Protein AF-A0AA48KUE9-F1 (afdb_monomer_lite)

Secondary structure (DSSP, 8-state):
---------EEEEEE-TTS-GGGS-HHHHHHHHHHHHHHHHHTT-EEEPTTTTT---TTTS--TT--HHHHHHHHHHHT----EEEEEEEEEEEEE-SSSEEEEEEEEEEEEETTTTEEEEEEEEEEEEEEPPTT--THHHHHHHHHHHHHHHHHHHHHHHHHHHTSPP-EEEEEEEEEE-HHHHHHHHHHHHHSTTEEEEEEEEEEEEEEETTEEEEEEEEEEEESS-HHHHHHHHHHHHHHTT--EEEEEEGGGTEEEEEE-S-TTHHHHHHHHHHHHHHHHHHHHHHHHHHHHHHHHHHHHTT-HHHHHHHHHH---TT-PPPHHHHHHHHHHHHHHHHHHHHHHHHHHHHHTT-HHHHHHHHHHHHHH-TT-HHHHHHHHHHHHHHHHHHHHHHHHHHTTT-HHHHHHHHHHHHHH-GGGHHHHHHHHHHHHHHHIIIIIIHHHHHHHHHHHTT-HHHHHHHHHHHHHHHTT-GGGHHHHHHHHHHHHHHHHH-----SEEEE-GGGTTEEEE--SEEEEESS-S-STTEEE---TTSPPTTTSEEEEEETTEEEEEE-S-SS-EEETTEE--BT-EEEPPTT-EEEES-BTTTBPPSEEEEEE--TT-S-EEEEE--TTGGGS-HHHHHHH-TTHHHHHH-EEEE-SSEEEEEE-TTS-EEETSTT--EEEEEEEESSSEEEEESS--SS--SEEETTEE--S-EE--TT-EEEETTEEEEEEE--

Foldseek 3Di:
DPPPPDPAAAEEEEAALPDDPPPAQLLLVVLLRVLLQVLLVVLVYNYDYCVLQQHDDVSPDRCNVVDLVNSLVRNVVSLDPNFKYWYKDKDWDWDDDPPFIKIKIWIWTFMAGSVVRDTPDIQDIDIDIDTDDPPQDDPSVNVVSSVVSNVSSNVSSNVVSVVSVPDQDKDKAKEKEPFAAPVVVVVVVVLLVVDAFWDDKDWPDKADWDDDPPGTTIMTIMITMGSDDLVVVVVSVVVSCVVVVQAWDWDADNSRNYIYIYGDDDPCPVVVVVVVVVVVVVVLVVVLVVLLVVLVVVLVVCVVQLALVVSLVSVVPDDDPPDDHDPVSVVVNVLSVVLLVQLVVLLVVLVVCLLVVVLVSSLVSLVVSCVSHVPPPSSVVVNVLSVLSNQLVVLQVVLVVCCQPPLLSSLVSLVSSCVSHVSCVVVSVVSNVSSLVNCCVPLQPVLLVQLVVCVVVVVLQQNQLSLLLSCQVCVPPPSRPPSNVSSVVSNVVSQVVFDFQFAKWQKFFLRNQEIEGADQKADEACDDPAPSRYDHFVQQLGHHPQQAWMWGDDALWIWIAGSPRPAFKAKQQHTHPHRHTHTDDAQIKIAGSHHPVRDGHQFIWTWHADPPFSKTKIAGDPPPVVVDDPPVRCVRGVCVVSRRSHMYIHADAKWFWFAAPVRGIDTRCPRVGDGQKIWGHDSHIKIAGDPDDSVDGQKDWPNRGHNGIDGQHAQIWIGRHNGIMGIHHRD

Radius of gyration: 76.56 Å; chains: 1; bounding box: 106×51×214 Å

InterPro domains:
  IPR000253 Forkhead-associated (FHA) domain [PF00498] (531-593)
  IPR000253 Forkhead-associated (FHA) domain [PS50006] (522-576)
  IPR008984 SMAD/FHA domain superfamily [SSF49879] (509-595)

Sequence (731 aa):
MAEQAVEQWQLVVVPDSRYDSNTVLPQIHREIHRRLTEQMGDANFEVFSTDYAGLPDCFSQDCSDLSDKKIKELIDITGRDINLALLYQVVVAQEQGPSVTRYRIRVEGRILDLESGSELGAFPAQSTQADLNSGCTGFCFEDWLAQQAGILAQDVGSILSEKLAAQTRRFRYRIEAKDFLPSELNQINRFLEQTDGYVSHKLLSEKRASKQFLHQISSHEYRFVSEIPGSTLRDNLEQFMLANGIPMVVSYADRNRQFVFSRTQMPYLAGYLSFIVLLSMLSYLLYAFTQRRKHDRVLKRYAMGQHAGQWLDYFDSTKIPLAPRKKTWFEEQKNWLDKVKRSEQLAEEAWLLSDQHEYDAAIQKLEQALSENVDNQRARDLKKQVSDFERGYKRFVMAESELQSHPASALSLLQEARHLNPSLEQKVQEKIAQCERLMHEQLGNNALQNARAAFEAGRDFEVLSVIDKTQLQIGNLTSFAQEQAELLTLREQILKRQQPVLRAFRGTGALNNFIFLADDTIQLARNTEDEAASIVLGFKRISRFKKQSAITKSGNDFYVTDLGSANGTRYNGMAVDREARVKLEHEGVIALGGSKTGGGSICSLQCMGSNESSSLVLRLKRDGLAFIDDTSTGQSWPSMDEDFEKTWVLVNGHVPIGVNKNGQLDVGGFQNSELLAQLSYQNGFYITPMGVTMDATELTINGVDQYSTVPLVENANVGISAITFGIQEIK

Organism: NCBI:txid1631968

Structure (mmCIF, N/CA/C/O backbone):
data_AF-A0AA48KUE9-F1
#
_entry.id   AF-A0AA48KUE9-F1
#
loop_
_atom_site.group_PDB
_atom_site.id
_atom_site.type_symbol
_atom_site.label_atom_id
_atom_site.label_alt_id
_atom_site.label_comp_id
_atom_site.label_asym_id
_atom_site.label_entity_id
_atom_site.label_seq_id
_atom_site.pdbx_PDB_ins_code
_atom_site.Cartn_x
_atom_site.Cartn_y
_atom_site.Cartn_z
_atom_site.occupancy
_atom_site.B_iso_or_equiv
_atom_site.auth_seq_id
_atom_site.auth_comp_id
_atom_site.auth_asym_id
_atom_site.auth_atom_id
_atom_site.pdbx_PDB_model_num
ATOM 1 N N . MET A 1 1 ? 41.683 -16.302 -97.780 1.00 39.09 1 MET A N 1
ATOM 2 C CA . MET A 1 1 ? 40.899 -15.158 -98.276 1.00 39.09 1 MET A CA 1
ATOM 3 C C . MET A 1 1 ? 39.556 -15.729 -98.665 1.00 39.09 1 MET A C 1
ATOM 5 O O . MET A 1 1 ? 39.513 -16.504 -99.608 1.00 39.09 1 MET A O 1
ATOM 9 N N . ALA A 1 2 ? 38.528 -15.506 -97.847 1.00 34.91 2 ALA A N 1
ATOM 10 C CA . ALA A 1 2 ? 37.172 -15.856 -98.241 1.00 34.91 2 ALA A CA 1
ATOM 11 C C . ALA A 1 2 ? 36.806 -14.908 -99.384 1.00 34.91 2 ALA A C 1
ATOM 13 O O . ALA A 1 2 ? 36.921 -13.695 -99.218 1.00 34.91 2 ALA A O 1
ATOM 14 N N . GLU A 1 3 ? 36.489 -15.470 -100.543 1.00 39.66 3 GLU A N 1
ATOM 15 C CA . GLU A 1 3 ? 35.951 -14.741 -101.683 1.00 39.66 3 GLU A CA 1
ATOM 16 C C . GLU A 1 3 ? 34.672 -14.061 -101.183 1.00 39.66 3 GLU A C 1
ATOM 18 O O . GLU A 1 3 ? 33.676 -14.720 -100.884 1.00 39.66 3 GLU A O 1
ATOM 23 N N . GLN A 1 4 ? 34.762 -12.757 -100.903 1.00 45.94 4 GLN A N 1
ATOM 24 C CA . GLN A 1 4 ? 33.615 -11.971 -100.475 1.00 45.94 4 GLN A CA 1
ATOM 25 C C . GLN A 1 4 ? 32.597 -12.078 -101.600 1.00 45.94 4 GLN A C 1
ATOM 27 O O . GLN A 1 4 ? 32.890 -11.674 -102.723 1.00 45.94 4 GLN A O 1
ATOM 32 N N . ALA A 1 5 ? 31.441 -12.669 -101.300 1.00 47.97 5 ALA A N 1
ATOM 33 C CA . ALA A 1 5 ? 30.324 -12.735 -102.222 1.00 47.97 5 ALA A CA 1
ATOM 34 C C . ALA A 1 5 ? 29.937 -11.295 -102.576 1.00 47.97 5 ALA A C 1
ATOM 36 O O . ALA A 1 5 ? 29.263 -10.609 -101.807 1.00 47.97 5 ALA A O 1
ATOM 37 N N . VAL A 1 6 ? 30.453 -10.806 -103.702 1.00 59.75 6 VAL A N 1
ATOM 38 C CA . VAL A 1 6 ? 30.025 -9.540 -104.275 1.00 59.75 6 VAL A CA 1
ATOM 39 C C . VAL A 1 6 ? 28.568 -9.753 -104.644 1.00 59.75 6 VAL A C 1
ATOM 41 O O . VAL A 1 6 ? 28.244 -10.668 -105.392 1.00 59.75 6 VAL A O 1
ATOM 44 N N . GLU A 1 7 ? 27.689 -8.954 -104.055 1.00 68.81 7 GLU A N 1
ATOM 45 C CA . GLU A 1 7 ? 26.254 -8.987 -104.311 1.00 68.81 7 GLU A CA 1
ATOM 46 C C . GLU A 1 7 ? 26.041 -8.670 -105.816 1.00 68.81 7 GLU A C 1
ATOM 48 O O . GLU A 1 7 ? 26.080 -7.503 -106.218 1.00 68.81 7 GLU A O 1
ATOM 53 N N . GLN A 1 8 ? 25.907 -9.706 -106.659 1.00 76.19 8 GLN A N 1
ATOM 54 C CA . GLN A 1 8 ? 25.840 -9.606 -108.128 1.00 76.19 8 GLN A CA 1
ATOM 55 C C . GLN A 1 8 ? 24.528 -8.961 -108.596 1.00 76.19 8 GLN A C 1
ATOM 57 O O . GLN A 1 8 ? 23.530 -8.949 -107.870 1.00 76.19 8 GLN A O 1
ATOM 62 N N . TRP A 1 9 ? 24.526 -8.395 -109.810 1.00 84.25 9 TRP A N 1
ATOM 63 C CA . TRP A 1 9 ? 23.293 -7.901 -110.418 1.00 84.25 9 TRP A CA 1
ATOM 64 C C . TRP A 1 9 ? 22.380 -9.078 -110.767 1.00 84.25 9 TRP A C 1
ATOM 66 O O . TRP A 1 9 ? 22.738 -9.952 -111.556 1.00 84.25 9 TRP A O 1
ATOM 76 N N . GLN A 1 10 ? 21.192 -9.045 -110.178 1.00 89.44 10 GLN A N 1
ATOM 77 C CA . GLN A 1 10 ? 20.094 -9.963 -110.430 1.00 89.44 10 GLN A CA 1
ATOM 78 C C . GLN A 1 10 ? 19.127 -9.301 -111.407 1.00 89.44 10 GLN A C 1
ATOM 80 O O . GLN A 1 10 ? 18.538 -8.265 -111.075 1.00 89.44 10 GLN A O 1
ATOM 85 N N . LEU A 1 11 ? 18.996 -9.844 -112.619 1.00 93.38 11 LEU A N 1
ATOM 86 C CA . LEU A 1 11 ? 18.262 -9.190 -113.701 1.00 93.38 11 LEU A CA 1
ATOM 87 C C . LEU A 1 11 ? 17.207 -10.080 -114.350 1.00 93.38 11 LEU A C 1
ATOM 89 O O . LEU A 1 11 ? 17.315 -11.301 -114.366 1.00 93.38 11 LEU A O 1
ATOM 93 N N . VAL A 1 12 ? 16.186 -9.451 -114.922 1.00 94.25 12 VAL A N 1
ATOM 94 C CA . VAL A 1 12 ? 15.176 -10.106 -115.761 1.00 94.25 12 VAL A CA 1
ATOM 95 C C . VAL A 1 12 ? 15.130 -9.430 -117.128 1.00 94.25 12 VAL A C 1
ATOM 97 O O . VAL A 1 12 ? 15.187 -8.204 -117.213 1.00 94.25 12 VAL A O 1
ATOM 100 N N . VAL A 1 13 ? 15.046 -10.210 -118.208 1.00 94.56 13 VAL A N 1
ATOM 101 C CA . VAL A 1 13 ? 14.967 -9.687 -119.583 1.00 94.56 13 VAL A CA 1
ATOM 102 C C . VAL A 1 13 ? 13.521 -9.752 -120.065 1.00 94.56 13 VAL A C 1
ATOM 104 O O . VAL A 1 13 ? 12.941 -10.832 -120.131 1.00 94.56 13 VAL A O 1
ATOM 107 N N . VAL A 1 14 ? 12.928 -8.617 -120.429 1.00 92.88 14 VAL A N 1
ATOM 108 C CA . VAL A 1 14 ? 11.495 -8.520 -120.760 1.00 92.88 14 VAL A CA 1
ATOM 109 C C . VAL A 1 14 ? 11.304 -7.646 -122.006 1.00 92.88 14 VAL A C 1
ATOM 111 O O . VAL A 1 14 ? 12.036 -6.671 -122.173 1.00 92.88 14 VAL A O 1
ATOM 114 N N . PRO A 1 15 ? 10.349 -7.949 -122.900 1.00 90.88 15 PRO A N 1
ATOM 115 C CA . PRO A 1 15 ? 9.939 -6.997 -123.931 1.00 90.88 15 PRO A CA 1
ATOM 116 C C . PRO A 1 15 ? 9.419 -5.683 -123.314 1.00 90.88 15 PRO A C 1
ATOM 118 O O . PRO A 1 15 ? 8.655 -5.713 -122.350 1.00 90.88 15 PRO A O 1
ATOM 121 N N . ASP A 1 16 ? 9.819 -4.529 -123.852 1.00 89.50 16 ASP A N 1
ATOM 122 C CA . ASP A 1 16 ? 9.323 -3.216 -123.411 1.00 89.50 16 ASP A CA 1
ATOM 123 C C . ASP A 1 16 ? 7.893 -2.996 -123.944 1.00 89.50 16 ASP A C 1
ATOM 125 O O . ASP A 1 16 ? 7.648 -3.064 -125.148 1.00 89.50 16 ASP A O 1
ATOM 129 N N . SER A 1 17 ? 6.946 -2.722 -123.043 1.00 80.69 17 SER A N 1
ATOM 130 C CA . SER A 1 17 ? 5.523 -2.507 -123.353 1.00 80.69 17 SER A CA 1
ATOM 131 C C . SER A 1 17 ? 5.239 -1.166 -124.034 1.00 80.69 17 SER A C 1
ATOM 133 O O . SER A 1 17 ? 4.152 -0.950 -124.564 1.00 80.69 17 SER A O 1
ATOM 135 N N . ARG A 1 18 ? 6.213 -0.246 -124.050 1.00 77.69 18 ARG A N 1
ATOM 136 C CA . ARG A 1 18 ? 6.060 1.102 -124.622 1.00 77.69 18 ARG A CA 1
ATOM 137 C C . ARG A 1 18 ? 6.050 1.136 -126.158 1.00 77.69 18 ARG A C 1
ATOM 139 O O . ARG A 1 18 ? 5.974 2.229 -126.719 1.00 77.69 18 ARG A O 1
ATOM 146 N N . TYR A 1 19 ? 6.127 -0.009 -126.838 1.00 66.88 19 TYR A N 1
ATOM 147 C CA . TYR A 1 19 ? 6.138 -0.105 -128.302 1.00 66.88 19 TYR A CA 1
ATOM 148 C C . TYR A 1 19 ? 5.068 -1.073 -128.829 1.00 66.88 19 TYR A C 1
ATOM 150 O O . TYR A 1 19 ? 4.775 -2.084 -128.197 1.00 66.88 19 TYR A O 1
ATOM 158 N N . ASP A 1 20 ? 4.489 -0.760 -129.995 1.00 63.03 20 ASP A N 1
ATOM 159 C CA . ASP A 1 20 ? 3.402 -1.535 -130.616 1.00 63.03 20 ASP A CA 1
ATOM 160 C C . ASP A 1 20 ? 3.898 -2.921 -131.074 1.00 63.03 20 ASP A C 1
ATOM 162 O O . ASP A 1 20 ? 4.584 -3.062 -132.091 1.00 63.03 20 ASP A O 1
ATOM 166 N N . SER A 1 21 ? 3.588 -3.948 -130.280 1.00 58.09 21 SER A N 1
ATOM 167 C CA . SER A 1 21 ? 4.031 -5.335 -130.465 1.00 58.09 21 SER A CA 1
ATOM 168 C C . SER A 1 21 ? 3.223 -6.107 -131.514 1.00 58.09 21 SER A C 1
ATOM 170 O O . SER A 1 21 ? 3.624 -7.202 -131.909 1.00 58.09 21 SER A O 1
ATOM 172 N N . ASN A 1 22 ? 2.121 -5.545 -132.028 1.00 58.12 22 ASN A N 1
ATOM 173 C CA . ASN A 1 22 ? 1.166 -6.276 -132.872 1.00 58.12 22 ASN A CA 1
ATOM 174 C C . ASN A 1 22 ? 1.677 -6.618 -134.284 1.00 58.12 22 ASN A C 1
ATOM 176 O O . ASN A 1 22 ? 0.996 -7.314 -135.037 1.00 58.12 22 ASN A O 1
ATOM 180 N N . THR A 1 23 ? 2.869 -6.152 -134.660 1.00 60.41 23 THR A N 1
ATOM 181 C CA . THR A 1 23 ? 3.457 -6.361 -135.995 1.00 60.41 23 THR A CA 1
ATOM 182 C C . THR A 1 23 ? 4.662 -7.303 -136.034 1.00 60.41 23 THR A C 1
ATOM 184 O O . THR A 1 23 ? 5.182 -7.558 -137.120 1.00 60.41 23 THR A O 1
ATOM 187 N N . VAL A 1 24 ? 5.120 -7.838 -134.895 1.00 69.00 24 VAL A N 1
ATOM 188 C CA . VAL A 1 24 ? 6.348 -8.651 -134.833 1.00 69.00 24 VAL A CA 1
ATOM 189 C C . VAL A 1 24 ? 6.046 -10.102 -134.460 1.00 69.00 24 VAL A C 1
ATOM 191 O O . VAL A 1 24 ? 5.292 -10.398 -133.541 1.00 69.00 24 VAL A O 1
ATOM 194 N N . LEU A 1 25 ? 6.673 -11.033 -135.181 1.00 79.88 25 LEU A N 1
ATOM 195 C CA . LEU A 1 25 ? 6.501 -12.471 -134.986 1.00 79.88 25 LEU A CA 1
ATOM 196 C C . LEU A 1 25 ? 7.077 -12.937 -133.628 1.00 79.88 25 LEU A C 1
ATOM 198 O O . LEU A 1 25 ? 8.232 -12.620 -133.328 1.00 79.88 25 LEU A O 1
ATOM 202 N N . PRO A 1 26 ? 6.365 -13.776 -132.843 1.00 84.56 26 PRO A N 1
ATOM 203 C CA . PRO A 1 26 ? 6.835 -14.271 -131.538 1.00 84.56 26 PRO A CA 1
ATOM 204 C C . PRO A 1 26 ? 8.189 -15.000 -131.562 1.00 84.56 26 PRO A C 1
ATOM 206 O O . PRO A 1 26 ? 8.870 -15.103 -130.543 1.00 84.56 26 PRO A O 1
ATOM 209 N N . GLN A 1 27 ? 8.596 -15.544 -132.713 1.00 86.94 27 GLN A N 1
ATOM 210 C CA . GLN A 1 27 ? 9.907 -16.186 -132.878 1.00 86.94 27 GLN A CA 1
ATOM 211 C C . GLN A 1 27 ? 11.068 -15.188 -132.743 1.00 86.94 27 GLN A C 1
ATOM 213 O O . GLN A 1 27 ? 12.082 -15.523 -132.137 1.00 86.94 27 GLN A O 1
ATOM 218 N N . ILE A 1 28 ? 10.891 -13.950 -133.215 1.00 89.94 28 ILE A N 1
ATOM 219 C CA . ILE A 1 28 ? 11.909 -12.892 -133.143 1.00 89.94 28 ILE A CA 1
ATOM 220 C C . ILE A 1 28 ? 12.159 -12.505 -131.683 1.00 89.94 28 ILE A C 1
ATOM 222 O O . ILE A 1 28 ? 13.303 -12.451 -131.242 1.00 89.94 28 ILE A O 1
ATOM 226 N N . HIS A 1 29 ? 11.091 -12.301 -130.909 1.00 89.50 29 HIS A N 1
ATOM 227 C CA . HIS A 1 29 ? 11.198 -11.991 -129.483 1.00 89.50 29 HIS A CA 1
ATOM 228 C C . HIS A 1 29 ? 11.844 -13.126 -128.682 1.00 89.50 29 HIS A C 1
ATOM 230 O O . HIS A 1 29 ? 12.713 -12.867 -127.852 1.00 89.50 29 HIS A O 1
ATOM 236 N N . ARG A 1 30 ? 11.482 -14.387 -128.958 1.00 90.81 30 ARG A N 1
ATOM 237 C CA . ARG A 1 30 ? 12.115 -15.541 -128.301 1.00 90.81 30 ARG A CA 1
ATOM 238 C C . ARG A 1 30 ? 13.614 -15.598 -128.567 1.00 90.81 30 ARG A C 1
ATOM 240 O O . ARG A 1 30 ? 14.379 -15.818 -127.633 1.00 90.81 30 ARG A O 1
ATOM 247 N N . GLU A 1 31 ? 14.033 -15.361 -129.806 1.00 93.06 31 GLU A N 1
ATOM 248 C CA . GLU A 1 31 ? 15.450 -15.390 -130.157 1.00 93.06 31 GLU A CA 1
ATOM 249 C C . GLU A 1 31 ? 16.217 -14.199 -129.557 1.00 93.06 31 GLU A C 1
ATOM 251 O O . GLU A 1 31 ? 17.287 -14.402 -128.989 1.00 93.06 31 GLU A O 1
ATOM 256 N N . ILE A 1 32 ? 15.657 -12.981 -129.561 1.00 92.81 32 ILE A N 1
ATOM 257 C CA . ILE A 1 32 ? 16.277 -11.826 -128.885 1.00 92.81 32 ILE A CA 1
ATOM 258 C C . ILE A 1 32 ? 16.399 -12.069 -127.379 1.00 92.81 32 ILE A C 1
ATOM 260 O O . ILE A 1 32 ? 17.476 -11.884 -126.817 1.00 92.81 32 ILE A O 1
ATOM 264 N N . HIS A 1 33 ? 15.315 -12.495 -126.723 1.00 93.81 33 HIS A N 1
ATOM 265 C CA . HIS A 1 33 ? 15.323 -12.780 -125.290 1.00 93.81 33 HIS A CA 1
ATOM 266 C C . HIS A 1 33 ? 16.366 -13.843 -124.951 1.00 93.81 33 HIS A C 1
ATOM 268 O O . HIS A 1 33 ? 17.163 -13.638 -124.041 1.00 93.81 33 HIS A O 1
ATOM 274 N N . ARG A 1 34 ? 16.409 -14.945 -125.710 1.00 94.81 34 ARG A N 1
ATOM 275 C CA . ARG A 1 34 ? 17.397 -16.008 -125.515 1.00 94.81 34 ARG A CA 1
ATOM 276 C C . ARG A 1 34 ? 18.820 -15.465 -125.613 1.00 94.81 34 ARG A C 1
ATOM 278 O O . ARG A 1 34 ? 19.615 -15.708 -124.715 1.00 94.81 34 ARG A O 1
ATOM 285 N N . ARG A 1 35 ? 19.129 -14.694 -126.658 1.00 95.44 35 ARG A N 1
ATOM 286 C CA . ARG A 1 35 ? 20.476 -14.153 -126.893 1.00 95.44 35 ARG A CA 1
ATOM 287 C C . ARG A 1 35 ? 20.891 -13.115 -125.859 1.00 95.44 35 ARG A C 1
ATOM 289 O O . ARG A 1 35 ? 22.023 -13.161 -125.395 1.00 95.44 35 ARG A O 1
ATOM 296 N N . LEU A 1 36 ? 19.988 -12.223 -125.455 1.00 94.31 36 LEU A N 1
ATOM 297 C CA . LEU A 1 36 ? 20.262 -11.269 -124.378 1.00 94.31 36 LEU A CA 1
ATOM 298 C C . LEU A 1 36 ? 20.492 -11.990 -123.047 1.00 94.31 36 LEU A C 1
ATOM 300 O O . LEU A 1 36 ? 21.465 -11.693 -122.364 1.00 94.31 36 LEU A O 1
ATOM 304 N N . THR A 1 37 ? 19.643 -12.958 -122.700 1.00 94.75 37 THR A N 1
ATOM 305 C CA . THR A 1 37 ? 19.787 -13.763 -121.480 1.00 94.75 37 THR A CA 1
ATOM 306 C C . THR A 1 37 ? 21.093 -14.559 -121.477 1.00 94.75 37 THR A C 1
ATOM 308 O O . THR A 1 37 ? 21.788 -14.555 -120.467 1.00 94.75 37 THR A O 1
ATOM 311 N N . GLU A 1 38 ? 21.471 -15.173 -122.603 1.00 94.50 38 GLU A N 1
ATOM 312 C CA . GLU A 1 38 ? 22.760 -15.863 -122.764 1.00 94.50 38 GLU A CA 1
ATOM 313 C C . GLU A 1 38 ? 23.934 -14.907 -122.543 1.00 94.50 38 GLU A C 1
ATOM 315 O O . GLU A 1 38 ? 24.793 -15.187 -121.718 1.00 94.50 38 GLU A O 1
ATOM 320 N N . GLN A 1 39 ? 23.943 -13.740 -123.193 1.00 94.31 39 GLN A N 1
ATOM 321 C CA . GLN A 1 39 ? 25.041 -12.776 -123.048 1.00 94.31 39 GLN A CA 1
ATOM 322 C C . GLN A 1 39 ? 25.141 -12.160 -121.650 1.00 94.31 39 GLN A C 1
ATOM 324 O O . GLN A 1 39 ? 26.240 -11.868 -121.179 1.00 94.31 39 GLN A O 1
ATOM 329 N N . MET A 1 40 ? 24.008 -11.953 -120.979 1.00 94.00 40 MET A N 1
ATOM 330 C CA . MET A 1 40 ? 24.007 -11.522 -119.584 1.00 94.00 40 MET A CA 1
ATOM 331 C C . MET A 1 40 ? 24.528 -12.638 -118.664 1.00 94.00 40 MET A C 1
ATOM 333 O O . MET A 1 40 ? 25.355 -12.376 -117.793 1.00 94.00 40 MET A O 1
ATOM 337 N N . GLY A 1 41 ? 24.099 -13.884 -118.882 1.00 91.81 41 GLY A N 1
ATOM 338 C CA . GLY A 1 41 ? 24.575 -15.044 -118.126 1.00 91.81 41 GLY A CA 1
ATOM 339 C C . GLY A 1 41 ? 26.075 -15.296 -118.304 1.00 91.81 41 GLY A C 1
ATOM 340 O O . GLY A 1 41 ? 26.782 -15.489 -117.317 1.00 91.81 41 GLY A O 1
ATOM 341 N N . ASP A 1 42 ? 26.582 -15.201 -119.536 1.00 91.06 42 ASP A N 1
ATOM 342 C CA . ASP A 1 42 ? 28.007 -15.347 -119.872 1.00 91.06 42 ASP A CA 1
ATOM 343 C C . ASP A 1 42 ? 28.885 -14.301 -119.163 1.00 91.06 42 ASP A C 1
ATOM 345 O O . ASP A 1 42 ? 30.058 -14.544 -118.878 1.00 91.06 42 ASP A O 1
ATOM 349 N N . ALA A 1 43 ? 28.313 -13.141 -118.834 1.00 88.88 43 ALA A N 1
ATOM 350 C CA . ALA A 1 43 ? 28.978 -12.082 -118.084 1.00 88.88 43 ALA A CA 1
ATOM 351 C C . ALA A 1 43 ? 28.832 -12.208 -116.556 1.00 88.88 43 ALA A C 1
ATOM 353 O O . ALA A 1 43 ? 29.119 -11.255 -115.830 1.00 88.88 43 ALA A O 1
ATOM 354 N N . ASN A 1 44 ? 28.423 -13.381 -116.060 1.00 87.62 44 ASN A N 1
ATOM 355 C CA . ASN A 1 44 ? 28.180 -13.678 -114.646 1.00 87.62 44 ASN A CA 1
ATOM 356 C C . ASN A 1 44 ? 27.076 -12.822 -114.003 1.00 87.62 44 ASN A C 1
ATOM 358 O O . ASN A 1 44 ? 27.121 -12.565 -112.797 1.00 87.62 44 ASN A O 1
ATOM 362 N N . PHE A 1 45 ? 26.079 -12.386 -114.777 1.00 91.00 45 PHE A N 1
ATOM 363 C CA . PHE A 1 45 ? 24.841 -11.875 -114.194 1.00 91.00 45 PHE A CA 1
ATOM 364 C C . PHE A 1 45 ? 23.885 -13.018 -113.883 1.00 91.00 45 PHE A C 1
ATOM 366 O O . PHE A 1 45 ? 23.738 -13.963 -114.660 1.00 91.00 45 PHE A O 1
ATOM 373 N N . GLU A 1 46 ? 23.192 -12.915 -112.754 1.00 90.88 46 GLU A N 1
ATOM 374 C CA . GLU A 1 46 ? 22.137 -13.860 -112.413 1.00 90.88 46 GLU A CA 1
ATOM 375 C C . GLU A 1 46 ? 20.861 -13.431 -113.145 1.00 90.88 46 GLU A C 1
ATOM 377 O O . GLU A 1 46 ? 20.197 -12.461 -112.769 1.00 90.88 46 GLU A O 1
ATOM 382 N N . VAL A 1 47 ? 20.562 -14.118 -114.250 1.00 92.69 47 VAL A N 1
ATOM 383 C CA . VAL A 1 47 ? 19.409 -13.815 -115.103 1.00 92.69 47 VAL A CA 1
ATOM 384 C C . VAL A 1 47 ? 18.242 -14.724 -114.748 1.00 92.69 47 VAL A C 1
ATOM 386 O O . VAL A 1 47 ? 18.318 -15.944 -114.891 1.00 92.69 47 VAL A O 1
ATOM 389 N N . PHE A 1 48 ? 17.136 -14.128 -114.319 1.00 93.62 48 PHE A N 1
ATOM 390 C CA . PHE A 1 48 ? 15.919 -14.846 -113.972 1.00 93.62 48 PHE A CA 1
ATOM 391 C C . PHE A 1 48 ? 14.969 -14.952 -115.160 1.00 93.62 48 PHE A C 1
ATOM 393 O O . PHE A 1 48 ? 14.831 -14.024 -115.961 1.00 93.62 48 PHE A O 1
ATOM 400 N N . SER A 1 49 ? 14.266 -16.084 -115.246 1.00 90.88 49 SER A N 1
ATOM 401 C CA . SER A 1 49 ? 13.147 -16.218 -116.174 1.00 90.88 49 SER A CA 1
ATOM 402 C C . SER A 1 49 ? 11.997 -15.297 -115.763 1.00 90.88 49 SER A C 1
ATOM 404 O O . SER A 1 49 ? 11.814 -14.993 -114.581 1.00 90.88 49 SER A O 1
ATOM 406 N N . THR A 1 50 ? 11.189 -14.880 -116.737 1.00 90.56 50 THR A N 1
ATOM 407 C CA . THR A 1 50 ? 9.996 -14.051 -116.501 1.00 90.56 50 THR A CA 1
ATOM 408 C C . THR A 1 50 ? 9.043 -14.706 -115.501 1.00 90.56 50 THR A C 1
ATOM 410 O O . THR A 1 50 ? 8.600 -14.042 -114.567 1.00 90.56 50 THR A O 1
ATOM 413 N N . ASP A 1 51 ? 8.834 -16.022 -115.606 1.00 89.25 51 ASP A N 1
ATOM 414 C CA . ASP A 1 51 ? 7.990 -16.789 -114.680 1.00 89.25 51 ASP A CA 1
ATOM 415 C C . ASP A 1 51 ? 8.521 -16.753 -113.242 1.00 89.25 51 ASP A C 1
ATOM 417 O O . ASP A 1 51 ? 7.759 -16.585 -112.289 1.00 89.25 51 ASP A O 1
ATOM 421 N N . TYR A 1 52 ? 9.841 -16.878 -113.067 1.00 88.81 52 TYR A N 1
ATOM 422 C CA . TYR A 1 52 ? 10.465 -16.815 -111.745 1.00 88.81 52 TYR A CA 1
ATOM 423 C C . TYR A 1 52 ? 10.389 -15.407 -111.143 1.00 88.81 52 TYR A C 1
ATOM 425 O O . TYR A 1 52 ? 10.252 -15.260 -109.927 1.00 88.81 52 TYR A O 1
ATOM 433 N N . ALA A 1 53 ? 10.422 -14.384 -111.998 1.00 89.56 53 ALA A N 1
ATOM 434 C CA . ALA A 1 53 ? 10.218 -12.987 -111.634 1.00 89.56 53 ALA A CA 1
ATOM 435 C C . ALA A 1 53 ? 8.740 -12.624 -111.377 1.00 89.56 53 ALA A C 1
ATOM 437 O O . ALA A 1 53 ? 8.451 -11.489 -111.004 1.00 89.56 53 ALA A O 1
ATOM 438 N N . GLY A 1 54 ? 7.797 -13.556 -111.574 1.00 90.94 54 GLY A N 1
ATOM 439 C CA . GLY A 1 54 ? 6.361 -13.291 -111.443 1.00 90.94 54 GLY A CA 1
ATOM 440 C C . GLY A 1 54 ? 5.802 -12.385 -112.545 1.00 90.94 54 GLY A C 1
ATOM 441 O O . GLY A 1 54 ? 4.749 -11.772 -112.362 1.00 90.94 54 GLY A O 1
ATOM 442 N N . LEU A 1 55 ? 6.510 -12.275 -113.670 1.00 91.81 55 LEU A N 1
ATOM 443 C CA . LEU A 1 55 ? 6.110 -11.484 -114.827 1.00 91.81 55 LEU A CA 1
ATOM 444 C C . LEU A 1 55 ? 5.376 -12.360 -115.856 1.00 91.81 55 LEU A C 1
ATOM 446 O O . LEU A 1 55 ? 5.721 -13.532 -116.010 1.00 91.81 55 LEU A O 1
ATOM 450 N N . PRO A 1 56 ? 4.376 -11.811 -116.571 1.00 88.88 56 PRO A N 1
ATOM 451 C CA . PRO A 1 56 ? 3.671 -12.548 -117.615 1.00 88.88 56 PRO A CA 1
ATOM 452 C C . PRO A 1 56 ? 4.599 -12.909 -118.784 1.00 88.88 56 PRO A C 1
ATOM 454 O O . PRO A 1 56 ? 5.541 -12.179 -119.102 1.00 88.88 56 PRO A O 1
ATOM 457 N N . ASP A 1 57 ? 4.300 -14.023 -119.457 1.00 86.69 57 ASP A N 1
ATOM 458 C CA . ASP A 1 57 ? 4.972 -14.408 -120.697 1.00 86.69 57 ASP A CA 1
ATOM 459 C C . ASP A 1 57 ? 4.504 -13.520 -121.859 1.00 86.69 57 ASP A C 1
ATOM 461 O O . ASP A 1 57 ? 3.519 -13.805 -122.545 1.00 86.69 57 ASP A O 1
ATOM 465 N N . CYS A 1 58 ? 5.249 -12.444 -122.099 1.00 84.81 58 CYS A N 1
ATOM 466 C CA . CYS A 1 58 ? 4.971 -11.482 -123.162 1.00 84.81 58 CYS A CA 1
ATOM 467 C C . CYS A 1 58 ? 5.169 -12.026 -124.586 1.00 84.81 58 CYS A C 1
ATOM 469 O O . CYS A 1 58 ? 4.960 -11.288 -125.546 1.00 84.81 58 CYS A O 1
ATOM 471 N N . PHE A 1 59 ? 5.575 -13.292 -124.757 1.00 81.62 59 PHE A N 1
ATOM 472 C CA . PHE A 1 59 ? 5.581 -13.948 -126.068 1.00 81.62 59 PHE A CA 1
ATOM 473 C C . PHE A 1 59 ? 4.214 -14.534 -126.434 1.00 81.62 59 PHE A C 1
ATOM 475 O O . PHE A 1 59 ? 3.926 -14.702 -127.620 1.00 81.62 59 PHE A O 1
ATOM 482 N N . SER A 1 60 ? 3.401 -14.882 -125.433 1.00 78.94 60 SER A N 1
ATOM 483 C CA . SER A 1 60 ? 2.103 -15.545 -125.608 1.00 78.94 60 SER A CA 1
ATOM 484 C C . SER A 1 60 ? 0.918 -14.738 -125.070 1.00 78.94 60 SER A C 1
ATOM 486 O O . SER A 1 60 ? -0.225 -15.032 -125.424 1.00 78.94 60 SER A O 1
ATOM 488 N N . GLN A 1 61 ? 1.176 -13.715 -124.252 1.00 81.62 61 GLN A N 1
ATOM 489 C CA . GLN A 1 61 ? 0.172 -12.867 -123.610 1.00 81.62 61 GLN A CA 1
ATOM 490 C C . GLN A 1 61 ? 0.351 -11.396 -124.002 1.00 81.62 61 GLN A C 1
ATOM 492 O O . GLN A 1 61 ? 1.455 -10.947 -124.308 1.00 81.62 61 GLN A O 1
ATOM 497 N N . ASP A 1 62 ? -0.746 -10.638 -123.968 1.00 80.25 62 ASP A N 1
ATOM 498 C CA . ASP A 1 62 ? -0.710 -9.189 -124.159 1.00 80.25 62 ASP A CA 1
ATOM 499 C C . ASP A 1 62 ? -0.050 -8.515 -122.944 1.00 80.25 62 ASP A C 1
ATOM 501 O O . ASP A 1 62 ? -0.565 -8.569 -121.826 1.00 80.25 62 ASP A O 1
ATOM 505 N N . CYS A 1 63 ? 1.109 -7.899 -123.174 1.00 83.19 63 CYS A N 1
ATOM 506 C CA . CYS A 1 63 ? 1.884 -7.176 -122.166 1.00 83.19 63 CYS A CA 1
ATOM 507 C C . CYS A 1 63 ? 1.808 -5.651 -122.315 1.00 83.19 63 CYS A C 1
ATOM 509 O O . CYS A 1 63 ? 2.634 -4.944 -121.736 1.00 83.19 63 CYS A O 1
ATOM 511 N N . SER A 1 64 ? 0.834 -5.122 -123.058 1.00 81.88 64 SER A N 1
ATOM 512 C CA . SER A 1 64 ? 0.657 -3.673 -123.232 1.00 81.88 64 SER A CA 1
ATOM 513 C C . SER A 1 64 ? 0.479 -2.911 -121.905 1.00 81.88 64 SER A C 1
ATOM 515 O O . SER A 1 64 ? 0.948 -1.782 -121.780 1.00 81.88 64 SER A O 1
ATOM 517 N N . ASP A 1 65 ? -0.083 -3.551 -120.874 1.00 84.19 65 ASP A N 1
ATOM 518 C CA . ASP A 1 65 ? -0.285 -2.966 -119.536 1.00 84.19 65 ASP A CA 1
ATOM 519 C C . ASP A 1 65 ? 0.942 -3.060 -118.595 1.00 84.19 65 ASP A C 1
ATOM 521 O O . ASP A 1 65 ? 0.902 -2.606 -117.441 1.00 84.19 65 ASP A O 1
ATOM 525 N N . LEU A 1 66 ? 2.057 -3.648 -119.043 1.00 89.50 66 LEU A N 1
ATOM 526 C CA . LEU A 1 66 ? 3.231 -3.912 -118.206 1.00 89.50 66 LEU A CA 1
ATOM 527 C C . LEU A 1 66 ? 4.118 -2.660 -118.037 1.00 89.50 66 LEU A C 1
ATOM 529 O O . LEU A 1 66 ? 5.209 -2.566 -118.594 1.00 89.50 66 LEU A O 1
ATOM 533 N N . SER A 1 67 ? 3.643 -1.677 -117.266 1.00 91.50 67 SER A N 1
ATOM 534 C CA . SER A 1 67 ? 4.405 -0.459 -116.917 1.00 91.50 67 SER A CA 1
ATOM 535 C C . SER A 1 67 ? 5.566 -0.730 -115.947 1.00 91.50 67 SER A C 1
ATOM 537 O O . SER A 1 67 ? 5.513 -1.683 -115.175 1.00 91.50 67 SER A O 1
ATOM 539 N N . ASP A 1 68 ? 6.562 0.161 -115.876 1.00 92.94 68 ASP A N 1
ATOM 540 C CA . ASP A 1 68 ? 7.709 0.076 -114.943 1.00 92.94 68 ASP A CA 1
ATOM 541 C C . ASP A 1 68 ? 7.285 -0.158 -113.494 1.00 92.94 68 ASP A C 1
ATOM 543 O O . ASP A 1 68 ? 7.842 -0.993 -112.779 1.00 92.94 68 ASP A O 1
ATOM 547 N N . LYS A 1 69 ? 6.248 0.573 -113.067 1.00 91.06 69 LYS A N 1
ATOM 548 C CA . LYS A 1 69 ? 5.674 0.434 -111.732 1.00 91.06 69 LYS A CA 1
ATOM 549 C C . LYS A 1 69 ? 5.080 -0.957 -111.544 1.00 91.06 69 LYS A C 1
ATOM 551 O O . LYS A 1 69 ? 5.248 -1.545 -110.483 1.00 91.06 69 LYS A O 1
ATOM 556 N N . LYS A 1 70 ? 4.406 -1.485 -112.566 1.00 92.19 70 LYS A N 1
ATOM 557 C CA . LYS A 1 70 ? 3.793 -2.808 -112.510 1.00 92.19 70 LYS A CA 1
ATOM 558 C C . LYS A 1 70 ? 4.836 -3.922 -112.503 1.00 92.19 70 LYS A C 1
ATOM 560 O O . LYS A 1 70 ? 4.672 -4.863 -111.738 1.00 92.19 70 LYS A O 1
ATOM 565 N N . ILE A 1 71 ? 5.913 -3.786 -113.279 1.00 92.12 71 ILE A N 1
ATOM 566 C CA . ILE A 1 71 ? 7.063 -4.705 -113.264 1.00 92.12 71 ILE A CA 1
ATOM 567 C C . ILE A 1 71 ? 7.641 -4.770 -111.853 1.00 92.12 71 ILE A C 1
ATOM 569 O O . ILE A 1 71 ? 7.761 -5.853 -111.287 1.00 92.12 71 ILE A O 1
ATOM 573 N N . LYS A 1 72 ? 7.916 -3.605 -111.257 1.00 90.19 72 LYS A N 1
ATOM 574 C CA . LYS A 1 72 ? 8.407 -3.519 -109.883 1.00 90.19 72 LYS A CA 1
ATOM 575 C C . LYS A 1 72 ? 7.434 -4.137 -108.880 1.00 90.19 72 LYS A C 1
ATOM 577 O O . LYS A 1 72 ? 7.843 -4.972 -108.091 1.00 90.19 72 LYS A O 1
ATOM 582 N N . GLU A 1 73 ? 6.153 -3.770 -108.927 1.00 90.00 73 GLU A N 1
ATOM 583 C CA . GLU A 1 73 ? 5.134 -4.308 -108.016 1.00 90.00 73 GLU A CA 1
ATOM 584 C C . GLU A 1 73 ? 5.026 -5.838 -108.107 1.00 90.00 73 GLU A C 1
ATOM 586 O O . GLU A 1 73 ? 4.910 -6.502 -107.080 1.00 90.00 73 GLU A O 1
ATOM 591 N N . LEU A 1 74 ? 5.061 -6.408 -109.316 1.00 90.88 74 LEU A N 1
ATOM 592 C CA . LEU A 1 74 ? 4.985 -7.857 -109.518 1.00 90.88 74 LEU A CA 1
ATOM 593 C C . LEU A 1 74 ? 6.219 -8.569 -108.964 1.00 90.88 74 LEU A C 1
ATOM 595 O O . LEU A 1 74 ? 6.074 -9.558 -108.249 1.00 90.88 74 LEU A O 1
ATOM 599 N N . ILE A 1 75 ? 7.410 -8.031 -109.222 1.00 90.31 75 ILE A N 1
ATOM 600 C CA . ILE A 1 75 ? 8.661 -8.571 -108.686 1.00 90.31 75 ILE A CA 1
ATOM 601 C C . ILE A 1 75 ? 8.691 -8.450 -107.156 1.00 90.31 75 ILE A C 1
ATOM 603 O O . ILE A 1 75 ? 8.977 -9.438 -106.481 1.00 90.31 75 ILE A O 1
ATOM 607 N N . ASP A 1 76 ? 8.306 -7.302 -106.593 1.00 84.75 76 ASP A N 1
ATOM 608 C CA . ASP A 1 76 ? 8.247 -7.072 -105.142 1.00 84.75 76 ASP A CA 1
ATOM 609 C C . ASP A 1 76 ? 7.331 -8.101 -104.444 1.00 84.75 76 ASP A C 1
ATOM 611 O O . ASP A 1 76 ? 7.656 -8.594 -103.361 1.00 84.75 76 ASP A O 1
ATOM 615 N N . ILE A 1 77 ? 6.210 -8.490 -105.075 1.00 87.12 77 ILE A N 1
ATOM 616 C CA . ILE A 1 77 ? 5.292 -9.525 -104.555 1.00 87.12 77 ILE A CA 1
ATOM 617 C C . ILE A 1 77 ? 5.977 -10.893 -104.449 1.00 87.12 77 ILE A C 1
ATOM 619 O O . ILE A 1 77 ? 5.679 -11.656 -103.528 1.00 87.12 77 ILE A O 1
ATOM 623 N N . THR A 1 78 ? 6.896 -11.220 -105.360 1.00 84.75 78 THR A N 1
ATOM 624 C CA . THR A 1 78 ? 7.607 -12.508 -105.321 1.00 84.75 78 THR A CA 1
ATOM 625 C C . THR A 1 78 ? 8.602 -12.608 -104.164 1.00 84.75 78 THR A C 1
ATOM 627 O O . THR A 1 78 ? 9.005 -13.716 -103.799 1.00 84.75 78 THR A O 1
ATOM 630 N N . GLY A 1 79 ? 9.002 -11.473 -103.577 1.00 80.56 79 GLY A N 1
ATOM 631 C CA . GLY A 1 79 ? 10.028 -11.412 -102.536 1.00 80.56 79 GLY A CA 1
ATOM 632 C C . GLY A 1 79 ? 11.406 -11.873 -103.017 1.00 80.56 79 GLY A C 1
ATOM 633 O O . GLY A 1 79 ? 12.205 -12.344 -102.206 1.00 80.56 79 GLY A O 1
ATOM 634 N N . ARG A 1 80 ? 11.655 -11.814 -104.330 1.00 81.81 80 ARG A N 1
ATOM 635 C CA . ARG A 1 80 ? 12.944 -12.127 -104.954 1.00 81.81 80 ARG A CA 1
ATOM 636 C C . ARG A 1 80 ? 13.777 -10.855 -105.069 1.00 81.81 80 ARG A C 1
ATOM 638 O O . ARG A 1 80 ? 13.237 -9.795 -105.363 1.00 81.81 80 ARG A O 1
ATOM 645 N N . ASP A 1 81 ? 15.089 -10.983 -104.917 1.00 80.81 81 ASP A N 1
ATOM 646 C CA . ASP A 1 81 ? 16.028 -9.856 -104.967 1.00 80.81 81 ASP A CA 1
ATOM 647 C C . ASP A 1 81 ? 16.392 -9.432 -106.404 1.00 80.81 81 ASP A C 1
ATOM 649 O O . ASP A 1 81 ? 17.518 -9.036 -106.681 1.00 80.81 81 ASP A O 1
ATOM 653 N N . ILE A 1 82 ? 15.435 -9.445 -107.339 1.00 88.31 82 ILE A N 1
ATOM 654 C CA . ILE A 1 82 ? 15.683 -8.984 -108.712 1.00 88.31 82 ILE A CA 1
ATOM 655 C C . ILE A 1 82 ? 15.816 -7.460 -108.693 1.00 88.31 82 ILE A C 1
ATOM 657 O O . ILE A 1 82 ? 14.870 -6.740 -108.374 1.00 88.31 82 ILE A O 1
ATOM 661 N N . ASN A 1 83 ? 17.005 -6.956 -109.021 1.00 87.69 83 ASN A N 1
ATOM 662 C CA . ASN A 1 83 ? 17.332 -5.536 -108.896 1.00 87.69 83 ASN A CA 1
ATOM 663 C C . ASN A 1 83 ? 17.292 -4.794 -110.237 1.00 87.69 83 ASN A C 1
ATOM 665 O O . ASN A 1 83 ? 17.176 -3.572 -110.237 1.00 87.69 83 ASN A O 1
ATOM 669 N N . LEU A 1 84 ? 17.378 -5.498 -111.370 1.00 92.25 84 LEU A N 1
ATOM 670 C CA . LEU A 1 84 ? 17.347 -4.901 -112.705 1.00 92.25 84 LEU A CA 1
ATOM 671 C C . LEU A 1 84 ? 16.300 -5.556 -113.605 1.00 92.25 84 LEU A C 1
ATOM 673 O O . LEU A 1 84 ? 16.131 -6.772 -113.609 1.00 92.25 84 LEU A O 1
ATOM 677 N N . ALA A 1 85 ? 15.663 -4.756 -114.451 1.00 94.19 85 ALA A N 1
ATOM 678 C CA . ALA A 1 85 ? 14.930 -5.246 -115.609 1.00 94.19 85 ALA A CA 1
ATOM 679 C C . ALA A 1 85 ? 15.566 -4.695 -116.890 1.00 94.19 85 ALA A C 1
ATOM 681 O O . ALA A 1 85 ? 15.669 -3.481 -117.077 1.00 94.19 85 ALA A O 1
ATOM 682 N N . LEU A 1 86 ? 15.999 -5.593 -117.772 1.00 94.88 86 LEU A N 1
ATOM 683 C CA . LEU A 1 86 ? 16.464 -5.268 -119.111 1.00 94.88 86 LEU A CA 1
ATOM 684 C C . LEU A 1 86 ? 15.268 -5.306 -120.063 1.00 94.88 86 LEU A C 1
ATOM 686 O O . LEU A 1 86 ? 14.755 -6.377 -120.388 1.00 94.88 86 LEU A O 1
ATOM 690 N N . LEU A 1 87 ? 14.827 -4.129 -120.493 1.00 93.75 87 LEU A N 1
ATOM 691 C CA . LEU A 1 87 ? 13.647 -3.949 -121.327 1.00 93.75 87 LEU A CA 1
ATOM 692 C C . LEU A 1 87 ? 14.085 -3.729 -122.771 1.00 93.75 87 LEU A C 1
ATOM 694 O O . LEU A 1 87 ? 14.803 -2.769 -123.048 1.00 93.75 87 LEU A O 1
ATOM 698 N N . TYR A 1 88 ? 13.690 -4.612 -123.687 1.00 93.12 88 TYR A N 1
ATOM 699 C CA . TYR A 1 88 ? 14.108 -4.546 -125.092 1.00 93.12 88 TYR A CA 1
ATOM 700 C C . TYR A 1 88 ? 12.922 -4.431 -126.051 1.00 93.12 88 TYR A C 1
ATOM 702 O O . TYR A 1 88 ? 11.827 -4.917 -125.782 1.00 93.12 88 TYR A O 1
ATOM 710 N N . GLN A 1 89 ? 13.159 -3.836 -127.213 1.00 90.38 89 GLN A N 1
ATOM 711 C CA . GLN A 1 89 ? 12.208 -3.739 -128.312 1.00 90.38 89 GLN A CA 1
ATOM 712 C C . GLN A 1 89 ? 12.894 -4.035 -129.647 1.00 90.38 89 GLN A C 1
ATOM 714 O O . GLN A 1 89 ? 14.105 -3.853 -129.807 1.00 90.38 89 GLN A O 1
ATOM 719 N N . VAL A 1 90 ? 12.104 -4.492 -130.617 1.00 89.44 90 VAL A N 1
ATOM 720 C CA . VAL A 1 90 ? 12.573 -4.792 -131.969 1.00 89.44 90 VAL A CA 1
ATOM 721 C C . VAL A 1 90 ? 11.714 -4.075 -132.996 1.00 89.44 90 VAL A C 1
ATOM 723 O O . VAL A 1 90 ? 10.488 -4.118 -132.948 1.00 89.44 90 VAL A O 1
ATOM 726 N N . VAL A 1 91 ? 12.372 -3.413 -133.942 1.00 87.69 91 VAL A N 1
ATOM 727 C CA . VAL A 1 91 ? 11.730 -2.733 -135.065 1.00 87.69 91 VAL A CA 1
ATOM 728 C C . VAL A 1 91 ? 12.201 -3.398 -136.348 1.00 87.69 91 VAL A C 1
ATOM 730 O O . VAL A 1 91 ? 13.396 -3.403 -136.645 1.00 87.69 91 VAL A O 1
ATOM 733 N N . VAL A 1 92 ? 11.263 -3.953 -137.113 1.00 88.25 92 VAL A N 1
ATOM 734 C CA . VAL A 1 92 ? 11.529 -4.535 -138.432 1.00 88.25 92 VAL A CA 1
ATOM 735 C C . VAL A 1 92 ? 10.890 -3.637 -139.482 1.00 88.25 92 VAL A C 1
ATOM 737 O O . VAL A 1 92 ? 9.669 -3.528 -139.557 1.00 88.25 92 VAL A O 1
ATOM 740 N N . ALA A 1 93 ? 11.716 -2.981 -140.290 1.00 88.44 93 ALA A N 1
ATOM 741 C CA . ALA A 1 93 ? 11.268 -2.143 -141.392 1.00 88.44 93 ALA A CA 1
ATOM 742 C C . ALA A 1 93 ? 11.637 -2.793 -142.726 1.00 88.44 93 ALA A C 1
ATOM 744 O O . ALA A 1 93 ? 12.801 -3.111 -142.975 1.00 88.44 93 ALA A O 1
ATOM 745 N N . GLN A 1 94 ? 10.642 -2.978 -143.592 1.00 88.75 94 GLN A N 1
ATOM 746 C CA . GLN A 1 94 ? 10.859 -3.411 -144.967 1.00 88.75 94 GLN A CA 1
ATOM 747 C C . GLN A 1 94 ? 11.193 -2.199 -145.840 1.00 88.75 94 GLN A C 1
ATOM 749 O O . GLN A 1 94 ? 10.428 -1.239 -145.911 1.00 88.75 94 GLN A O 1
ATOM 754 N N . GLU A 1 95 ? 12.312 -2.263 -146.548 1.00 86.94 95 GLU A N 1
ATOM 755 C CA . GLU A 1 95 ? 12.754 -1.253 -147.501 1.00 86.94 95 GLU A CA 1
ATOM 756 C C . GLU A 1 95 ? 12.674 -1.831 -148.918 1.00 86.94 95 GLU A C 1
ATOM 758 O O . GLU A 1 95 ? 13.350 -2.801 -149.273 1.00 86.94 95 GLU A O 1
ATOM 763 N N . GLN A 1 96 ? 11.797 -1.245 -149.736 1.00 80.25 96 GLN A N 1
ATOM 764 C CA . GLN A 1 96 ? 11.631 -1.610 -151.143 1.00 80.25 96 GLN A CA 1
ATOM 765 C C . GLN A 1 96 ? 12.826 -1.074 -151.944 1.00 80.25 96 GLN A C 1
ATOM 767 O O . GLN A 1 96 ? 12.909 0.121 -152.230 1.00 80.25 96 GLN A O 1
ATOM 772 N N . GLY A 1 97 ? 13.772 -1.952 -152.283 1.00 78.06 97 GLY A N 1
ATOM 773 C CA . GLY A 1 97 ? 14.856 -1.651 -153.213 1.00 78.06 97 GLY A CA 1
ATOM 774 C C . GLY A 1 97 ? 14.452 -1.926 -154.669 1.00 78.06 97 GLY A C 1
ATOM 775 O O . GLY A 1 97 ? 13.560 -2.735 -154.916 1.00 78.06 97 GLY A O 1
ATOM 776 N N . PRO A 1 98 ? 15.133 -1.320 -155.661 1.00 75.81 98 PRO A N 1
ATOM 777 C CA . PRO A 1 98 ? 14.801 -1.487 -157.080 1.00 75.81 98 PRO A CA 1
ATOM 778 C C . PRO A 1 98 ? 14.957 -2.925 -157.613 1.00 75.81 98 PRO A C 1
ATOM 780 O O . PRO A 1 98 ? 14.530 -3.205 -158.730 1.00 75.81 98 PRO A O 1
ATOM 783 N N . SER A 1 99 ? 15.580 -3.844 -156.863 1.00 76.88 99 SER A N 1
ATOM 784 C CA . SER A 1 99 ? 15.755 -5.246 -157.291 1.00 76.88 99 SER A CA 1
ATOM 785 C C . SER A 1 99 ? 15.739 -6.285 -156.161 1.00 76.88 99 SER A C 1
ATOM 787 O O . SER A 1 99 ? 15.632 -7.472 -156.449 1.00 76.88 99 SER A O 1
ATOM 789 N N . VAL A 1 100 ? 15.824 -5.874 -154.889 1.00 82.12 100 VAL A N 1
ATOM 790 C CA . VAL A 1 100 ? 15.775 -6.768 -153.719 1.00 82.12 100 VAL A CA 1
ATOM 791 C C . VAL A 1 100 ? 15.011 -6.066 -152.599 1.00 82.12 100 VAL A C 1
ATOM 793 O O . VAL A 1 100 ? 15.165 -4.860 -152.397 1.00 82.12 100 VAL A O 1
ATOM 796 N N . THR A 1 101 ? 14.179 -6.818 -151.878 1.00 81.94 101 THR A N 1
ATOM 797 C CA . THR A 1 101 ? 13.561 -6.336 -150.639 1.00 81.94 101 THR A CA 1
ATOM 798 C C . THR A 1 101 ? 14.585 -6.430 -149.515 1.00 81.94 101 THR A C 1
ATOM 800 O O . THR A 1 101 ? 15.055 -7.524 -149.198 1.00 81.94 101 THR A O 1
ATOM 803 N N . ARG A 1 102 ? 14.916 -5.289 -148.912 1.00 86.75 102 ARG A N 1
ATOM 804 C CA . ARG A 1 102 ? 15.798 -5.217 -147.747 1.00 86.75 102 ARG A CA 1
ATOM 805 C C . ARG A 1 102 ? 14.979 -5.155 -146.482 1.00 86.75 102 ARG A C 1
ATOM 807 O O . ARG A 1 102 ? 13.962 -4.470 -146.441 1.00 86.75 102 ARG A O 1
ATOM 814 N N . TYR A 1 103 ? 15.449 -5.824 -145.441 1.00 88.62 103 TYR A N 1
ATOM 815 C CA . TYR A 1 103 ? 14.884 -5.663 -144.111 1.00 88.62 103 TYR A CA 1
ATOM 816 C C . TYR A 1 103 ? 15.915 -4.986 -143.227 1.00 88.62 103 TYR A C 1
ATOM 818 O O . TYR A 1 103 ? 17.045 -5.456 -143.084 1.00 88.62 103 TYR A O 1
ATOM 826 N N . ARG A 1 104 ? 15.513 -3.853 -142.652 1.00 88.94 104 ARG A N 1
ATOM 827 C CA . ARG A 1 104 ? 16.238 -3.204 -141.572 1.00 88.94 104 ARG A CA 1
ATOM 828 C C . ARG A 1 104 ? 15.654 -3.705 -140.266 1.00 88.94 104 ARG A C 1
ATOM 830 O O . ARG A 1 104 ? 14.519 -3.377 -139.928 1.00 88.94 104 ARG A O 1
ATOM 837 N N . ILE A 1 105 ? 16.438 -4.489 -139.545 1.00 89.38 105 ILE A N 1
ATOM 838 C CA . ILE A 1 105 ? 16.079 -4.979 -138.217 1.00 89.38 105 ILE A CA 1
ATOM 839 C C . ILE A 1 105 ? 16.855 -4.146 -137.223 1.00 89.38 105 ILE A C 1
ATOM 841 O O . ILE A 1 105 ? 18.054 -3.949 -137.408 1.00 89.38 105 ILE A O 1
ATOM 845 N N . ARG A 1 106 ? 16.176 -3.647 -136.197 1.00 89.00 106 ARG A N 1
ATOM 846 C CA . ARG A 1 106 ? 16.771 -2.822 -135.157 1.00 89.00 106 ARG A CA 1
ATOM 847 C C . ARG A 1 106 ? 16.386 -3.347 -133.783 1.00 89.00 106 ARG A C 1
ATOM 849 O O . ARG A 1 106 ? 15.196 -3.480 -133.518 1.00 89.00 106 ARG A O 1
ATOM 856 N N . VAL A 1 107 ? 17.371 -3.612 -132.929 1.00 91.00 107 VAL A N 1
ATOM 857 C CA . VAL A 1 107 ? 17.162 -3.984 -131.520 1.00 91.00 107 VAL A CA 1
ATOM 858 C C . VAL A 1 107 ? 17.631 -2.828 -130.650 1.00 91.00 107 VAL A C 1
ATOM 860 O O . VAL A 1 107 ? 18.765 -2.366 -130.777 1.00 91.00 107 VAL A O 1
ATOM 863 N N . GLU A 1 108 ? 16.746 -2.329 -129.800 1.00 91.44 108 GLU A N 1
ATOM 864 C CA . GLU A 1 108 ? 17.020 -1.225 -128.879 1.00 91.44 108 GLU A CA 1
ATOM 865 C C . GLU A 1 108 ? 16.304 -1.466 -127.549 1.00 91.44 108 GLU A C 1
ATOM 867 O O . GLU A 1 108 ? 15.502 -2.391 -127.432 1.00 91.44 108 GLU A O 1
ATOM 872 N N . GLY A 1 109 ? 16.602 -0.674 -126.527 1.00 92.00 109 GLY A N 1
ATOM 873 C CA . GLY A 1 109 ? 15.958 -0.843 -125.232 1.00 92.00 109 GLY A CA 1
ATOM 874 C C . GLY A 1 109 ? 16.629 -0.050 -124.127 1.00 92.00 109 GLY A C 1
ATOM 875 O O . GLY A 1 109 ? 17.387 0.887 -124.381 1.00 92.00 109 GLY A O 1
ATOM 876 N N . ARG A 1 110 ? 16.336 -0.417 -122.884 1.00 92.75 110 ARG A N 1
ATOM 877 C CA . ARG A 1 110 ? 16.809 0.269 -121.682 1.00 92.75 110 ARG A CA 1
ATOM 878 C C . ARG A 1 110 ? 16.905 -0.655 -120.476 1.00 92.75 110 ARG A C 1
ATOM 880 O O . ARG A 1 110 ? 16.372 -1.759 -120.469 1.00 92.75 110 ARG A O 1
ATOM 887 N N . ILE A 1 111 ? 17.565 -0.163 -119.439 1.00 92.69 111 ILE A N 1
ATOM 888 C CA . ILE A 1 111 ? 17.723 -0.842 -118.158 1.00 92.69 111 ILE A CA 1
ATOM 889 C C . ILE A 1 111 ? 16.951 -0.067 -117.094 1.00 92.69 111 ILE A C 1
ATOM 891 O O . ILE A 1 111 ? 17.184 1.126 -116.887 1.00 92.69 111 ILE A O 1
ATOM 895 N N . LEU A 1 112 ? 16.056 -0.757 -116.398 1.00 92.25 112 LEU A N 1
ATOM 896 C CA . LEU A 1 112 ? 15.300 -0.246 -115.264 1.00 92.25 112 LEU A CA 1
ATOM 897 C C . LEU A 1 112 ? 15.910 -0.786 -113.966 1.00 92.25 112 LEU A C 1
ATOM 899 O O . LEU A 1 112 ? 15.965 -1.998 -113.770 1.00 92.25 112 LEU A O 1
ATOM 903 N N . ASP A 1 113 ? 16.339 0.104 -113.072 1.00 88.50 113 ASP A N 1
ATOM 904 C CA . ASP A 1 113 ? 16.678 -0.262 -111.696 1.00 88.50 113 ASP A CA 1
ATOM 905 C C . ASP A 1 113 ? 15.388 -0.409 -110.891 1.00 88.50 113 ASP A C 1
ATOM 907 O O . ASP A 1 113 ? 14.664 0.560 -110.652 1.00 88.50 113 ASP A O 1
ATOM 911 N N . LEU A 1 114 ? 15.099 -1.639 -110.479 1.00 87.81 114 LEU A N 1
ATOM 912 C CA . LEU A 1 114 ? 13.885 -2.001 -109.757 1.00 87.81 114 LEU A CA 1
ATOM 913 C C . LEU A 1 114 ? 13.908 -1.479 -108.314 1.00 87.81 114 LEU A C 1
ATOM 915 O O . LEU A 1 114 ? 12.852 -1.173 -107.755 1.00 87.81 114 LEU A O 1
ATOM 919 N N . GLU A 1 115 ? 15.081 -1.252 -107.716 1.00 79.75 115 GLU A N 1
ATOM 920 C CA . GLU A 1 115 ? 15.191 -0.701 -106.362 1.00 79.75 115 GLU A CA 1
ATOM 921 C C . GLU A 1 115 ? 14.822 0.790 -106.357 1.00 79.75 115 GLU A C 1
ATOM 923 O O . GLU A 1 115 ? 13.978 1.238 -105.567 1.00 79.75 115 GLU A O 1
ATOM 928 N N . SER A 1 116 ? 15.396 1.575 -107.272 1.00 80.25 116 SER A N 1
ATOM 929 C CA . SER A 1 116 ? 15.090 3.006 -107.389 1.00 80.25 116 SER A CA 1
ATOM 930 C C . SER A 1 116 ? 13.827 3.318 -108.192 1.00 80.25 116 SER A C 1
ATOM 932 O O . SER A 1 116 ? 13.229 4.371 -107.970 1.00 80.25 116 SER A O 1
ATOM 934 N N . GLY A 1 117 ? 13.404 2.419 -109.080 1.00 82.81 117 GLY A N 1
ATOM 935 C CA . GLY A 1 117 ? 12.400 2.680 -110.112 1.00 82.81 117 GLY A CA 1
ATOM 936 C C . GLY A 1 117 ? 12.888 3.626 -111.215 1.00 82.81 117 GLY A C 1
ATOM 937 O O . GLY A 1 117 ? 12.060 4.166 -111.942 1.00 82.81 117 GLY A O 1
ATOM 938 N N . SER A 1 118 ? 14.197 3.889 -111.305 1.00 84.75 118 SER A N 1
ATOM 939 C CA . SER A 1 118 ? 14.767 4.814 -112.288 1.00 84.75 118 SER A CA 1
ATOM 940 C C . SER A 1 118 ? 15.435 4.079 -113.445 1.00 84.75 118 SER A C 1
ATOM 942 O O . SER A 1 118 ? 15.929 2.962 -113.299 1.00 84.75 118 SER A O 1
ATOM 944 N N . GLU A 1 119 ? 15.436 4.710 -114.615 1.00 88.06 119 GLU A N 1
ATOM 945 C CA . GLU A 1 119 ? 16.133 4.193 -115.787 1.00 88.06 119 GLU A CA 1
ATOM 946 C C . GLU A 1 119 ? 17.641 4.431 -115.622 1.00 88.06 119 GLU A C 1
ATOM 948 O O . GLU A 1 119 ? 18.081 5.577 -115.514 1.00 88.06 119 GLU A O 1
ATOM 953 N N . LEU A 1 120 ? 18.433 3.354 -115.588 1.00 84.62 120 LEU A N 1
ATOM 954 C CA . LEU A 1 120 ? 19.898 3.441 -115.498 1.00 84.62 120 LEU A CA 1
ATOM 955 C C . LEU A 1 120 ? 20.527 3.870 -116.825 1.00 84.62 120 LEU A C 1
ATOM 957 O O . LEU A 1 120 ? 21.620 4.434 -116.849 1.00 84.62 120 LEU A O 1
ATOM 961 N N . GLY A 1 121 ? 19.830 3.615 -117.930 1.00 84.38 121 GLY A N 1
ATOM 962 C CA . GLY A 1 121 ? 20.209 4.073 -119.256 1.00 84.38 121 GLY A CA 1
ATOM 963 C C . GLY A 1 121 ? 19.519 3.290 -120.366 1.00 84.38 121 GLY A C 1
ATOM 964 O O . GLY A 1 121 ? 19.048 2.171 -120.160 1.00 84.38 121 GLY A O 1
ATOM 965 N N . ALA A 1 122 ? 19.513 3.877 -121.560 1.00 84.12 122 ALA A N 1
ATOM 966 C CA . ALA A 1 122 ? 19.107 3.220 -122.795 1.00 84.12 122 ALA A CA 1
ATOM 967 C C . ALA A 1 122 ? 20.327 2.620 -123.510 1.00 84.12 122 ALA A C 1
ATOM 969 O O . ALA A 1 122 ? 21.419 3.201 -123.493 1.00 84.12 122 ALA A O 1
ATOM 970 N N . PHE A 1 123 ? 20.150 1.476 -124.169 1.00 84.50 123 PHE A N 1
ATOM 971 C CA . PHE A 1 123 ? 21.148 0.946 -125.090 1.00 84.50 123 PHE A CA 1
ATOM 972 C C . PHE A 1 123 ? 20.775 1.282 -126.534 1.00 84.50 123 PHE A C 1
ATOM 974 O O . PHE A 1 123 ? 19.604 1.197 -126.913 1.00 84.50 123 PHE A O 1
ATOM 981 N N . PRO A 1 124 ? 21.762 1.737 -127.329 1.00 73.50 124 PRO A N 1
ATOM 982 C CA . PRO A 1 124 ? 21.502 2.294 -128.641 1.00 73.50 124 PRO A CA 1
ATOM 983 C C . PRO A 1 124 ? 20.968 1.230 -129.591 1.00 73.50 124 PRO A C 1
ATOM 985 O O . PRO A 1 124 ? 21.301 0.050 -129.496 1.00 73.50 124 PRO A O 1
ATOM 988 N N . ALA A 1 125 ? 20.177 1.705 -130.541 1.00 71.00 125 ALA A N 1
ATOM 989 C CA . ALA A 1 125 ? 19.566 0.894 -131.563 1.00 71.00 125 ALA A CA 1
ATOM 990 C C . ALA A 1 125 ? 20.629 0.321 -132.512 1.00 71.00 125 ALA A C 1
ATOM 992 O O . ALA A 1 125 ? 21.180 1.049 -133.340 1.00 71.00 125 ALA A O 1
ATOM 993 N N . GLN A 1 126 ? 20.922 -0.975 -132.396 1.00 75.94 126 GLN A N 1
ATOM 994 C CA . GLN A 1 126 ? 21.773 -1.667 -133.363 1.00 75.94 126 GLN A CA 1
ATOM 995 C C . GLN A 1 126 ? 20.906 -2.103 -134.528 1.00 75.94 126 GLN A C 1
ATOM 997 O O . GLN A 1 126 ? 19.896 -2.775 -134.320 1.00 75.94 126 GLN A O 1
ATOM 1002 N N . SER A 1 127 ? 21.273 -1.694 -135.743 1.00 77.06 127 SER A N 1
ATOM 1003 C CA . SER A 1 127 ? 20.533 -2.063 -136.944 1.00 77.06 127 SER A CA 1
ATOM 1004 C C . SER A 1 127 ? 21.400 -2.813 -137.935 1.00 77.06 127 SER A C 1
ATOM 1006 O O . SER A 1 127 ? 22.456 -2.309 -138.315 1.00 77.06 127 SER A O 1
ATOM 1008 N N . THR A 1 128 ? 20.906 -3.941 -138.433 1.00 81.25 128 THR A N 1
ATOM 1009 C CA . THR A 1 128 ? 21.467 -4.599 -139.616 1.00 81.25 128 THR A CA 1
ATOM 1010 C C . THR A 1 128 ? 20.537 -4.391 -140.804 1.00 81.25 128 THR A C 1
ATOM 1012 O O . THR A 1 128 ? 19.313 -4.341 -140.650 1.00 81.25 128 THR A O 1
ATOM 1015 N N . GLN A 1 129 ? 21.120 -4.228 -141.989 1.00 82.25 129 GLN A N 1
ATOM 1016 C CA . GLN A 1 129 ? 20.398 -4.317 -143.252 1.00 82.25 129 GLN A CA 1
ATOM 1017 C C . GLN A 1 129 ? 20.822 -5.617 -143.911 1.00 82.25 129 GLN A C 1
ATOM 1019 O O . GLN A 1 129 ? 21.993 -5.779 -144.252 1.00 82.25 129 GLN A O 1
ATOM 1024 N N . ALA A 1 130 ? 19.875 -6.528 -144.085 1.00 81.38 130 ALA A N 1
ATOM 1025 C CA . ALA A 1 130 ? 20.144 -7.807 -144.714 1.00 81.38 130 ALA A CA 1
ATOM 1026 C C . ALA A 1 130 ? 19.201 -8.008 -145.907 1.00 81.38 130 ALA A C 1
ATOM 1028 O O . ALA A 1 130 ? 18.008 -7.688 -145.853 1.00 81.38 130 ALA A O 1
ATOM 1029 N N . ASP A 1 131 ? 19.775 -8.492 -147.007 1.00 84.06 131 ASP A N 1
ATOM 1030 C CA . ASP A 1 131 ? 19.039 -8.857 -148.212 1.00 84.06 131 ASP A CA 1
ATOM 1031 C C . ASP A 1 131 ? 18.352 -10.214 -147.975 1.00 84.06 131 ASP A C 1
ATOM 1033 O O . ASP A 1 131 ? 18.991 -11.173 -147.534 1.00 84.06 131 ASP A O 1
ATOM 1037 N N . LEU A 1 132 ? 17.048 -10.303 -148.257 1.00 84.00 132 LEU A N 1
ATOM 1038 C CA . LEU A 1 132 ? 16.316 -11.565 -148.146 1.00 84.00 132 LEU A CA 1
ATOM 1039 C C . LEU A 1 132 ? 16.609 -12.451 -149.366 1.00 84.00 132 LEU A C 1
ATOM 1041 O O . LEU A 1 132 ? 16.406 -12.030 -150.507 1.00 84.00 132 LEU A O 1
ATOM 1045 N N . ASN A 1 133 ? 17.043 -13.694 -149.131 1.00 80.00 133 ASN A N 1
ATOM 1046 C CA . ASN A 1 133 ? 17.296 -14.660 -150.202 1.00 80.00 133 ASN A CA 1
ATOM 1047 C C . ASN A 1 133 ? 16.035 -14.885 -151.053 1.00 80.00 133 ASN A C 1
ATOM 1049 O O . ASN A 1 133 ? 14.941 -15.117 -150.527 1.00 80.00 133 ASN A O 1
ATOM 1053 N N . SER A 1 134 ? 16.194 -14.849 -152.381 1.00 77.38 134 SER A N 1
ATOM 1054 C CA . SER A 1 134 ? 15.084 -15.001 -153.325 1.00 77.38 134 SER A CA 1
ATOM 1055 C C . SER A 1 134 ? 14.363 -16.336 -153.106 1.00 77.38 134 SER A C 1
ATOM 1057 O O . SER A 1 134 ? 14.975 -17.393 -153.251 1.00 77.38 134 SER A O 1
ATOM 1059 N N . GLY A 1 135 ? 13.071 -16.283 -152.769 1.00 80.94 135 GLY A N 1
ATOM 1060 C CA . GLY A 1 135 ? 12.232 -17.460 -152.498 1.00 80.94 135 GLY A CA 1
ATOM 1061 C C . GLY A 1 135 ? 12.000 -17.776 -151.015 1.00 80.94 135 GLY A C 1
ATOM 1062 O O . GLY A 1 135 ? 11.258 -18.708 -150.711 1.00 80.94 135 GLY A O 1
ATOM 1063 N N . CYS A 1 136 ? 12.579 -17.011 -150.085 1.00 85.00 136 CYS A N 1
ATOM 1064 C CA . CYS A 1 136 ? 12.332 -17.181 -148.655 1.00 85.00 136 CYS A CA 1
ATOM 1065 C C . CYS A 1 136 ? 10.995 -16.534 -148.252 1.00 85.00 136 CYS A C 1
ATOM 1067 O O . CYS A 1 136 ? 10.894 -15.320 -148.103 1.00 85.00 136 CYS A O 1
ATOM 1069 N N . THR A 1 137 ? 9.946 -17.346 -148.108 1.00 85.81 137 THR A N 1
ATOM 1070 C CA . THR A 1 137 ? 8.603 -16.907 -147.683 1.00 85.81 137 THR A CA 1
ATOM 1071 C C . THR A 1 137 ? 8.094 -17.741 -146.508 1.00 85.81 137 THR A C 1
ATOM 1073 O O . THR A 1 137 ? 8.539 -18.875 -146.320 1.00 85.81 137 THR A O 1
ATOM 1076 N N . GLY A 1 138 ? 7.133 -17.216 -145.741 1.00 87.69 138 GLY A N 1
ATOM 1077 C CA . GLY A 1 138 ? 6.551 -17.918 -144.589 1.00 87.69 138 GLY A CA 1
ATOM 1078 C C . GLY A 1 138 ? 7.609 -18.235 -143.531 1.00 87.69 138 GLY A C 1
ATOM 1079 O O . GLY A 1 138 ? 8.438 -17.382 -143.235 1.00 87.69 138 GLY A O 1
ATOM 1080 N N . PHE A 1 139 ? 7.635 -19.473 -143.027 1.00 87.50 139 PHE A N 1
ATOM 1081 C CA . PHE A 1 139 ? 8.561 -19.916 -141.972 1.00 87.50 139 PHE A CA 1
ATOM 1082 C C . PHE A 1 139 ? 10.041 -19.619 -142.246 1.00 87.50 139 PHE A C 1
ATOM 1084 O O . PHE A 1 139 ? 10.757 -19.269 -141.318 1.00 87.50 139 PHE A O 1
ATOM 1091 N N . CYS A 1 140 ? 10.497 -19.704 -143.503 1.00 90.12 140 CYS A N 1
ATOM 1092 C CA . CYS A 1 140 ? 11.876 -19.339 -143.850 1.00 90.12 140 CYS A CA 1
ATOM 1093 C C . CYS A 1 140 ? 12.170 -17.876 -143.497 1.00 90.12 140 CYS A C 1
ATOM 1095 O O . CYS A 1 140 ? 13.225 -17.558 -142.957 1.00 90.12 140 CYS A O 1
ATOM 1097 N N . PHE A 1 141 ? 11.229 -16.985 -143.815 1.00 90.19 141 PHE A N 1
ATOM 1098 C CA . PHE A 1 141 ? 11.375 -15.557 -143.570 1.00 90.19 141 PHE A CA 1
ATOM 1099 C C . PHE A 1 141 ? 11.330 -15.244 -142.072 1.00 90.19 141 PHE A C 1
ATOM 1101 O O . PHE A 1 141 ? 12.125 -14.433 -141.605 1.00 90.19 141 PHE A O 1
ATOM 1108 N N . GLU A 1 142 ? 10.450 -15.916 -141.322 1.00 88.75 142 GLU A N 1
ATOM 1109 C CA . GLU A 1 142 ? 10.371 -15.770 -139.862 1.00 88.75 142 GLU A CA 1
ATOM 1110 C C . GLU A 1 142 ? 11.669 -16.208 -139.177 1.00 88.75 142 GLU A C 1
ATOM 1112 O O . GLU A 1 142 ? 12.204 -15.463 -138.358 1.00 88.75 142 GLU A O 1
ATOM 1117 N N . ASP A 1 143 ? 12.195 -17.377 -139.553 1.00 89.75 143 ASP A N 1
ATOM 1118 C CA . ASP A 1 143 ? 13.424 -17.943 -138.991 1.00 89.75 143 ASP A CA 1
ATOM 1119 C C . ASP A 1 143 ? 14.645 -17.093 -139.355 1.00 89.75 143 ASP A C 1
ATOM 1121 O O . ASP A 1 143 ? 15.470 -16.770 -138.503 1.00 89.75 143 ASP A O 1
ATOM 1125 N N . TRP A 1 144 ? 14.714 -16.620 -140.602 1.00 91.62 144 TRP A N 1
ATOM 1126 C CA . TRP A 1 144 ? 15.758 -15.696 -141.032 1.00 91.62 144 TRP A CA 1
ATOM 1127 C C . TRP A 1 144 ? 15.703 -14.368 -140.265 1.00 91.62 144 TRP A C 1
ATOM 1129 O O . TRP A 1 144 ? 16.735 -13.903 -139.778 1.00 91.62 144 TRP A O 1
ATOM 1139 N N . LEU A 1 145 ? 14.516 -13.767 -140.107 1.00 90.75 145 LEU A N 1
ATOM 1140 C CA . LEU A 1 145 ? 14.350 -12.545 -139.313 1.00 90.75 145 LEU A CA 1
ATOM 1141 C C . LEU A 1 145 ? 14.746 -12.774 -137.853 1.00 90.75 145 LEU A C 1
ATOM 1143 O O . LEU A 1 145 ? 15.443 -11.937 -137.278 1.00 90.75 145 LEU A O 1
ATOM 1147 N N . ALA A 1 146 ? 14.321 -13.894 -137.262 1.00 91.56 146 ALA A N 1
ATOM 1148 C CA . ALA A 1 146 ? 14.672 -14.260 -135.897 1.00 91.56 146 ALA A CA 1
ATOM 1149 C C . ALA A 1 146 ? 16.189 -14.428 -135.754 1.00 91.56 146 ALA A C 1
ATOM 1151 O O . ALA A 1 146 ? 16.771 -13.844 -134.846 1.00 91.56 146 ALA A O 1
ATOM 1152 N N . GLN A 1 147 ? 16.850 -15.113 -136.690 1.00 92.50 147 GLN A N 1
ATOM 1153 C CA . GLN A 1 147 ? 18.301 -15.290 -136.690 1.00 92.50 147 GLN A CA 1
ATOM 1154 C C . GLN A 1 147 ? 19.045 -13.952 -136.785 1.00 92.50 147 GLN A C 1
ATOM 1156 O O . GLN A 1 147 ? 19.978 -13.714 -136.019 1.00 92.50 147 GLN A O 1
ATOM 1161 N N . GLN A 1 148 ? 18.636 -13.058 -137.691 1.00 92.62 148 GLN A N 1
ATOM 1162 C CA . GLN A 1 148 ? 19.262 -11.738 -137.826 1.00 92.62 148 GLN A CA 1
ATOM 1163 C C . GLN A 1 148 ? 19.042 -10.869 -136.578 1.00 92.62 148 GLN A C 1
ATOM 1165 O O . GLN A 1 148 ? 19.970 -10.209 -136.110 1.00 92.62 148 GLN A O 1
ATOM 1170 N N . ALA A 1 149 ? 17.840 -10.900 -135.997 1.00 91.88 149 ALA A N 1
ATOM 1171 C CA . ALA A 1 149 ? 17.557 -10.231 -134.731 1.00 91.88 149 ALA A CA 1
ATOM 1172 C C . ALA A 1 149 ? 18.354 -10.833 -133.562 1.00 91.88 149 ALA A C 1
ATOM 1174 O O . ALA A 1 149 ? 18.823 -10.094 -132.702 1.00 91.88 149 ALA A O 1
ATOM 1175 N N . GLY A 1 150 ? 18.554 -12.151 -133.557 1.00 92.81 150 GLY A N 1
ATOM 1176 C CA . GLY A 1 150 ? 19.370 -12.867 -132.583 1.00 92.81 150 GLY A CA 1
ATOM 1177 C C . GLY A 1 150 ? 20.838 -12.455 -132.616 1.00 92.81 150 GLY A C 1
ATOM 1178 O O . GLY A 1 150 ? 21.427 -12.238 -131.561 1.00 92.81 150 GLY A O 1
ATOM 1179 N N . ILE A 1 151 ? 21.414 -12.278 -133.809 1.00 92.38 151 ILE A N 1
ATOM 1180 C CA . ILE A 1 151 ? 22.786 -11.766 -133.966 1.00 92.38 151 ILE A CA 1
ATOM 1181 C C . ILE A 1 151 ? 22.895 -10.355 -133.375 1.00 92.38 151 ILE A C 1
ATOM 1183 O O . ILE A 1 151 ? 23.766 -10.102 -132.549 1.00 92.38 151 ILE A O 1
ATOM 1187 N N . LEU A 1 152 ? 21.963 -9.456 -133.713 1.00 91.81 152 LEU A N 1
ATOM 1188 C CA . LEU A 1 152 ? 21.942 -8.106 -133.137 1.00 91.81 152 LEU A CA 1
ATOM 1189 C C . LEU A 1 152 ? 21.776 -8.126 -131.614 1.00 91.81 152 LEU A C 1
ATOM 1191 O O . LEU A 1 152 ? 22.434 -7.366 -130.911 1.00 91.81 152 LEU A O 1
ATOM 1195 N N . ALA A 1 153 ? 20.902 -8.988 -131.098 1.00 93.12 153 ALA A N 1
ATOM 1196 C CA . ALA A 1 153 ? 20.687 -9.159 -129.668 1.00 93.12 153 ALA A CA 1
ATOM 1197 C C . ALA A 1 153 ? 21.937 -9.683 -128.952 1.00 93.12 153 ALA A C 1
ATOM 1199 O O . ALA A 1 153 ? 22.221 -9.251 -127.839 1.00 93.12 153 ALA A O 1
ATOM 1200 N N . GLN A 1 154 ? 22.704 -10.567 -129.591 1.00 93.75 154 GLN A N 1
ATOM 1201 C CA . GLN A 1 154 ? 23.979 -11.044 -129.069 1.00 93.75 154 GLN A CA 1
ATOM 1202 C C . GLN A 1 154 ? 25.004 -9.901 -128.982 1.00 93.75 154 GLN A C 1
ATOM 1204 O O . GLN A 1 154 ? 25.600 -9.694 -127.926 1.00 93.75 154 GLN A O 1
ATOM 1209 N N . ASP A 1 155 ? 25.153 -9.101 -130.040 1.00 91.31 155 ASP A N 1
ATOM 1210 C CA . ASP A 1 155 ? 26.071 -7.953 -130.045 1.00 91.31 155 ASP A CA 1
ATOM 1211 C C . ASP A 1 155 ? 25.672 -6.903 -128.995 1.00 91.31 155 ASP A C 1
ATOM 1213 O O . ASP A 1 155 ? 26.503 -6.394 -128.237 1.00 91.31 155 ASP A O 1
ATOM 1217 N N . VAL A 1 156 ? 24.373 -6.605 -128.904 1.00 91.75 156 VAL A N 1
ATOM 1218 C CA . VAL A 1 156 ? 23.810 -5.707 -127.889 1.00 91.75 156 VAL A CA 1
ATOM 1219 C C . VAL A 1 156 ? 24.045 -6.256 -126.484 1.00 91.75 156 VAL A C 1
ATOM 1221 O O . VAL A 1 156 ? 24.458 -5.503 -125.604 1.00 91.75 156 VAL A O 1
ATOM 1224 N N . GLY A 1 157 ? 23.814 -7.552 -126.272 1.00 91.88 157 GLY A N 1
ATOM 1225 C CA . GLY A 1 157 ? 24.019 -8.225 -124.995 1.00 91.88 157 GLY A CA 1
ATOM 1226 C C . GLY A 1 157 ? 25.469 -8.142 -124.520 1.00 91.88 157 GLY A C 1
ATOM 1227 O O . GLY A 1 157 ? 25.702 -7.802 -123.365 1.00 91.88 157 GLY A O 1
ATOM 1228 N N . SER A 1 158 ? 26.440 -8.351 -125.412 1.00 90.12 158 SER A N 1
ATOM 1229 C CA . SER A 1 158 ? 27.867 -8.229 -125.086 1.00 90.12 158 SER A CA 1
ATOM 1230 C C . SER A 1 158 ? 28.254 -6.805 -124.658 1.00 90.12 158 SER A C 1
ATOM 1232 O O . SER A 1 158 ? 28.930 -6.614 -123.650 1.00 90.12 158 SER A O 1
ATOM 1234 N N . ILE A 1 159 ? 27.766 -5.780 -125.365 1.00 89.31 159 ILE A N 1
ATOM 1235 C CA . ILE A 1 159 ? 28.035 -4.374 -125.009 1.00 89.31 159 ILE A CA 1
ATOM 1236 C C . ILE A 1 159 ? 27.360 -3.999 -123.684 1.00 89.31 159 ILE A C 1
ATOM 1238 O O . ILE A 1 159 ? 27.903 -3.247 -122.871 1.00 89.31 159 ILE A O 1
ATOM 1242 N N . LEU A 1 160 ? 26.132 -4.473 -123.485 1.00 89.88 160 LEU A N 1
ATOM 1243 C CA . LEU A 1 160 ? 25.359 -4.210 -122.281 1.00 89.88 160 LEU A CA 1
ATOM 1244 C C . LEU A 1 160 ? 25.998 -4.826 -121.046 1.00 89.88 160 LEU A C 1
ATOM 1246 O O . LEU A 1 160 ? 26.005 -4.192 -119.992 1.00 89.88 160 LEU A O 1
ATOM 1250 N N . SER A 1 161 ? 26.529 -6.035 -121.176 1.00 90.06 161 SER A N 1
ATOM 1251 C CA . SER A 1 161 ? 27.070 -6.765 -120.047 1.00 90.06 161 SER A CA 1
ATOM 1252 C C . SER A 1 161 ? 28.347 -6.109 -119.513 1.00 90.06 161 SER A C 1
ATOM 1254 O O . SER A 1 161 ? 28.478 -5.906 -118.306 1.00 90.06 161 SER A O 1
ATOM 1256 N N . GLU A 1 162 ? 29.218 -5.631 -120.405 1.00 87.94 162 GLU A N 1
ATOM 1257 C CA . GLU A 1 162 ? 30.390 -4.823 -120.050 1.00 87.94 162 GLU A CA 1
ATOM 1258 C C . GLU A 1 162 ? 29.989 -3.496 -119.382 1.00 87.94 162 GLU A C 1
ATOM 1260 O O . GLU A 1 162 ? 30.534 -3.114 -118.343 1.00 87.94 162 GLU A O 1
ATOM 1265 N N . LYS A 1 163 ? 28.978 -2.806 -119.929 1.00 86.75 163 LYS A N 1
ATOM 1266 C CA . LYS A 1 163 ? 28.469 -1.555 -119.346 1.00 86.75 163 LYS A CA 1
ATOM 1267 C C . LYS A 1 163 ? 27.877 -1.750 -117.955 1.00 86.75 163 LYS A C 1
ATOM 1269 O O . LYS A 1 163 ? 28.087 -0.891 -117.102 1.00 86.75 163 LYS A O 1
ATOM 1274 N N . LEU A 1 164 ? 27.133 -2.832 -117.733 1.00 85.94 164 LEU A N 1
ATOM 1275 C CA . LEU A 1 164 ? 26.534 -3.160 -116.439 1.00 85.94 164 LEU A CA 1
ATOM 1276 C C . LEU A 1 164 ? 27.593 -3.553 -115.406 1.00 85.94 164 LEU A C 1
ATOM 1278 O O . LEU A 1 164 ? 27.499 -3.130 -114.255 1.00 85.94 164 LEU A O 1
ATOM 1282 N N . ALA A 1 165 ? 28.629 -4.287 -115.818 1.00 83.75 165 ALA A N 1
ATOM 1283 C CA . ALA A 1 165 ? 29.738 -4.664 -114.943 1.00 83.75 165 ALA A CA 1
ATOM 1284 C C . ALA A 1 165 ? 30.528 -3.442 -114.440 1.00 83.75 165 ALA A C 1
ATOM 1286 O O . ALA A 1 165 ? 31.054 -3.459 -113.330 1.00 83.75 165 ALA A O 1
ATOM 1287 N N . ALA A 1 166 ? 30.574 -2.361 -115.225 1.00 82.88 166 ALA A N 1
ATOM 1288 C CA . ALA A 1 166 ? 31.241 -1.114 -114.854 1.00 82.88 166 ALA A CA 1
ATOM 1289 C C . ALA A 1 166 ? 30.429 -0.207 -113.900 1.00 82.88 166 ALA A C 1
ATOM 1291 O O . ALA A 1 166 ? 30.958 0.802 -113.431 1.00 82.88 166 ALA A O 1
ATOM 1292 N N . GLN A 1 167 ? 29.157 -0.513 -113.612 1.00 81.00 167 GLN A N 1
ATOM 1293 C CA . GLN A 1 167 ? 28.325 0.310 -112.723 1.00 81.00 167 GLN A CA 1
ATOM 1294 C C . GLN A 1 167 ? 28.553 -0.047 -111.249 1.00 81.00 167 GLN A C 1
ATOM 1296 O O . GLN A 1 167 ? 28.352 -1.193 -110.844 1.00 81.00 167 GLN A O 1
ATOM 1301 N N . THR A 1 168 ? 28.912 0.941 -110.418 1.00 74.06 168 THR A N 1
ATOM 1302 C CA . THR A 1 168 ? 29.045 0.735 -108.968 1.00 74.06 168 THR A CA 1
ATOM 1303 C C . THR A 1 168 ? 27.674 0.577 -108.312 1.00 74.06 168 THR A C 1
ATOM 1305 O O . THR A 1 168 ? 26.789 1.432 -108.429 1.00 74.06 168 THR A O 1
ATOM 1308 N N . ARG A 1 169 ? 27.484 -0.539 -107.599 1.00 77.44 169 ARG A N 1
ATOM 1309 C CA . ARG A 1 169 ? 26.241 -0.817 -106.874 1.00 77.44 169 ARG A CA 1
ATOM 1310 C C . ARG A 1 169 ? 26.145 0.086 -105.646 1.00 77.44 169 ARG A C 1
ATOM 1312 O O . ARG A 1 169 ? 27.087 0.203 -104.869 1.00 77.44 169 ARG A O 1
ATOM 1319 N N . ARG A 1 170 ? 24.984 0.716 -105.459 1.00 84.75 170 ARG A N 1
ATOM 1320 C CA . ARG A 1 170 ? 24.686 1.547 -104.286 1.00 84.75 170 ARG A CA 1
ATOM 1321 C C . ARG A 1 170 ? 23.632 0.863 -103.434 1.00 84.75 170 ARG A C 1
ATOM 1323 O O . ARG A 1 170 ? 22.521 0.628 -103.895 1.00 84.75 170 ARG A O 1
ATOM 1330 N N . PHE A 1 171 ? 23.965 0.608 -102.181 1.00 84.81 171 PHE A N 1
ATOM 1331 C CA . PHE A 1 171 ? 23.092 -0.003 -101.193 1.00 84.81 171 PHE A CA 1
ATOM 1332 C C . PHE A 1 171 ? 22.433 1.067 -100.332 1.00 84.81 171 PHE A C 1
ATOM 1334 O O . PHE A 1 171 ? 23.068 2.047 -99.934 1.00 84.81 171 PHE A O 1
ATOM 1341 N N . ARG A 1 172 ? 21.150 0.880 -100.021 1.00 88.25 172 ARG A N 1
ATOM 1342 C CA . ARG A 1 172 ? 20.397 1.750 -99.113 1.00 88.25 172 ARG A CA 1
ATOM 1343 C C . ARG A 1 172 ? 20.087 0.996 -97.828 1.00 88.25 172 ARG A C 1
ATOM 1345 O O . ARG A 1 172 ? 19.307 0.052 -97.833 1.00 88.25 172 ARG A O 1
ATOM 1352 N N . TYR A 1 173 ? 20.660 1.461 -96.729 1.00 91.62 173 TYR A N 1
ATOM 1353 C CA . TYR A 1 173 ? 20.486 0.911 -95.394 1.00 91.62 173 TYR A CA 1
ATOM 1354 C C . TYR A 1 173 ? 19.598 1.799 -94.525 1.00 91.62 173 TYR A C 1
ATOM 1356 O O . TYR A 1 173 ? 19.604 3.032 -94.631 1.00 91.62 173 TYR A O 1
ATOM 1364 N N . ARG A 1 174 ? 18.863 1.169 -93.609 1.00 93.94 174 ARG A N 1
ATOM 1365 C CA . ARG A 1 174 ? 18.142 1.838 -92.522 1.00 93.94 174 ARG A CA 1
ATOM 1366 C C . ARG A 1 174 ? 18.839 1.519 -91.208 1.00 93.94 174 ARG A C 1
ATOM 1368 O O . ARG A 1 174 ? 18.882 0.364 -90.816 1.00 93.94 174 ARG A O 1
ATOM 1375 N N . ILE A 1 175 ? 19.379 2.516 -90.525 1.00 95.88 175 ILE A N 1
ATOM 1376 C CA . ILE A 1 175 ? 20.176 2.326 -89.312 1.00 95.88 175 ILE A CA 1
ATOM 1377 C C . ILE A 1 175 ? 19.424 2.898 -88.112 1.00 95.88 175 ILE A C 1
ATOM 1379 O O . ILE A 1 175 ? 19.193 4.098 -88.054 1.00 95.88 175 ILE A O 1
ATOM 1383 N N . GLU A 1 176 ? 19.060 2.071 -87.139 1.00 96.75 176 GLU A N 1
ATOM 1384 C CA . GLU A 1 176 ? 18.380 2.475 -85.906 1.00 96.75 176 GLU A CA 1
ATOM 1385 C C . GLU A 1 176 ? 19.316 2.303 -84.700 1.00 96.75 176 GLU A C 1
ATOM 1387 O O . GLU A 1 176 ? 19.565 1.188 -84.256 1.00 96.75 176 GLU A O 1
ATOM 1392 N N . ALA A 1 177 ? 19.815 3.404 -84.139 1.00 95.88 177 ALA A N 1
ATOM 1393 C CA . ALA A 1 177 ? 20.624 3.419 -82.924 1.00 95.88 177 ALA A CA 1
ATOM 1394 C C . ALA A 1 177 ? 19.734 3.693 -81.702 1.00 95.88 177 ALA A C 1
ATOM 1396 O O . ALA A 1 177 ? 19.220 4.799 -81.567 1.00 95.88 177 ALA A O 1
ATOM 1397 N N . LYS A 1 178 ? 19.540 2.704 -80.820 1.00 94.81 178 LYS A N 1
ATOM 1398 C CA . LYS A 1 178 ? 18.681 2.781 -79.625 1.00 94.81 178 LYS A CA 1
ATOM 1399 C C . LYS A 1 178 ? 19.464 2.998 -78.334 1.00 94.81 178 LYS A C 1
ATOM 1401 O O . LYS A 1 178 ? 20.386 2.242 -78.032 1.00 94.81 178 LYS A O 1
ATOM 1406 N N . ASP A 1 179 ? 18.998 3.966 -77.551 1.00 93.25 179 ASP A N 1
ATOM 1407 C CA . ASP A 1 179 ? 19.410 4.218 -76.165 1.00 93.25 179 ASP A CA 1
ATOM 1408 C C . ASP A 1 179 ? 20.901 4.565 -75.989 1.00 93.25 179 ASP A C 1
ATOM 1410 O O . ASP A 1 179 ? 21.568 4.108 -75.060 1.00 93.25 179 ASP A O 1
ATOM 1414 N N . PHE A 1 180 ? 21.424 5.411 -76.877 1.00 94.94 180 PHE A N 1
ATOM 1415 C CA . PHE A 1 180 ? 22.806 5.895 -76.833 1.00 94.94 180 PHE A CA 1
ATOM 1416 C C . PHE A 1 180 ? 22.896 7.291 -76.208 1.00 94.94 180 PHE A C 1
ATOM 1418 O O . PHE A 1 180 ? 21.932 8.061 -76.208 1.00 94.94 180 PHE A O 1
ATOM 1425 N N . LEU A 1 181 ? 24.070 7.646 -75.680 1.00 93.62 181 LEU A N 1
ATOM 1426 C CA . LEU A 1 181 ? 24.344 9.017 -75.250 1.00 93.62 181 LEU A CA 1
ATOM 1427 C C . LEU A 1 181 ? 24.398 9.953 -76.472 1.00 93.62 181 LEU A C 1
ATOM 1429 O O . LEU A 1 181 ? 24.886 9.546 -77.529 1.00 93.62 181 LEU A O 1
ATOM 1433 N N . PRO A 1 182 ? 24.026 11.239 -76.338 1.00 92.56 182 PRO A N 1
ATOM 1434 C CA . PRO A 1 182 ? 24.165 12.208 -77.428 1.00 92.56 182 PRO A CA 1
ATOM 1435 C C . PRO A 1 182 ? 25.591 12.288 -78.000 1.00 92.56 182 PRO A C 1
ATOM 1437 O O . PRO A 1 182 ? 25.781 12.419 -79.208 1.00 92.56 182 PRO A O 1
ATOM 1440 N N . SER A 1 183 ? 26.614 12.155 -77.146 1.00 92.50 183 SER A N 1
ATOM 1441 C CA . SER A 1 183 ? 28.017 12.113 -77.574 1.00 92.50 183 SER A CA 1
ATOM 1442 C C . SER A 1 183 ? 28.352 10.872 -78.400 1.00 92.50 183 SER A C 1
ATOM 1444 O O . SER A 1 183 ? 29.140 10.974 -79.336 1.00 92.50 183 SER A O 1
ATOM 1446 N N . GLU A 1 184 ? 27.756 9.724 -78.081 1.00 93.94 184 GLU A N 1
ATOM 1447 C CA . GLU A 1 184 ? 27.941 8.462 -78.804 1.00 93.94 184 GLU A CA 1
ATOM 1448 C C . GLU A 1 184 ? 27.203 8.490 -80.144 1.00 93.94 184 GLU A C 1
ATOM 1450 O O . GLU A 1 184 ? 27.782 8.131 -81.160 1.00 93.94 184 GLU A O 1
ATOM 1455 N N . LEU A 1 185 ? 25.978 9.020 -80.201 1.00 94.25 185 LEU A N 1
ATOM 1456 C CA . LEU A 1 185 ? 25.248 9.208 -81.464 1.00 94.25 185 LEU A CA 1
ATOM 1457 C C . LEU A 1 185 ? 26.004 10.119 -82.438 1.00 94.25 185 LEU A C 1
ATOM 1459 O O . LEU A 1 185 ? 26.079 9.831 -83.631 1.00 94.25 185 LEU A O 1
ATOM 1463 N N . ASN A 1 186 ? 26.646 11.174 -81.929 1.00 93.25 186 ASN A N 1
ATOM 1464 C CA . ASN A 1 186 ? 27.531 12.026 -82.727 1.00 93.25 186 ASN A CA 1
ATOM 1465 C C . ASN A 1 186 ? 28.808 11.305 -83.188 1.00 93.25 186 ASN A C 1
ATOM 1467 O O . ASN A 1 186 ? 29.406 11.685 -84.194 1.00 93.25 186 ASN A O 1
ATOM 1471 N N . GLN A 1 187 ? 29.283 10.302 -82.448 1.00 93.94 187 GLN A N 1
ATOM 1472 C CA . GLN A 1 187 ? 30.401 9.457 -82.871 1.00 93.94 187 GLN A CA 1
ATOM 1473 C C . GLN A 1 187 ? 29.954 8.486 -83.973 1.00 93.94 187 GLN A C 1
ATOM 1475 O O . GLN A 1 187 ? 30.634 8.399 -84.990 1.00 93.94 187 GLN A O 1
ATOM 1480 N N . ILE A 1 188 ? 28.787 7.850 -83.825 1.00 93.56 188 ILE A N 1
ATOM 1481 C CA . ILE A 1 188 ? 28.184 6.968 -84.838 1.00 93.56 188 ILE A CA 1
ATOM 1482 C C . ILE A 1 188 ? 27.966 7.726 -86.148 1.00 93.56 188 ILE A C 1
ATOM 1484 O O . ILE A 1 188 ? 28.328 7.234 -87.210 1.00 93.56 188 ILE A O 1
ATOM 1488 N N . ASN A 1 189 ? 27.435 8.950 -86.080 1.00 93.25 189 ASN A N 1
ATOM 1489 C CA . ASN A 1 189 ? 27.214 9.769 -87.270 1.00 93.25 189 ASN A CA 1
ATOM 1490 C C . ASN A 1 189 ? 28.517 10.059 -88.028 1.00 93.25 189 ASN A C 1
ATOM 1492 O O . ASN A 1 189 ? 28.597 9.844 -89.232 1.00 93.25 189 ASN A O 1
ATOM 1496 N N . ARG A 1 190 ? 29.556 10.496 -87.306 1.00 94.06 190 ARG A N 1
ATOM 1497 C CA . ARG A 1 190 ? 30.878 10.764 -87.893 1.00 94.06 190 ARG A CA 1
ATOM 1498 C C . ARG A 1 190 ? 31.512 9.510 -88.479 1.00 94.06 190 ARG A C 1
ATOM 1500 O O . ARG A 1 190 ? 32.147 9.584 -89.521 1.00 94.06 190 ARG A O 1
ATOM 1507 N N . PHE A 1 191 ? 31.329 8.369 -87.824 1.00 94.50 191 PHE A N 1
ATOM 1508 C CA . PHE A 1 191 ? 31.820 7.098 -88.333 1.00 94.50 191 PHE A CA 1
ATOM 1509 C C . PHE A 1 191 ? 31.161 6.723 -89.666 1.00 94.50 191 PHE A C 1
ATOM 1511 O O . PHE A 1 191 ? 31.855 6.362 -90.613 1.00 94.50 191 PHE A O 1
ATOM 1518 N N . LEU A 1 192 ? 29.838 6.876 -89.769 1.00 93.94 192 LEU A N 1
ATOM 1519 C CA . LEU A 1 192 ? 29.106 6.631 -91.013 1.00 93.94 192 LEU A CA 1
ATOM 1520 C C . LEU A 1 192 ? 29.597 7.538 -92.153 1.00 93.94 192 LEU A C 1
ATOM 1522 O O . LEU A 1 192 ? 29.793 7.061 -93.265 1.00 93.94 192 LEU A O 1
ATOM 1526 N N . GLU A 1 193 ? 29.857 8.819 -91.878 1.00 93.69 193 GLU A N 1
ATOM 1527 C CA . GLU A 1 193 ? 30.420 9.767 -92.859 1.00 93.69 193 GLU A CA 1
ATOM 1528 C C . GLU A 1 193 ? 31.842 9.407 -93.316 1.00 93.69 193 GLU A C 1
ATOM 1530 O O . GLU A 1 193 ? 32.236 9.750 -94.427 1.00 93.69 193 GLU A O 1
ATOM 1535 N N . GLN A 1 194 ? 32.615 8.743 -92.457 1.00 94.19 194 GLN A N 1
ATOM 1536 C CA . GLN A 1 194 ? 34.009 8.363 -92.708 1.00 94.19 194 GLN A CA 1
ATOM 1537 C C . GLN A 1 194 ? 34.160 6.937 -93.244 1.00 94.19 194 GLN A C 1
ATOM 1539 O O . GLN A 1 194 ? 35.279 6.504 -93.503 1.00 94.19 194 GLN A O 1
ATOM 1544 N N . THR A 1 195 ? 33.062 6.192 -93.375 1.00 93.50 195 THR A N 1
ATOM 1545 C CA . THR A 1 195 ? 33.103 4.808 -93.845 1.00 93.50 195 THR A CA 1
ATOM 1546 C C . THR A 1 195 ? 33.455 4.771 -95.332 1.00 93.50 195 THR A C 1
ATOM 1548 O O . THR A 1 195 ? 32.847 5.482 -96.135 1.00 93.50 195 THR A O 1
ATOM 1551 N N . ASP A 1 196 ? 34.413 3.922 -95.710 1.00 90.44 196 ASP A N 1
ATOM 1552 C CA . ASP A 1 196 ? 34.780 3.713 -97.112 1.00 90.44 196 ASP A CA 1
ATOM 1553 C C . ASP A 1 196 ? 33.553 3.292 -97.935 1.00 90.44 196 ASP A C 1
ATOM 1555 O O . ASP A 1 196 ? 32.787 2.411 -97.542 1.00 90.44 196 ASP A O 1
ATOM 1559 N N . GLY A 1 197 ? 33.337 3.962 -99.069 1.00 86.75 197 GLY A N 1
ATOM 1560 C CA . GLY A 1 197 ? 32.128 3.798 -99.878 1.00 86.75 197 GLY A CA 1
ATOM 1561 C C . GLY A 1 197 ? 30.920 4.596 -99.373 1.00 86.75 197 GLY A C 1
ATOM 1562 O O . GLY A 1 197 ? 29.794 4.292 -99.758 1.00 86.75 197 GLY A O 1
ATOM 1563 N N . TYR A 1 198 ? 31.085 5.589 -98.495 1.00 92.94 198 TYR A N 1
ATOM 1564 C CA . TYR A 1 198 ? 30.008 6.513 -98.126 1.00 92.94 198 TYR A CA 1
ATOM 1565 C C . TYR A 1 198 ? 29.514 7.330 -99.332 1.00 92.94 198 TYR A C 1
ATOM 1567 O O . TYR A 1 198 ? 30.296 7.990 -100.013 1.00 92.94 198 TYR A O 1
ATOM 1575 N N . VAL A 1 199 ? 28.195 7.345 -99.555 1.00 89.62 199 VAL A N 1
ATOM 1576 C CA . VAL A 1 199 ? 27.558 8.199 -100.574 1.00 89.62 199 VAL A CA 1
ATOM 1577 C C . VAL A 1 199 ? 26.751 9.315 -99.918 1.00 89.62 199 VAL A C 1
ATOM 1579 O O . VAL A 1 199 ? 26.894 10.486 -100.260 1.00 89.62 199 VAL A O 1
ATOM 1582 N N . SER A 1 200 ? 25.850 8.964 -99.000 1.00 89.81 200 SER A N 1
ATOM 1583 C CA . SER A 1 200 ? 25.024 9.939 -98.281 1.00 89.81 200 SER A CA 1
ATOM 1584 C C . SER A 1 200 ? 24.391 9.320 -97.044 1.00 89.81 200 SER A C 1
ATOM 1586 O O . SER A 1 200 ? 24.159 8.115 -96.994 1.00 89.81 200 SER A O 1
ATOM 1588 N N . HIS A 1 201 ? 24.032 10.141 -96.062 1.00 91.94 201 HIS A N 1
ATOM 1589 C CA . HIS A 1 201 ? 23.107 9.731 -95.017 1.00 91.94 201 HIS A CA 1
ATOM 1590 C C . HIS A 1 201 ? 22.106 10.840 -94.701 1.00 91.94 201 HIS A C 1
ATOM 1592 O O . HIS A 1 201 ? 22.344 12.020 -94.955 1.00 91.94 201 HIS A O 1
ATOM 1598 N N . LYS A 1 202 ? 20.948 10.456 -94.167 1.00 91.00 202 LYS A N 1
ATOM 1599 C CA . LYS A 1 202 ? 19.897 11.374 -93.735 1.00 91.00 202 LYS A CA 1
ATOM 1600 C C . LYS A 1 202 ? 19.283 10.872 -92.440 1.00 91.00 202 LYS A C 1
ATOM 1602 O O . LYS A 1 202 ? 18.788 9.748 -92.399 1.00 91.00 202 LYS A O 1
ATOM 1607 N N . LEU A 1 203 ? 19.257 11.714 -91.412 1.00 92.69 203 LEU A N 1
ATOM 1608 C CA . LEU A 1 203 ? 18.489 11.446 -90.199 1.00 92.69 203 LEU A CA 1
ATOM 1609 C C . LEU A 1 203 ? 16.991 11.424 -90.550 1.00 92.69 203 LEU A C 1
ATOM 1611 O O . LEU A 1 203 ? 16.444 12.400 -91.066 1.00 92.69 203 LEU A O 1
ATOM 1615 N N . LEU A 1 204 ? 16.348 10.283 -90.325 1.00 91.31 204 LEU A N 1
ATOM 1616 C CA . LEU A 1 204 ? 14.923 10.058 -90.554 1.00 91.31 204 LEU A CA 1
ATOM 1617 C C . LEU A 1 204 ? 14.097 10.416 -89.323 1.00 91.31 204 LEU A C 1
ATOM 1619 O O . LEU A 1 204 ? 13.023 10.999 -89.453 1.00 91.31 204 LEU A O 1
ATOM 1623 N N . SER A 1 205 ? 14.583 10.053 -88.139 1.00 90.94 205 SER A N 1
ATOM 1624 C CA . SER A 1 205 ? 13.872 10.281 -86.888 1.00 90.94 205 SER A CA 1
ATOM 1625 C C . SER A 1 205 ? 14.841 10.433 -85.725 1.00 90.94 205 SER A C 1
ATOM 1627 O O . SER A 1 205 ? 15.794 9.667 -85.593 1.00 90.94 205 SER A O 1
ATOM 1629 N N . GLU A 1 206 ? 14.553 11.398 -84.859 1.00 90.19 206 GLU A N 1
ATOM 1630 C CA . GLU A 1 206 ? 15.119 11.498 -83.519 1.00 90.19 206 GLU A CA 1
ATOM 1631 C C . GLU A 1 206 ? 14.001 11.179 -82.523 1.00 90.19 206 GLU A C 1
ATOM 1633 O O . GLU A 1 206 ? 13.026 11.925 -82.383 1.00 90.19 206 GLU A O 1
ATOM 1638 N N . LYS A 1 207 ? 14.103 10.034 -81.844 1.00 86.81 207 LYS A N 1
ATOM 1639 C CA . LYS A 1 207 ? 13.181 9.702 -80.757 1.00 86.81 207 LYS A CA 1
ATOM 1640 C C . LYS A 1 207 ? 13.577 10.523 -79.533 1.00 86.81 207 LYS A C 1
ATOM 1642 O O . LYS A 1 207 ? 14.753 10.601 -79.180 1.00 86.81 207 LYS A O 1
ATOM 1647 N N . ARG A 1 208 ? 12.570 11.123 -78.888 1.00 79.00 208 ARG A N 1
ATOM 1648 C CA . ARG A 1 208 ? 12.730 12.045 -77.755 1.00 79.00 208 ARG A CA 1
ATOM 1649 C C . ARG A 1 208 ? 13.678 11.471 -76.702 1.00 79.00 208 ARG A C 1
ATOM 1651 O O . ARG A 1 208 ? 13.485 10.341 -76.258 1.00 79.00 208 ARG A O 1
ATOM 1658 N N . ALA A 1 209 ? 14.643 12.285 -76.278 1.00 83.00 209 ALA A N 1
ATOM 1659 C CA . ALA A 1 209 ? 15.583 11.912 -75.232 1.00 83.00 209 ALA A CA 1
ATOM 1660 C C . ALA A 1 209 ? 14.842 11.448 -73.965 1.00 83.00 209 ALA A C 1
ATOM 1662 O O . ALA A 1 209 ? 13.996 12.167 -73.420 1.00 83.00 209 ALA A O 1
ATOM 1663 N N . SER A 1 210 ? 15.169 10.245 -73.500 1.00 84.19 210 SER A N 1
ATOM 1664 C CA . SER A 1 210 ? 14.691 9.698 -72.235 1.00 84.19 210 SER A CA 1
ATOM 1665 C C . SER A 1 210 ? 15.697 10.027 -71.134 1.00 84.19 210 SER A C 1
ATOM 1667 O O . SER A 1 210 ? 16.910 9.880 -71.309 1.00 84.19 210 SER A O 1
ATOM 1669 N N . LYS A 1 211 ? 15.202 10.502 -69.986 1.00 82.19 211 LYS A N 1
ATOM 1670 C CA . LYS A 1 211 ? 16.038 10.719 -68.800 1.00 82.19 211 LYS A CA 1
ATOM 1671 C C . LYS A 1 211 ? 16.245 9.383 -68.093 1.00 82.19 211 LYS A C 1
ATOM 1673 O O . LYS A 1 211 ? 15.286 8.808 -67.585 1.00 82.19 211 LYS A O 1
ATOM 1678 N N . GLN A 1 212 ? 17.492 8.934 -67.998 1.00 79.19 212 GLN A N 1
ATOM 1679 C CA . GLN A 1 212 ? 17.891 7.821 -67.139 1.00 79.19 212 GLN A CA 1
ATOM 1680 C C . GLN A 1 212 ? 18.772 8.365 -66.008 1.00 79.19 212 GLN A C 1
ATOM 1682 O O . GLN A 1 212 ? 19.913 8.772 -66.216 1.00 79.19 212 GLN A O 1
ATOM 1687 N N . PHE A 1 213 ? 18.216 8.399 -64.792 1.00 81.56 213 PHE A N 1
ATOM 1688 C CA . PHE A 1 213 ? 18.852 8.965 -63.594 1.00 81.56 213 PHE A CA 1
ATOM 1689 C C . PHE A 1 213 ? 19.372 10.399 -63.810 1.00 81.56 213 PHE A C 1
ATOM 1691 O O . PHE A 1 213 ? 18.569 11.325 -63.912 1.00 81.56 213 PHE A O 1
ATOM 1698 N N . LEU A 1 214 ? 20.699 10.591 -63.853 1.00 82.75 214 LEU A N 1
ATOM 1699 C CA . LEU A 1 214 ? 21.354 11.898 -63.993 1.00 82.75 214 LEU A CA 1
ATOM 1700 C C . LEU A 1 214 ? 21.859 12.181 -65.421 1.00 82.75 214 LEU A C 1
ATOM 1702 O O . LEU A 1 214 ? 22.560 13.170 -65.619 1.00 82.75 214 LEU A O 1
ATOM 1706 N N . HIS A 1 215 ? 21.528 11.347 -66.412 1.00 82.00 215 HIS A N 1
ATOM 1707 C CA . HIS A 1 215 ? 21.917 11.554 -67.811 1.00 82.00 215 HIS A CA 1
ATOM 1708 C C . HIS A 1 215 ? 20.744 11.354 -68.784 1.00 82.00 215 HIS A C 1
ATOM 1710 O O . HIS A 1 215 ? 19.633 10.976 -68.403 1.00 82.00 215 HIS A O 1
ATOM 1716 N N . GLN A 1 216 ? 20.982 11.682 -70.054 1.00 88.00 216 GLN A N 1
ATOM 1717 C CA . GLN A 1 216 ? 20.008 11.572 -71.138 1.00 88.00 216 GLN A CA 1
ATOM 1718 C C . GLN A 1 216 ? 20.508 10.565 -72.168 1.00 88.00 216 GLN A C 1
ATOM 1720 O O . GLN A 1 216 ? 21.676 10.606 -72.549 1.00 88.00 216 GLN A O 1
ATOM 1725 N N . ILE A 1 217 ? 19.610 9.693 -72.609 1.00 92.12 217 ILE A N 1
ATOM 1726 C CA . ILE A 1 217 ? 19.818 8.787 -73.738 1.00 92.12 217 ILE A CA 1
ATOM 1727 C C . ILE A 1 217 ? 18.815 9.134 -74.838 1.00 92.12 217 ILE A C 1
ATOM 1729 O O . ILE A 1 217 ? 17.686 9.538 -74.546 1.00 92.12 217 ILE A O 1
ATOM 1733 N N . SER A 1 218 ? 19.202 8.990 -76.097 1.00 93.19 218 SER A N 1
ATOM 1734 C CA . SER A 1 218 ? 18.323 9.197 -77.249 1.00 93.19 218 SER A CA 1
ATOM 1735 C C . SER A 1 218 ? 18.483 8.067 -78.259 1.00 93.19 218 SER A C 1
ATOM 1737 O O . SER A 1 218 ? 19.409 7.256 -78.182 1.00 93.19 218 SER A O 1
ATOM 1739 N N . SER A 1 219 ? 17.518 7.966 -79.173 1.00 94.69 219 SER A N 1
ATOM 1740 C CA . SER A 1 219 ? 17.571 6.987 -80.256 1.00 94.69 219 SER A CA 1
ATOM 1741 C C . SER A 1 219 ? 17.429 7.682 -81.601 1.00 94.69 219 SER A C 1
ATOM 1743 O O . SER A 1 219 ? 16.497 8.468 -81.782 1.00 94.69 219 SER A O 1
ATOM 1745 N N . HIS A 1 220 ? 18.327 7.389 -82.537 1.00 95.12 220 HIS A N 1
ATOM 1746 C CA . HIS A 1 220 ? 18.335 7.978 -83.875 1.00 95.12 220 HIS A CA 1
ATOM 1747 C C . HIS A 1 220 ? 18.083 6.922 -84.938 1.00 95.12 220 HIS A C 1
ATOM 1749 O O . HIS A 1 220 ? 18.542 5.786 -84.838 1.00 95.12 220 HIS A O 1
ATOM 1755 N N . GLU A 1 221 ? 17.379 7.325 -85.982 1.00 95.56 221 GLU A N 1
ATOM 1756 C CA . GLU A 1 221 ? 17.150 6.512 -87.159 1.00 95.56 221 GLU A CA 1
ATOM 1757 C C . GLU A 1 221 ? 17.721 7.220 -88.386 1.00 95.56 221 GLU A C 1
ATOM 1759 O O . GLU A 1 221 ? 17.338 8.351 -88.678 1.00 95.56 221 GLU A O 1
ATOM 1764 N N . TYR A 1 222 ? 18.610 6.560 -89.119 1.00 92.50 222 TYR A N 1
ATOM 1765 C CA . TYR A 1 222 ? 19.286 7.083 -90.297 1.00 92.50 222 TYR A CA 1
ATOM 1766 C C . TYR A 1 222 ? 18.901 6.283 -91.540 1.00 92.50 222 TYR A C 1
ATOM 1768 O O . TYR A 1 222 ? 18.738 5.064 -91.501 1.00 92.50 222 TYR A O 1
ATOM 1776 N N . ARG A 1 223 ? 18.824 6.967 -92.676 1.00 92.81 223 ARG A N 1
ATOM 1777 C CA . ARG A 1 223 ? 18.952 6.362 -94.000 1.00 92.81 223 ARG A CA 1
ATOM 1778 C C . ARG A 1 223 ? 20.393 6.535 -94.436 1.00 92.81 223 ARG A C 1
ATOM 1780 O O . ARG A 1 223 ? 20.838 7.672 -94.517 1.00 92.81 223 ARG A O 1
ATOM 1787 N N . PHE A 1 224 ? 21.093 5.448 -94.712 1.00 93.12 224 PHE A N 1
ATOM 1788 C CA . PHE A 1 224 ? 22.506 5.441 -95.072 1.00 93.12 224 PHE A CA 1
ATOM 1789 C C . PHE A 1 224 ? 22.670 4.828 -96.461 1.00 93.12 224 PHE A C 1
ATOM 1791 O O . PHE A 1 224 ? 22.124 3.764 -96.725 1.00 93.12 224 PHE A O 1
ATOM 1798 N N . VAL A 1 225 ? 23.363 5.507 -97.368 1.00 89.06 225 VAL A N 1
ATOM 1799 C CA . VAL A 1 225 ? 23.625 5.035 -98.730 1.00 89.06 225 VAL A CA 1
ATOM 1800 C C . VAL A 1 225 ? 25.117 4.817 -98.876 1.00 89.06 225 VAL A C 1
ATOM 1802 O O . VAL A 1 225 ? 25.897 5.738 -98.617 1.00 89.06 225 VAL A O 1
ATOM 1805 N N . SER A 1 226 ? 25.501 3.616 -99.295 1.00 91.06 226 SER A N 1
ATOM 1806 C CA . SER A 1 226 ? 26.901 3.234 -99.396 1.00 91.06 226 SER A CA 1
ATOM 1807 C C . SER A 1 226 ? 27.165 2.253 -100.534 1.00 91.06 226 SER A C 1
ATOM 1809 O O . SER A 1 226 ? 26.262 1.552 -100.973 1.00 91.06 226 SER A O 1
ATOM 1811 N N . GLU A 1 227 ? 28.399 2.232 -101.023 1.00 87.56 227 GLU A N 1
ATOM 1812 C CA . GLU A 1 227 ? 28.908 1.309 -102.039 1.00 87.56 227 GLU A CA 1
ATOM 1813 C C . GLU A 1 227 ? 29.400 -0.016 -101.434 1.00 87.56 227 GLU A C 1
ATOM 1815 O O . GLU A 1 227 ? 29.668 -0.959 -102.174 1.00 87.56 227 GLU A O 1
ATOM 1820 N N . ILE A 1 228 ? 29.490 -0.121 -100.100 1.00 89.38 228 ILE A N 1
ATOM 1821 C CA . ILE A 1 228 ? 29.894 -1.367 -99.436 1.00 89.38 228 ILE A CA 1
ATOM 1822 C C . ILE A 1 228 ? 28.689 -2.252 -99.066 1.00 89.38 228 ILE A C 1
ATOM 1824 O O . ILE A 1 228 ? 27.636 -1.718 -98.691 1.00 89.38 228 ILE A O 1
ATOM 1828 N N . PRO A 1 229 ? 28.830 -3.595 -99.121 1.00 87.75 229 PRO A N 1
ATOM 1829 C CA . PRO A 1 229 ? 27.795 -4.544 -98.709 1.00 87.75 229 PRO A CA 1
ATOM 1830 C C . PRO A 1 229 ? 27.471 -4.490 -97.210 1.00 87.75 229 PRO A C 1
ATOM 1832 O O . PRO A 1 229 ? 28.280 -4.054 -96.384 1.00 87.75 229 PRO A O 1
ATOM 1835 N N . GLY A 1 230 ? 26.290 -4.997 -96.847 1.00 87.44 230 GLY A N 1
ATOM 1836 C CA . GLY A 1 230 ? 25.778 -4.925 -95.477 1.00 87.44 230 GLY A CA 1
ATOM 1837 C C . GLY A 1 230 ? 26.647 -5.685 -94.477 1.00 87.44 230 GLY A C 1
ATOM 1838 O O . GLY A 1 230 ? 26.835 -5.226 -93.355 1.00 87.44 230 GLY A O 1
ATOM 1839 N N . SER A 1 231 ? 27.252 -6.799 -94.889 1.00 85.00 231 SER A N 1
ATOM 1840 C CA . SER A 1 231 ? 28.201 -7.557 -94.066 1.00 85.00 231 SER A CA 1
ATOM 1841 C C . SER A 1 231 ? 29.437 -6.730 -93.701 1.00 85.00 231 SER A C 1
ATOM 1843 O O . SER A 1 231 ? 29.773 -6.616 -92.528 1.00 85.00 231 SER A O 1
ATOM 1845 N N . THR A 1 232 ? 30.059 -6.063 -94.674 1.00 89.56 232 THR A N 1
ATOM 1846 C CA . THR A 1 232 ? 31.223 -5.197 -94.436 1.00 89.56 232 THR A CA 1
ATOM 1847 C C . THR A 1 232 ? 30.863 -3.995 -93.570 1.00 89.56 232 THR A C 1
ATOM 1849 O O . THR A 1 232 ? 31.598 -3.650 -92.647 1.00 89.56 232 THR A O 1
ATOM 1852 N N . LEU A 1 233 ? 29.707 -3.372 -93.822 1.00 92.38 233 LEU A N 1
ATOM 1853 C CA . LEU A 1 233 ? 29.229 -2.258 -93.005 1.00 92.38 233 LEU A CA 1
ATOM 1854 C C . LEU A 1 233 ? 28.979 -2.701 -91.555 1.00 92.38 233 LEU A C 1
ATOM 1856 O O . LEU A 1 233 ? 29.353 -1.983 -90.628 1.00 92.38 233 LEU A O 1
ATOM 1860 N N . ARG A 1 234 ? 28.400 -3.892 -91.355 1.00 92.50 234 ARG A N 1
ATOM 1861 C CA . ARG A 1 234 ? 28.198 -4.499 -90.035 1.00 92.50 234 ARG A CA 1
ATOM 1862 C C . ARG A 1 234 ? 29.514 -4.646 -89.281 1.00 92.50 234 ARG A C 1
ATOM 1864 O O . ARG A 1 234 ? 29.605 -4.168 -88.154 1.00 92.50 234 ARG A O 1
ATOM 1871 N N . ASP A 1 235 ? 30.505 -5.276 -89.903 1.00 90.94 235 ASP A N 1
ATOM 1872 C CA . ASP A 1 235 ? 31.799 -5.560 -89.279 1.00 90.94 235 ASP A CA 1
ATOM 1873 C C . ASP A 1 235 ? 32.522 -4.259 -88.906 1.00 90.94 235 ASP A C 1
ATOM 1875 O O . ASP A 1 235 ? 33.005 -4.102 -87.782 1.00 90.94 235 ASP A O 1
ATOM 1879 N N . ASN A 1 236 ? 32.498 -3.278 -89.814 1.00 93.38 236 ASN A N 1
ATOM 1880 C CA . ASN A 1 236 ? 33.054 -1.945 -89.598 1.00 93.38 236 ASN A CA 1
ATOM 1881 C C . ASN A 1 236 ? 32.403 -1.251 -88.385 1.00 93.38 236 ASN A C 1
ATOM 1883 O O . ASN A 1 236 ? 33.096 -0.689 -87.532 1.00 93.38 236 ASN A O 1
ATOM 1887 N N . LEU A 1 237 ? 31.073 -1.317 -88.274 1.00 91.62 237 LEU A N 1
ATOM 1888 C CA . LEU A 1 237 ? 30.326 -0.755 -87.146 1.00 91.62 237 LEU A CA 1
ATOM 1889 C C . LEU A 1 237 ? 30.605 -1.490 -85.832 1.00 91.62 237 LEU A C 1
ATOM 1891 O O . LEU A 1 237 ? 30.807 -0.839 -84.808 1.00 91.62 237 LEU A O 1
ATOM 1895 N N . GLU A 1 238 ? 30.628 -2.824 -85.832 1.00 92.56 238 GLU A N 1
ATOM 1896 C CA . GLU A 1 238 ? 30.943 -3.618 -84.637 1.00 92.56 238 GLU A CA 1
ATOM 1897 C C . GLU A 1 238 ? 32.349 -3.283 -84.118 1.00 92.56 238 GLU A C 1
ATOM 1899 O O . GLU A 1 238 ? 32.527 -2.997 -82.929 1.00 92.56 238 GLU A O 1
ATOM 1904 N N . GLN A 1 239 ? 33.336 -3.219 -85.015 1.00 93.44 239 GLN A N 1
ATOM 1905 C CA . GLN A 1 239 ? 34.712 -2.867 -84.676 1.00 93.44 239 GLN A CA 1
ATOM 1906 C C . GLN A 1 239 ? 34.824 -1.443 -84.115 1.00 93.44 239 GLN A C 1
ATOM 1908 O O . GLN A 1 239 ? 35.515 -1.223 -83.117 1.00 93.44 239 GLN A O 1
ATOM 1913 N N . PHE A 1 240 ? 34.118 -0.481 -84.709 1.00 94.56 240 PHE A N 1
ATOM 1914 C CA . PHE A 1 240 ? 34.079 0.899 -84.230 1.00 94.56 240 PHE A CA 1
ATOM 1915 C C . PHE A 1 240 ? 33.532 1.009 -82.802 1.00 94.56 240 PHE A C 1
ATOM 1917 O O . PHE A 1 240 ? 34.098 1.715 -81.962 1.00 94.56 240 PHE A O 1
ATOM 1924 N N . MET A 1 241 ? 32.450 0.295 -82.503 1.00 93.06 241 MET A N 1
ATOM 1925 C CA . MET A 1 241 ? 31.786 0.369 -81.199 1.00 93.06 241 MET A CA 1
ATOM 1926 C C . MET A 1 241 ? 32.634 -0.274 -80.105 1.00 93.06 241 MET A C 1
ATOM 1928 O O . MET A 1 241 ? 32.771 0.289 -79.016 1.00 93.06 241 MET A O 1
ATOM 1932 N N . LEU A 1 242 ? 33.284 -1.398 -80.425 1.00 91.12 242 LEU A N 1
ATOM 1933 C CA . LEU A 1 242 ? 34.264 -2.038 -79.550 1.00 91.12 242 LEU A CA 1
ATOM 1934 C C . LEU A 1 242 ? 35.456 -1.114 -79.268 1.00 91.12 242 LEU A C 1
ATOM 1936 O O . LEU A 1 242 ? 35.838 -0.954 -78.109 1.00 91.12 242 LEU A O 1
ATOM 1940 N N . ALA A 1 243 ? 36.006 -0.456 -80.293 1.00 91.88 243 ALA A N 1
ATOM 1941 C CA . ALA A 1 243 ? 37.148 0.448 -80.147 1.00 91.88 243 ALA A CA 1
ATOM 1942 C C . ALA A 1 243 ? 36.846 1.676 -79.269 1.00 91.88 243 ALA A C 1
ATOM 1944 O O . ALA A 1 243 ? 37.738 2.175 -78.584 1.00 91.88 243 ALA A O 1
ATOM 1945 N N . ASN A 1 244 ? 35.594 2.142 -79.248 1.00 91.94 244 ASN A N 1
ATOM 1946 C CA . ASN A 1 244 ? 35.161 3.281 -78.430 1.00 91.94 244 ASN A CA 1
ATOM 1947 C C . ASN A 1 244 ? 34.596 2.872 -77.058 1.00 91.94 244 ASN A C 1
ATOM 1949 O O . ASN A 1 244 ? 34.129 3.727 -76.305 1.00 91.94 244 ASN A O 1
ATOM 1953 N N . GLY A 1 245 ? 34.637 1.580 -76.709 1.00 90.94 245 GLY A N 1
ATOM 1954 C CA . GLY A 1 245 ? 34.137 1.079 -75.428 1.00 90.94 245 GLY A CA 1
ATOM 1955 C C . GLY A 1 245 ? 32.626 1.256 -75.255 1.00 90.94 245 GLY A C 1
ATOM 1956 O O . GLY A 1 245 ? 32.159 1.436 -74.130 1.00 90.94 245 GLY A O 1
ATOM 1957 N N . ILE A 1 246 ? 31.865 1.234 -76.354 1.00 91.69 246 ILE A N 1
ATOM 1958 C CA . ILE A 1 246 ? 30.410 1.394 -76.355 1.00 91.69 246 ILE A CA 1
ATOM 1959 C C . ILE A 1 246 ? 29.775 -0.007 -76.348 1.00 91.69 246 ILE A C 1
ATOM 1961 O O . ILE A 1 246 ? 29.797 -0.699 -77.367 1.00 91.69 246 ILE A O 1
ATOM 1965 N N . PRO A 1 247 ? 29.210 -0.468 -75.216 1.00 87.50 247 PRO A N 1
ATOM 1966 C CA . PRO A 1 247 ? 28.650 -1.809 -75.118 1.00 87.50 247 PRO A CA 1
ATOM 1967 C C . PRO A 1 247 ? 27.300 -1.868 -75.839 1.00 87.50 247 PRO A C 1
ATOM 1969 O O . PRO A 1 247 ? 26.324 -1.237 -75.420 1.00 87.50 247 PRO A O 1
ATOM 1972 N N . MET A 1 248 ? 27.230 -2.641 -76.920 1.00 91.44 248 MET A N 1
ATOM 1973 C CA . MET A 1 248 ? 26.017 -2.765 -77.722 1.00 91.44 248 MET A CA 1
ATOM 1974 C C . MET A 1 248 ? 25.879 -4.120 -78.411 1.00 91.44 248 MET A C 1
ATOM 1976 O O . MET A 1 248 ? 26.820 -4.906 -78.469 1.00 91.44 248 MET A O 1
ATOM 1980 N N . VAL A 1 249 ? 24.682 -4.367 -78.938 1.00 91.44 249 VAL A N 1
ATOM 1981 C CA . VAL A 1 249 ? 24.355 -5.500 -79.809 1.00 91.44 249 VAL A CA 1
ATOM 1982 C C . VAL A 1 249 ? 23.919 -4.959 -81.165 1.00 91.44 249 VAL A C 1
ATOM 1984 O O . VAL A 1 249 ? 23.099 -4.038 -81.225 1.00 91.44 249 VAL A O 1
ATOM 1987 N N . VAL A 1 250 ? 24.467 -5.536 -82.237 1.00 91.12 250 VAL A N 1
ATOM 1988 C CA . VAL A 1 250 ? 24.063 -5.269 -83.622 1.00 91.12 250 VAL A CA 1
ATOM 1989 C C . VAL A 1 250 ? 23.122 -6.367 -84.095 1.00 91.12 250 VAL A C 1
ATOM 1991 O O . VAL A 1 250 ? 23.426 -7.551 -83.975 1.00 91.12 250 VAL A O 1
ATOM 1994 N N . SER A 1 251 ? 21.998 -5.970 -84.680 1.00 91.00 251 SER A N 1
ATOM 1995 C CA . SER A 1 251 ? 21.139 -6.845 -85.475 1.00 91.00 251 SER A CA 1
ATOM 1996 C C . SER A 1 251 ? 21.060 -6.300 -86.900 1.00 91.00 251 SER A C 1
ATOM 1998 O O . SER A 1 251 ? 20.782 -5.113 -87.076 1.00 91.00 251 SER A O 1
ATOM 2000 N N . TYR A 1 252 ? 21.324 -7.143 -87.901 1.00 90.75 252 TYR A N 1
ATOM 2001 C CA . TYR A 1 252 ? 21.185 -6.808 -89.319 1.00 90.75 252 TYR A CA 1
ATOM 2002 C C . TYR A 1 252 ? 20.117 -7.703 -89.949 1.00 90.75 252 TYR A C 1
ATOM 2004 O O . TYR A 1 252 ? 20.186 -8.927 -89.845 1.00 90.75 252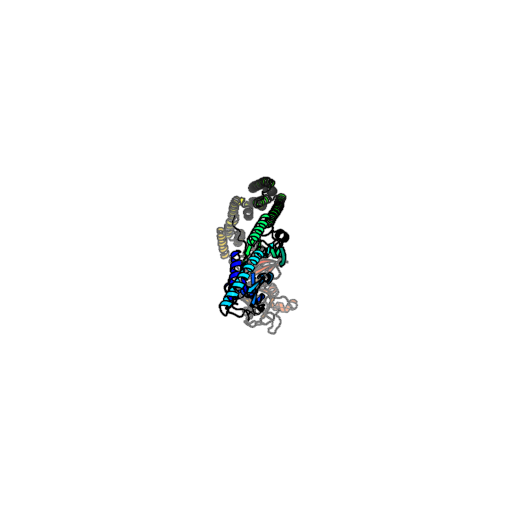 TYR A O 1
ATOM 2012 N N . ALA A 1 253 ? 19.108 -7.084 -90.557 1.00 87.12 253 ALA A N 1
ATOM 2013 C CA . ALA A 1 253 ? 18.052 -7.769 -91.286 1.00 87.12 253 ALA A CA 1
ATOM 2014 C C . ALA A 1 253 ? 18.258 -7.569 -92.793 1.00 87.12 253 ALA A C 1
ATOM 2016 O O . ALA A 1 253 ? 17.853 -6.532 -93.327 1.00 87.12 253 ALA A O 1
ATOM 2017 N N . ASP A 1 254 ? 18.848 -8.572 -93.457 1.00 78.94 254 ASP A N 1
ATOM 2018 C CA . ASP A 1 254 ? 19.226 -8.550 -94.882 1.00 78.94 254 ASP A CA 1
ATOM 2019 C C . ASP A 1 254 ? 18.085 -8.062 -95.784 1.00 78.94 254 ASP A C 1
ATOM 2021 O O . ASP A 1 254 ? 18.254 -7.105 -96.536 1.00 78.94 254 ASP A O 1
ATOM 2025 N N . ARG A 1 255 ? 16.882 -8.634 -95.617 1.00 74.69 255 ARG A N 1
ATOM 2026 C CA . ARG A 1 255 ? 15.699 -8.344 -96.455 1.00 74.69 255 ARG A CA 1
ATOM 2027 C C . ARG A 1 255 ? 15.309 -6.869 -96.511 1.00 74.69 255 ARG A C 1
ATOM 2029 O O . ARG A 1 255 ? 14.825 -6.396 -97.527 1.00 74.69 255 ARG A O 1
ATOM 2036 N N . ASN A 1 256 ? 15.490 -6.149 -95.405 1.00 79.06 256 ASN A N 1
ATOM 2037 C CA . ASN A 1 256 ? 15.114 -4.737 -95.306 1.00 79.06 256 ASN A CA 1
ATOM 2038 C C . ASN A 1 256 ? 16.340 -3.822 -95.238 1.00 79.06 256 ASN A C 1
ATOM 2040 O O . ASN A 1 256 ? 16.186 -2.626 -94.969 1.00 79.06 256 ASN A O 1
ATOM 2044 N N . ARG A 1 257 ? 17.548 -4.388 -95.395 1.00 87.50 257 ARG A N 1
ATOM 2045 C CA . ARG A 1 257 ? 18.836 -3.710 -95.208 1.00 87.50 257 ARG A CA 1
ATOM 2046 C C . ARG A 1 257 ? 18.848 -2.856 -93.933 1.00 87.50 257 ARG A C 1
ATOM 2048 O O . ARG A 1 257 ? 19.309 -1.713 -93.921 1.00 87.50 257 ARG A O 1
ATOM 2055 N N . GLN A 1 258 ? 18.276 -3.395 -92.852 1.00 93.50 258 GLN A N 1
ATOM 2056 C CA . GLN A 1 258 ? 18.053 -2.656 -91.611 1.00 93.50 258 GLN A CA 1
ATOM 2057 C C . GLN A 1 258 ? 19.052 -3.074 -90.534 1.00 93.50 258 GLN A C 1
ATOM 2059 O O . GLN A 1 258 ? 19.072 -4.228 -90.116 1.00 93.50 258 GLN A O 1
ATOM 2064 N N . PHE A 1 259 ? 19.819 -2.108 -90.036 1.00 95.00 259 PHE A N 1
ATOM 2065 C CA . PHE A 1 259 ? 20.635 -2.228 -88.836 1.00 95.00 259 PHE A CA 1
ATOM 2066 C C . PHE A 1 259 ? 19.868 -1.721 -87.624 1.00 95.00 259 PHE A C 1
ATOM 2068 O O . PHE A 1 259 ? 19.299 -0.631 -87.654 1.00 95.00 259 PHE A O 1
ATOM 2075 N N . VAL A 1 260 ? 19.891 -2.482 -86.536 1.00 94.94 260 VAL A N 1
ATOM 2076 C CA . VAL A 1 260 ? 19.415 -2.044 -85.225 1.00 94.94 260 VAL A CA 1
ATOM 2077 C C . VAL A 1 260 ? 20.550 -2.216 -84.229 1.00 94.94 260 VAL A C 1
ATOM 2079 O O . VAL A 1 260 ? 20.990 -3.334 -83.963 1.00 94.94 260 VAL A O 1
ATOM 2082 N N . PHE A 1 261 ? 21.009 -1.104 -83.669 1.00 93.00 261 PHE A N 1
ATOM 2083 C CA . PHE A 1 261 ? 21.951 -1.076 -82.563 1.00 93.00 261 PHE A CA 1
ATOM 2084 C C . PHE A 1 261 ? 21.185 -0.830 -81.276 1.00 93.00 261 PHE A C 1
ATOM 2086 O O . PHE A 1 261 ? 20.360 0.080 -81.195 1.00 93.00 261 PHE A O 1
ATOM 2093 N N . SER A 1 262 ? 21.462 -1.617 -80.248 1.00 92.62 262 SER A N 1
ATOM 2094 C CA . SER A 1 262 ? 20.901 -1.386 -78.919 1.00 92.62 262 SER A CA 1
ATOM 2095 C C . SER A 1 262 ? 21.996 -1.456 -77.876 1.00 92.62 262 SER A C 1
ATOM 2097 O O . SER A 1 262 ? 22.765 -2.419 -77.835 1.00 92.62 262 SER A O 1
ATOM 2099 N N . ARG A 1 263 ? 22.065 -0.424 -77.035 1.00 90.56 263 ARG A N 1
ATOM 2100 C CA . ARG A 1 263 ? 22.998 -0.370 -75.914 1.00 90.56 263 ARG A CA 1
ATOM 2101 C C . ARG A 1 263 ? 22.665 -1.460 -74.887 1.00 90.56 263 ARG A C 1
ATOM 2103 O O . ARG A 1 263 ? 21.513 -1.601 -74.488 1.00 90.56 263 ARG A O 1
ATOM 2110 N N . THR A 1 264 ? 23.662 -2.223 -74.434 1.00 89.00 264 THR A N 1
ATOM 2111 C CA . THR A 1 264 ? 23.445 -3.346 -73.494 1.00 89.00 264 THR A CA 1
ATOM 2112 C C . THR A 1 264 ? 23.655 -2.990 -72.028 1.00 89.00 264 THR A C 1
ATOM 2114 O O . THR A 1 264 ? 23.154 -3.695 -71.154 1.00 89.00 264 THR A O 1
ATOM 2117 N N . GLN A 1 265 ? 24.390 -1.916 -71.731 1.00 86.50 265 GLN A N 1
ATOM 2118 C CA . GLN A 1 265 ? 24.710 -1.518 -70.358 1.00 86.50 265 GLN A CA 1
ATOM 2119 C C . GLN A 1 265 ? 24.344 -0.064 -70.085 1.00 86.50 265 GLN A C 1
ATOM 2121 O O . GLN A 1 265 ? 24.482 0.807 -70.941 1.00 86.50 265 GLN A O 1
ATOM 2126 N N . MET A 1 266 ? 23.941 0.219 -68.848 1.00 83.06 266 MET A N 1
ATOM 2127 C CA . MET A 1 266 ? 23.628 1.576 -68.417 1.00 83.06 266 MET A CA 1
ATOM 2128 C C . MET A 1 266 ? 24.890 2.467 -68.407 1.00 83.06 266 MET A C 1
ATOM 2130 O O . MET A 1 266 ? 25.914 2.063 -67.845 1.00 83.06 266 MET A O 1
ATOM 2134 N N . PRO A 1 267 ? 24.845 3.689 -68.969 1.00 80.75 267 PRO A N 1
ATOM 2135 C CA . PRO A 1 267 ? 25.942 4.645 -68.848 1.00 80.75 267 PRO A CA 1
ATOM 2136 C C . PRO A 1 267 ? 26.283 4.951 -67.377 1.00 80.75 267 PRO A C 1
ATOM 2138 O O . PRO A 1 267 ? 25.398 5.161 -66.549 1.00 80.75 267 PRO A O 1
ATOM 2141 N N . TYR A 1 268 ? 27.579 5.002 -67.054 1.00 83.31 268 TYR A N 1
ATOM 2142 C CA . TYR A 1 268 ? 28.118 5.403 -65.741 1.00 83.31 268 TYR A CA 1
ATOM 2143 C C . TYR A 1 268 ? 27.751 4.526 -64.522 1.00 83.31 268 TYR A C 1
ATOM 2145 O O . TYR A 1 268 ? 27.969 4.963 -63.390 1.00 83.31 268 TYR A O 1
ATOM 2153 N N . LEU A 1 269 ? 27.268 3.287 -64.704 1.00 81.19 269 LEU A N 1
ATOM 2154 C CA . LEU A 1 269 ? 26.873 2.393 -63.597 1.00 81.19 269 LEU A CA 1
ATOM 2155 C C . LEU A 1 269 ? 27.942 2.272 -62.493 1.00 81.19 269 LEU A C 1
ATOM 2157 O O . LEU A 1 269 ? 27.632 2.405 -61.309 1.00 81.19 269 LEU A O 1
ATOM 2161 N N . ALA A 1 270 ? 29.207 2.074 -62.876 1.00 78.31 270 ALA A N 1
ATOM 2162 C CA . ALA A 1 270 ? 30.317 1.977 -61.928 1.00 78.31 270 ALA A CA 1
ATOM 2163 C C . ALA A 1 270 ? 30.493 3.261 -61.096 1.00 78.31 270 ALA A C 1
ATOM 2165 O O . ALA A 1 270 ? 30.702 3.191 -59.887 1.00 78.31 270 ALA A O 1
ATOM 2166 N N . GLY A 1 271 ? 30.330 4.434 -61.718 1.00 80.81 271 GLY A N 1
ATOM 2167 C CA . GLY A 1 271 ? 30.420 5.724 -61.034 1.00 80.81 271 GLY A CA 1
ATOM 2168 C C . GLY A 1 271 ? 29.314 5.917 -59.994 1.00 80.81 271 GLY A C 1
ATOM 2169 O O . GLY A 1 271 ? 29.588 6.372 -58.882 1.00 80.81 271 GLY A O 1
ATOM 2170 N N . TYR A 1 272 ? 28.080 5.508 -60.311 1.00 82.00 272 TYR A N 1
ATOM 2171 C CA . TYR A 1 272 ? 26.971 5.554 -59.353 1.00 82.00 272 TYR A CA 1
ATOM 2172 C C . TYR A 1 272 ? 27.209 4.638 -58.149 1.00 82.00 272 TYR A C 1
ATOM 2174 O O . TYR A 1 272 ? 27.015 5.064 -57.010 1.00 82.00 272 TYR A O 1
ATOM 2182 N N . LEU A 1 273 ? 27.678 3.409 -58.380 1.00 81.25 273 LEU A N 1
ATOM 2183 C CA . LEU A 1 273 ? 27.974 2.463 -57.301 1.00 81.25 273 LEU A CA 1
ATOM 2184 C C . LEU A 1 273 ? 29.085 2.980 -56.376 1.00 81.25 273 LEU A C 1
ATOM 2186 O O . LEU A 1 273 ? 28.927 2.941 -55.156 1.00 81.25 273 LEU A O 1
ATOM 2190 N N . SER A 1 274 ? 30.168 3.536 -56.927 1.00 79.06 274 SER A N 1
ATOM 2191 C CA . SER A 1 274 ? 31.244 4.131 -56.123 1.00 79.06 274 SER A CA 1
ATOM 2192 C C . SER A 1 274 ? 30.764 5.315 -55.279 1.00 79.06 274 SER A C 1
ATOM 2194 O O . SER A 1 274 ? 31.133 5.421 -54.108 1.00 79.06 274 SER A O 1
ATOM 2196 N N . PHE A 1 275 ? 29.912 6.182 -55.835 1.00 83.75 275 PHE A N 1
ATOM 2197 C CA . PHE A 1 275 ? 29.354 7.318 -55.099 1.00 83.75 275 PHE A CA 1
ATOM 2198 C C . PHE A 1 275 ? 28.477 6.871 -53.922 1.00 83.75 275 PHE A C 1
ATOM 2200 O O . PHE A 1 275 ? 28.619 7.399 -52.819 1.00 83.75 275 PHE A O 1
ATOM 2207 N N . ILE A 1 276 ? 27.615 5.868 -54.126 1.00 83.81 276 ILE A N 1
ATOM 2208 C CA . ILE A 1 276 ? 26.755 5.319 -53.067 1.00 83.81 276 ILE A CA 1
ATOM 2209 C C . ILE A 1 276 ? 27.602 4.759 -51.918 1.00 83.81 276 ILE A C 1
ATOM 2211 O O . ILE A 1 276 ? 27.342 5.080 -50.759 1.00 83.81 276 ILE A O 1
ATOM 2215 N N . VAL A 1 277 ? 28.648 3.984 -52.225 1.00 84.00 277 VAL A N 1
ATOM 2216 C CA . VAL A 1 277 ? 29.549 3.416 -51.207 1.00 84.00 277 VAL A CA 1
ATOM 2217 C C . VAL A 1 277 ? 30.249 4.515 -50.405 1.00 84.00 277 VAL A C 1
ATOM 2219 O O . VAL A 1 277 ? 30.282 4.454 -49.175 1.00 84.00 277 VAL A O 1
ATOM 2222 N N . LEU A 1 278 ? 30.767 5.547 -51.077 1.00 85.69 278 LEU A N 1
ATOM 2223 C CA . LEU A 1 278 ? 31.465 6.654 -50.419 1.00 85.69 278 LEU A CA 1
ATOM 2224 C C . LEU A 1 278 ? 30.516 7.468 -49.528 1.00 85.69 278 LEU A C 1
ATOM 2226 O O . LEU A 1 278 ? 30.864 7.798 -48.392 1.00 85.69 278 LEU A O 1
ATOM 2230 N N . LEU A 1 279 ? 29.291 7.720 -49.997 1.00 88.19 279 LEU A N 1
ATOM 2231 C CA . LEU A 1 279 ? 28.255 8.389 -49.216 1.00 88.19 279 LEU A CA 1
ATOM 2232 C C . LEU A 1 279 ? 27.871 7.568 -47.977 1.00 88.19 279 LEU A C 1
ATOM 2234 O O . LEU A 1 279 ? 27.834 8.114 -46.876 1.00 88.19 279 LEU A O 1
ATOM 2238 N N . SER A 1 280 ? 27.660 6.255 -48.122 1.00 83.56 280 SER A N 1
ATOM 2239 C CA . SER A 1 280 ? 27.378 5.359 -46.991 1.00 83.56 280 SER A CA 1
ATOM 2240 C C . SER A 1 280 ? 28.518 5.338 -45.969 1.00 83.56 280 SER A C 1
ATOM 2242 O O . SER A 1 280 ? 28.259 5.396 -44.765 1.00 83.56 280 SER A O 1
ATOM 2244 N N . MET A 1 281 ? 29.776 5.323 -46.421 1.00 86.44 281 MET A N 1
ATOM 2245 C CA . MET A 1 281 ? 30.946 5.368 -45.540 1.00 86.44 281 MET A CA 1
ATOM 2246 C C . MET A 1 281 ? 31.012 6.685 -44.753 1.00 86.44 281 MET A C 1
ATOM 2248 O O . MET A 1 281 ? 31.220 6.670 -43.538 1.00 86.44 281 MET A O 1
ATOM 2252 N N . LEU A 1 282 ? 30.774 7.823 -45.413 1.00 88.88 282 LEU A N 1
ATOM 2253 C CA . LEU A 1 282 ? 30.751 9.138 -44.768 1.00 88.88 282 LEU A CA 1
ATOM 2254 C C . LEU A 1 282 ? 29.612 9.251 -43.743 1.00 88.88 282 LEU A C 1
ATOM 2256 O O . LEU A 1 282 ? 29.838 9.691 -42.612 1.00 88.88 282 LEU A O 1
ATOM 2260 N N . SER A 1 283 ? 28.402 8.814 -44.107 1.00 86.38 283 SER A N 1
ATOM 2261 C CA . SER A 1 283 ? 27.251 8.782 -43.197 1.00 86.38 283 SER A CA 1
ATOM 2262 C C . SER A 1 283 ? 27.521 7.906 -41.974 1.00 86.38 283 SER A C 1
ATOM 2264 O O . SER A 1 283 ? 27.197 8.298 -40.851 1.00 86.38 283 SER A O 1
ATOM 2266 N N . TYR A 1 284 ? 28.170 6.756 -42.163 1.00 89.00 284 TYR A N 1
ATOM 2267 C CA . TYR A 1 284 ? 28.549 5.864 -41.074 1.00 89.00 284 TYR A CA 1
ATOM 2268 C C . TYR A 1 284 ? 29.589 6.494 -40.129 1.00 89.00 284 TYR A C 1
ATOM 2270 O O . TYR A 1 284 ? 29.431 6.433 -38.908 1.00 89.00 284 TYR A O 1
ATOM 2278 N N . LEU A 1 285 ? 30.616 7.165 -40.662 1.00 87.19 285 LEU A N 1
ATOM 2279 C CA . LEU A 1 285 ? 31.609 7.874 -39.844 1.00 87.19 285 LEU A CA 1
ATOM 2280 C C . LEU A 1 285 ? 30.969 8.990 -39.005 1.00 87.19 285 LEU A C 1
ATOM 2282 O O . LEU A 1 285 ? 31.279 9.127 -37.817 1.00 87.19 285 LEU A O 1
ATOM 2286 N N . LEU A 1 286 ? 30.035 9.752 -39.586 1.00 88.69 286 LEU A N 1
ATOM 2287 C CA . LEU A 1 286 ? 29.288 10.785 -38.867 1.00 88.69 286 LEU A CA 1
ATOM 2288 C C . LEU A 1 286 ? 28.397 10.180 -37.767 1.00 88.69 286 LEU A C 1
ATOM 2290 O O . LEU A 1 286 ? 28.357 10.694 -36.644 1.00 88.69 286 LEU A O 1
ATOM 2294 N N . TYR A 1 287 ? 27.732 9.057 -38.048 1.00 90.06 287 TYR A N 1
ATOM 2295 C CA . TYR A 1 287 ? 26.968 8.303 -37.052 1.00 90.06 287 TYR A CA 1
ATOM 2296 C C . TYR A 1 287 ? 27.861 7.841 -35.888 1.00 90.06 287 TYR A C 1
ATOM 2298 O O . TYR A 1 287 ? 27.566 8.131 -34.728 1.00 90.06 287 TYR A O 1
ATOM 2306 N N . ALA A 1 288 ? 29.005 7.212 -36.167 1.00 87.88 288 ALA A N 1
ATOM 2307 C CA . ALA A 1 288 ? 29.927 6.750 -35.129 1.00 87.88 288 ALA A CA 1
ATOM 2308 C C . ALA A 1 288 ? 30.464 7.910 -34.265 1.00 87.88 288 ALA A C 1
ATOM 2310 O O . ALA A 1 288 ? 30.553 7.797 -33.038 1.00 87.88 288 ALA A O 1
ATOM 2311 N N . PHE A 1 289 ? 30.781 9.055 -34.880 1.00 88.50 289 PHE A N 1
ATOM 2312 C CA . PHE A 1 289 ? 31.245 10.248 -34.168 1.00 88.50 289 PHE A CA 1
ATOM 2313 C C . PHE A 1 289 ? 30.166 10.855 -33.257 1.00 88.50 289 PHE A C 1
ATOM 2315 O O . PHE A 1 289 ? 30.443 11.206 -32.104 1.00 88.50 289 PHE A O 1
ATOM 2322 N N . THR A 1 290 ? 28.928 10.960 -33.745 1.00 89.25 290 THR A N 1
ATOM 2323 C CA . THR A 1 290 ? 27.805 11.505 -32.964 1.00 89.25 290 THR A CA 1
ATOM 2324 C C . THR A 1 290 ? 27.434 10.599 -31.791 1.00 89.25 290 THR A C 1
ATOM 2326 O O . THR A 1 290 ? 27.261 11.106 -30.678 1.00 89.25 290 THR A O 1
ATOM 2329 N N . GLN A 1 291 ? 27.417 9.274 -31.981 1.00 89.62 291 GLN A N 1
ATOM 2330 C CA . GLN A 1 291 ? 27.202 8.322 -30.885 1.00 89.62 291 GLN A CA 1
ATOM 2331 C C . GLN A 1 291 ? 28.301 8.423 -29.825 1.00 89.62 291 GLN A C 1
ATOM 2333 O O . GLN A 1 291 ? 27.997 8.558 -28.640 1.00 89.62 291 GLN A O 1
ATOM 2338 N N . ARG A 1 292 ? 29.582 8.478 -30.220 1.00 90.31 292 ARG A N 1
ATOM 2339 C CA . ARG A 1 292 ? 30.694 8.667 -29.267 1.00 90.31 292 ARG A CA 1
ATOM 2340 C C . ARG A 1 292 ? 30.523 9.919 -28.406 1.00 90.31 292 ARG A C 1
ATOM 2342 O O . ARG A 1 292 ? 30.695 9.848 -27.191 1.00 90.31 292 ARG A O 1
ATOM 2349 N N . ARG A 1 293 ? 30.142 11.054 -29.006 1.00 90.88 293 ARG A N 1
ATOM 2350 C CA . ARG A 1 293 ? 29.868 12.296 -28.259 1.00 90.88 293 ARG A CA 1
ATOM 2351 C C . ARG A 1 293 ? 28.681 12.164 -27.307 1.00 90.88 293 ARG A C 1
ATOM 2353 O O . ARG A 1 293 ? 28.722 12.737 -26.221 1.00 90.88 293 ARG A O 1
ATOM 2360 N N . LYS A 1 294 ? 27.634 11.435 -27.696 1.00 91.50 294 LYS A N 1
ATOM 2361 C CA . LYS A 1 294 ? 26.471 11.174 -26.838 1.00 91.50 294 LYS A CA 1
ATOM 2362 C C . LYS A 1 294 ? 26.873 10.368 -25.601 1.00 91.50 294 LYS A C 1
ATOM 2364 O O . LYS A 1 294 ? 26.575 10.800 -24.492 1.00 91.50 294 LYS A O 1
ATOM 2369 N N . HIS A 1 295 ? 27.588 9.261 -25.785 1.00 93.12 295 HIS A N 1
ATOM 2370 C CA . HIS A 1 295 ? 28.041 8.406 -24.685 1.00 93.12 295 HIS A CA 1
ATOM 2371 C C . HIS A 1 295 ? 28.992 9.141 -23.726 1.00 93.12 295 HIS A C 1
ATOM 2373 O O . HIS A 1 295 ? 28.814 9.046 -22.517 1.00 93.12 295 HIS A O 1
ATOM 2379 N N . ASP A 1 296 ? 29.920 9.960 -24.239 1.00 93.25 296 ASP A N 1
ATOM 2380 C CA . ASP A 1 296 ? 30.834 10.759 -23.403 1.00 93.25 296 ASP A CA 1
ATOM 2381 C C . ASP A 1 296 ? 30.082 11.736 -22.481 1.00 93.25 296 ASP A C 1
ATOM 2383 O O . ASP A 1 296 ? 30.433 11.895 -21.315 1.00 93.25 296 ASP A O 1
ATOM 2387 N N . ARG A 1 297 ? 29.000 12.362 -22.972 1.00 93.31 297 ARG A N 1
ATOM 2388 C CA . ARG A 1 297 ? 28.152 13.243 -22.148 1.00 93.31 297 ARG A CA 1
ATOM 2389 C C . ARG A 1 297 ? 27.419 12.481 -21.046 1.00 93.31 297 ARG A C 1
ATOM 2391 O O . ARG A 1 297 ? 27.274 13.016 -19.952 1.00 93.31 297 ARG A O 1
ATOM 2398 N N . VAL A 1 298 ? 26.934 11.274 -21.337 1.00 94.31 298 VAL A N 1
ATOM 2399 C CA . VAL A 1 298 ? 26.210 10.450 -20.358 1.00 94.31 298 VAL A CA 1
ATOM 2400 C C . VAL A 1 298 ? 27.161 9.957 -19.268 1.00 94.31 298 VAL A C 1
ATOM 2402 O O . VAL A 1 298 ? 26.888 10.176 -18.092 1.00 94.31 298 VAL A O 1
ATOM 2405 N N . LEU A 1 299 ? 28.322 9.417 -19.647 1.00 95.00 299 LEU A N 1
ATOM 2406 C CA . LEU A 1 299 ? 29.354 8.985 -18.699 1.00 95.00 299 LEU A CA 1
ATOM 2407 C C . LEU A 1 299 ? 29.846 10.148 -17.818 1.00 95.00 299 LEU A C 1
ATOM 2409 O O . LEU A 1 299 ? 29.957 9.993 -16.605 1.00 95.00 299 LEU A O 1
ATOM 2413 N N . LYS A 1 300 ? 30.050 11.348 -18.383 1.00 94.75 300 LYS A N 1
ATOM 2414 C CA . LYS A 1 300 ? 30.394 12.550 -17.599 1.00 94.75 300 LYS A CA 1
ATOM 2415 C C . LYS A 1 300 ? 29.307 12.960 -16.611 1.00 94.75 300 LYS A C 1
ATOM 2417 O O . LYS A 1 300 ? 29.631 13.414 -15.519 1.00 94.75 300 LYS A O 1
ATOM 2422 N N . ARG A 1 301 ? 28.031 12.810 -16.973 1.00 94.38 301 ARG A N 1
ATOM 2423 C CA . ARG A 1 301 ? 26.911 13.109 -16.072 1.00 94.38 301 ARG A CA 1
ATOM 2424 C C . ARG A 1 301 ? 26.911 12.169 -14.866 1.00 94.38 301 ARG A C 1
ATOM 2426 O O . ARG A 1 301 ? 26.807 12.653 -13.745 1.00 94.38 301 ARG A O 1
ATOM 2433 N N . TYR A 1 302 ? 27.075 10.864 -15.089 1.00 95.56 302 TYR A N 1
ATOM 2434 C CA . TYR A 1 302 ? 27.187 9.897 -13.992 1.00 95.56 302 TYR A CA 1
ATOM 2435 C C . TYR A 1 302 ? 28.422 10.161 -13.126 1.00 95.56 302 TYR A C 1
ATOM 2437 O O . TYR A 1 302 ? 28.325 10.145 -11.902 1.00 95.56 302 TYR A O 1
ATOM 2445 N N . ALA A 1 303 ? 29.548 10.524 -13.748 1.00 93.50 303 ALA A N 1
ATOM 2446 C CA . ALA A 1 303 ? 30.764 10.894 -13.035 1.00 93.50 303 ALA A CA 1
ATOM 2447 C C . ALA A 1 303 ? 30.583 12.124 -12.126 1.00 93.50 303 ALA A C 1
ATOM 2449 O O . ALA A 1 303 ? 31.026 12.107 -10.981 1.00 93.50 303 ALA A O 1
ATOM 2450 N N . MET A 1 304 ? 29.911 13.178 -12.610 1.00 93.44 304 MET A N 1
ATOM 2451 C CA . MET A 1 304 ? 29.627 14.385 -11.818 1.00 93.44 304 MET A CA 1
ATOM 2452 C C . MET A 1 304 ? 28.731 14.098 -10.607 1.00 93.44 304 MET A C 1
ATOM 2454 O O . MET A 1 304 ? 28.903 14.734 -9.573 1.00 93.44 304 MET A O 1
ATOM 2458 N N . GLY A 1 305 ? 27.802 13.146 -10.723 1.00 92.56 305 GLY A N 1
ATOM 2459 C CA . GLY A 1 305 ? 26.915 12.744 -9.628 1.00 92.56 305 GLY A CA 1
ATOM 2460 C C . GLY A 1 305 ? 27.459 11.638 -8.717 1.00 92.56 305 GLY A C 1
ATOM 2461 O O . GLY A 1 305 ? 26.715 11.176 -7.864 1.00 92.56 305 GLY A O 1
ATOM 2462 N N . GLN A 1 306 ? 28.711 11.187 -8.897 1.00 94.94 306 GLN A N 1
ATOM 2463 C CA . GLN A 1 306 ? 29.287 10.030 -8.181 1.00 94.94 306 GLN A CA 1
ATOM 2464 C C . GLN A 1 306 ? 28.423 8.751 -8.288 1.00 94.94 306 GLN A C 1
ATOM 2466 O O . GLN A 1 306 ? 28.361 7.937 -7.366 1.00 94.94 306 GLN A O 1
ATOM 2471 N N . HIS A 1 307 ? 27.756 8.565 -9.429 1.00 95.19 307 HIS A N 1
ATOM 2472 C CA . HIS A 1 307 ? 26.932 7.393 -9.733 1.00 95.19 307 HIS A CA 1
ATOM 2473 C C . HIS A 1 307 ? 27.801 6.255 -10.286 1.00 95.19 307 HIS A C 1
ATOM 2475 O O . HIS A 1 307 ? 27.768 5.957 -11.482 1.00 95.19 307 HIS A O 1
ATOM 2481 N N . ALA A 1 308 ? 28.659 5.678 -9.439 1.00 94.44 308 ALA A N 1
ATOM 2482 C CA . ALA A 1 308 ? 29.655 4.693 -9.863 1.00 94.44 308 ALA A CA 1
ATOM 2483 C C . ALA A 1 308 ? 29.009 3.426 -10.454 1.00 94.44 308 ALA A C 1
ATOM 2485 O O . ALA A 1 308 ? 29.474 2.925 -11.478 1.00 94.44 308 ALA A O 1
ATOM 2486 N N . GLY A 1 309 ? 27.910 2.952 -9.853 1.00 93.06 309 GLY A N 1
ATOM 2487 C CA . GLY A 1 309 ? 27.159 1.790 -10.340 1.00 93.06 309 GLY A CA 1
ATOM 2488 C C . GLY A 1 309 ? 26.531 2.041 -11.712 1.00 93.06 309 GLY A C 1
ATOM 2489 O O . GLY A 1 309 ? 26.820 1.323 -12.668 1.00 93.06 309 GLY A O 1
ATOM 2490 N N . GLN A 1 310 ? 25.760 3.126 -11.854 1.00 94.19 310 GLN A N 1
ATOM 2491 C CA . GLN A 1 310 ? 25.125 3.460 -13.138 1.00 94.19 310 GLN A CA 1
ATOM 2492 C C . GLN A 1 310 ? 26.145 3.770 -14.239 1.00 94.19 310 GLN A C 1
ATOM 2494 O O . GLN A 1 310 ? 25.892 3.497 -15.415 1.00 94.19 310 GLN A O 1
ATOM 2499 N N . TRP A 1 311 ? 27.304 4.334 -13.880 1.00 97.06 311 TRP A N 1
ATOM 2500 C CA . TRP A 1 311 ? 28.398 4.556 -14.821 1.00 97.06 311 TRP A CA 1
ATOM 2501 C C . TRP A 1 311 ? 28.891 3.228 -15.414 1.00 97.06 311 TRP A C 1
ATOM 2503 O O . TRP A 1 311 ? 29.020 3.129 -16.637 1.00 97.06 311 TRP A O 1
ATOM 2513 N N . LEU A 1 312 ? 29.125 2.209 -14.575 1.00 95.94 312 LEU A N 1
ATOM 2514 C CA . LEU A 1 312 ? 29.598 0.884 -14.999 1.00 95.94 312 LEU A CA 1
ATOM 2515 C C . LEU A 1 312 ? 28.548 0.155 -15.850 1.00 95.94 312 LEU A C 1
ATOM 2517 O O . LEU A 1 312 ? 28.870 -0.284 -16.955 1.00 95.94 312 LEU A O 1
ATOM 2521 N N . ASP A 1 313 ? 27.286 0.140 -15.415 1.00 95.12 313 ASP A N 1
ATOM 2522 C CA . ASP A 1 313 ? 26.179 -0.474 -16.164 1.00 95.12 313 ASP A CA 1
ATOM 2523 C C . ASP A 1 313 ? 26.013 0.155 -17.559 1.00 95.12 313 ASP A C 1
ATOM 2525 O O . ASP A 1 313 ? 25.826 -0.525 -18.580 1.00 95.12 313 ASP A O 1
ATOM 2529 N N . TYR A 1 314 ? 26.114 1.486 -17.638 1.00 95.56 314 TYR A N 1
ATOM 2530 C CA . TYR A 1 314 ? 26.044 2.205 -18.905 1.00 95.56 314 TYR A CA 1
ATOM 2531 C C . TYR A 1 314 ? 27.262 1.920 -19.791 1.00 95.56 314 TYR A C 1
ATOM 2533 O O . TYR A 1 314 ? 27.126 1.748 -21.008 1.00 95.56 314 TYR A O 1
ATOM 2541 N N . PHE A 1 315 ? 28.459 1.858 -19.208 1.00 94.88 315 PHE A N 1
ATOM 2542 C CA . PHE A 1 315 ? 29.677 1.518 -19.935 1.00 94.88 315 PHE A CA 1
ATOM 2543 C C . PHE A 1 315 ? 29.594 0.110 -20.542 1.00 94.88 315 PHE A C 1
ATOM 2545 O O . PHE A 1 315 ? 29.880 -0.055 -21.732 1.00 94.88 315 PHE A O 1
ATOM 2552 N N . ASP A 1 316 ? 29.140 -0.887 -19.783 1.00 93.81 316 ASP A N 1
ATOM 2553 C CA . ASP A 1 316 ? 29.045 -2.276 -20.240 1.00 93.81 316 ASP A CA 1
ATOM 2554 C C . ASP A 1 316 ? 27.983 -2.460 -21.329 1.00 93.81 316 ASP A C 1
ATOM 2556 O O . ASP A 1 316 ? 28.248 -3.101 -22.354 1.00 93.81 316 ASP A O 1
ATOM 2560 N N . SER A 1 317 ? 26.833 -1.797 -21.189 1.00 93.19 317 SER A N 1
ATOM 2561 C CA . SER A 1 317 ? 25.754 -1.816 -22.187 1.00 93.19 317 SER A CA 1
ATOM 2562 C C . SER A 1 317 ? 26.059 -1.019 -23.465 1.00 93.19 317 SER A C 1
ATOM 2564 O O . SER A 1 317 ? 25.441 -1.259 -24.508 1.00 93.19 317 SER A O 1
ATOM 2566 N N . THR A 1 318 ? 27.038 -0.108 -23.445 1.00 91.38 318 THR A N 1
ATOM 2567 C CA . THR A 1 318 ? 27.373 0.732 -24.605 1.00 91.38 318 THR A CA 1
ATOM 2568 C C . THR A 1 318 ? 28.058 -0.077 -25.713 1.00 91.38 318 THR A C 1
ATOM 2570 O O . THR A 1 318 ? 29.258 -0.362 -25.668 1.00 91.38 318 THR A O 1
ATOM 2573 N N . LYS A 1 319 ? 27.311 -0.411 -26.769 1.00 86.50 319 LYS A N 1
ATOM 2574 C CA . LYS A 1 319 ? 27.832 -1.047 -27.990 1.00 86.50 319 LYS A CA 1
ATOM 2575 C C . LYS A 1 319 ? 27.757 -0.062 -29.154 1.00 86.50 319 LYS A C 1
ATOM 2577 O O . LYS A 1 319 ? 26.670 0.325 -29.566 1.00 86.50 319 LYS A O 1
ATOM 2582 N N . ILE A 1 320 ? 28.912 0.321 -29.701 1.00 84.88 320 ILE A N 1
ATOM 2583 C CA . ILE A 1 320 ? 28.992 1.035 -30.981 1.00 84.88 320 ILE A CA 1
ATOM 2584 C C . ILE A 1 320 ? 29.495 0.008 -32.001 1.00 84.88 320 ILE A C 1
ATOM 2586 O O . ILE A 1 320 ? 30.660 -0.390 -31.909 1.00 84.88 320 ILE A O 1
ATOM 2590 N N . PRO A 1 321 ? 28.641 -0.483 -32.917 1.00 80.06 321 PRO A N 1
ATOM 2591 C CA . PRO A 1 321 ? 29.056 -1.457 -33.922 1.00 80.06 321 PRO A CA 1
ATOM 2592 C C . PRO A 1 321 ? 30.306 -0.959 -34.650 1.00 80.06 321 PRO A C 1
ATOM 2594 O O . PRO A 1 321 ? 30.351 0.209 -35.012 1.00 80.06 321 PRO A O 1
ATOM 2597 N N . LEU A 1 322 ? 31.319 -1.819 -34.821 1.00 77.38 322 LEU A N 1
ATOM 2598 C CA . LEU A 1 322 ? 32.528 -1.562 -35.626 1.00 77.38 322 LEU A CA 1
ATOM 2599 C C . LEU A 1 322 ? 33.335 -0.287 -35.261 1.00 77.38 322 LEU A C 1
ATOM 2601 O O . LEU A 1 322 ? 34.177 0.148 -36.046 1.00 77.38 322 LEU A O 1
ATOM 2605 N N . ALA A 1 323 ? 33.133 0.310 -34.079 1.00 82.38 323 ALA A N 1
ATOM 2606 C CA . ALA A 1 323 ? 33.931 1.436 -33.592 1.00 82.38 323 ALA A CA 1
ATOM 2607 C C . ALA A 1 323 ? 34.499 1.136 -32.193 1.00 82.38 323 ALA A C 1
ATOM 2609 O O . ALA A 1 323 ? 33.728 0.922 -31.255 1.00 82.38 323 ALA A O 1
ATOM 2610 N N . PRO A 1 324 ? 35.831 1.168 -31.995 1.00 85.12 324 PRO A N 1
ATOM 2611 C CA . PRO A 1 324 ? 36.417 0.892 -30.687 1.00 85.12 324 PRO A CA 1
ATOM 2612 C C . PRO A 1 324 ? 35.991 1.947 -29.656 1.00 85.12 324 PRO A C 1
ATOM 2614 O O . PRO A 1 324 ? 35.823 3.129 -29.992 1.00 85.12 324 PRO A O 1
ATOM 2617 N N . ARG A 1 325 ? 35.823 1.529 -28.396 1.00 88.81 325 ARG A N 1
ATOM 2618 C CA . ARG A 1 325 ? 35.606 2.441 -27.259 1.00 88.81 325 ARG A CA 1
ATOM 2619 C C . ARG A 1 325 ? 36.854 3.312 -27.039 1.00 88.81 325 ARG A C 1
ATOM 2621 O O . ARG A 1 325 ? 37.960 2.953 -27.443 1.00 88.81 325 ARG A O 1
ATOM 2628 N N . LYS A 1 326 ? 36.686 4.483 -26.417 1.00 90.19 326 LYS A N 1
ATOM 2629 C CA . LYS A 1 326 ? 37.800 5.398 -26.124 1.00 90.19 326 LYS A CA 1
ATOM 2630 C C . LYS A 1 326 ? 38.691 4.791 -25.034 1.00 90.19 326 LYS A C 1
ATOM 2632 O O . LYS A 1 326 ? 38.172 4.347 -24.017 1.00 90.19 326 LYS A O 1
ATOM 2637 N N . LYS A 1 327 ? 40.018 4.820 -25.213 1.00 91.69 327 LYS A N 1
ATOM 2638 C CA . LYS A 1 327 ? 40.983 4.257 -24.245 1.00 91.69 327 LYS A CA 1
ATOM 2639 C C . LYS A 1 327 ? 40.776 4.789 -22.818 1.00 91.69 327 LYS A C 1
ATOM 2641 O O . LYS A 1 327 ? 40.782 4.006 -21.879 1.00 91.69 327 LYS A O 1
ATOM 2646 N N . THR A 1 328 ? 40.499 6.088 -22.681 1.00 93.38 328 THR A N 1
ATOM 2647 C CA . THR A 1 328 ? 40.268 6.735 -21.376 1.00 93.38 328 THR A CA 1
ATOM 2648 C C . THR A 1 328 ? 39.083 6.143 -20.613 1.00 93.38 328 THR A C 1
ATOM 2650 O O . THR A 1 328 ? 39.105 6.131 -19.392 1.00 93.38 328 THR A O 1
ATOM 2653 N N . TRP A 1 329 ? 38.063 5.612 -21.300 1.00 92.88 329 TRP A N 1
ATOM 2654 C CA . TRP A 1 329 ? 36.925 4.999 -20.611 1.00 92.88 329 TRP A CA 1
ATOM 2655 C C . TRP A 1 329 ? 37.312 3.698 -19.897 1.00 92.88 329 TRP A C 1
ATOM 2657 O O . TRP A 1 329 ? 36.747 3.398 -18.860 1.00 92.88 329 TRP A O 1
ATOM 2667 N N . PHE A 1 330 ? 38.291 2.937 -20.396 1.00 92.69 330 PHE A N 1
ATOM 2668 C CA . PHE A 1 330 ? 38.758 1.731 -19.697 1.00 92.69 330 PHE A CA 1
ATOM 2669 C C . PHE A 1 330 ? 39.562 2.069 -18.433 1.00 92.69 330 PHE A C 1
ATOM 2671 O O . PHE A 1 330 ? 39.482 1.359 -17.435 1.00 92.69 330 PHE A O 1
ATOM 2678 N N . GLU A 1 331 ? 40.317 3.169 -18.457 1.00 92.75 331 GLU A N 1
ATOM 2679 C CA . GLU A 1 331 ? 41.024 3.677 -17.274 1.00 92.75 331 GLU A CA 1
ATOM 2680 C C . GLU A 1 331 ? 40.026 4.183 -16.220 1.00 92.75 331 GLU A C 1
ATOM 2682 O O . GLU A 1 331 ? 40.142 3.845 -15.042 1.00 92.75 331 GLU A O 1
ATOM 2687 N N . GLU A 1 332 ? 38.996 4.918 -16.651 1.00 93.75 332 GLU A N 1
ATOM 2688 C CA . GLU A 1 332 ? 37.892 5.355 -15.788 1.00 93.75 332 GLU A CA 1
ATOM 2689 C C . GLU A 1 332 ? 37.106 4.165 -15.216 1.00 93.75 332 GLU A C 1
ATOM 2691 O O . GLU A 1 332 ? 36.797 4.172 -14.027 1.00 93.75 332 GLU A O 1
ATOM 2696 N N . GLN A 1 333 ? 36.848 3.117 -16.008 1.00 95.75 333 GLN A N 1
ATOM 2697 C CA . GLN A 1 333 ? 36.140 1.911 -15.560 1.00 95.75 333 GLN A CA 1
ATOM 2698 C C . GLN A 1 333 ? 36.806 1.281 -14.336 1.00 95.75 333 GLN A C 1
ATOM 2700 O O . GLN A 1 333 ? 36.122 0.938 -13.375 1.00 95.75 333 GLN A O 1
ATOM 2705 N N . LYS A 1 334 ? 38.139 1.165 -14.345 1.00 94.38 334 LYS A N 1
ATOM 2706 C CA . LYS A 1 334 ? 38.883 0.606 -13.213 1.00 94.38 334 LYS A CA 1
ATOM 2707 C C . LYS A 1 334 ? 38.685 1.439 -11.941 1.00 94.38 334 LYS A C 1
ATOM 2709 O O . LYS A 1 334 ? 38.402 0.881 -10.889 1.00 94.38 334 LYS A O 1
ATOM 2714 N N . ASN A 1 335 ? 38.772 2.764 -12.058 1.00 95.62 335 ASN A N 1
ATOM 2715 C CA . ASN A 1 335 ? 38.568 3.681 -10.934 1.00 95.62 335 ASN A CA 1
ATOM 2716 C C . ASN A 1 335 ? 37.137 3.591 -10.367 1.00 95.62 335 ASN A C 1
ATOM 2718 O O . ASN A 1 335 ? 36.945 3.553 -9.155 1.00 95.62 335 ASN A O 1
ATOM 2722 N N . TRP A 1 336 ? 36.120 3.510 -11.232 1.00 96.25 336 TRP A N 1
ATOM 2723 C CA . TRP A 1 336 ? 34.730 3.363 -10.788 1.00 96.25 336 TRP A CA 1
ATOM 2724 C C . TRP A 1 336 ? 34.463 2.021 -10.109 1.00 96.25 336 TRP A C 1
ATOM 2726 O O . TRP A 1 336 ? 33.745 1.983 -9.112 1.00 96.25 336 TRP A O 1
ATOM 2736 N N . LEU A 1 337 ? 35.080 0.940 -10.587 1.00 96.44 337 LEU A N 1
ATOM 2737 C CA . LEU A 1 337 ? 34.990 -0.374 -9.950 1.00 96.44 337 LEU A CA 1
AT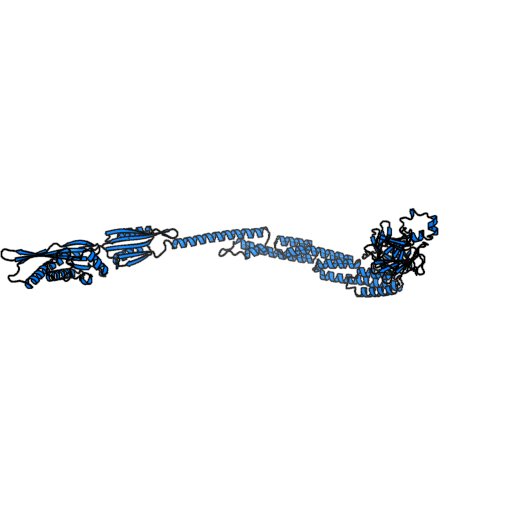OM 2738 C C . LEU A 1 337 ? 35.591 -0.362 -8.533 1.00 96.44 337 LEU A C 1
ATOM 2740 O O . LEU A 1 337 ? 34.980 -0.882 -7.598 1.00 96.44 337 LEU A O 1
ATOM 2744 N N . ASP A 1 338 ? 36.739 0.298 -8.354 1.00 96.12 338 ASP A N 1
ATOM 2745 C CA . ASP A 1 338 ? 37.369 0.470 -7.040 1.00 96.12 338 ASP A CA 1
ATOM 2746 C C . ASP A 1 338 ? 36.481 1.289 -6.080 1.00 96.12 338 ASP A C 1
ATOM 2748 O O . ASP A 1 338 ? 36.357 0.940 -4.902 1.00 96.12 338 ASP A O 1
ATOM 2752 N N . LYS A 1 339 ? 35.799 2.331 -6.579 1.00 96.62 339 LYS A N 1
ATOM 2753 C CA . LYS A 1 339 ? 34.840 3.131 -5.794 1.00 96.62 339 LYS A CA 1
ATOM 2754 C C . LYS A 1 339 ? 33.618 2.343 -5.336 1.00 96.62 339 LYS A C 1
ATOM 2756 O O . LYS A 1 339 ? 33.229 2.465 -4.175 1.00 96.62 339 LYS A O 1
ATOM 2761 N N . VAL A 1 340 ? 33.023 1.527 -6.212 1.00 96.50 340 VAL A N 1
ATOM 2762 C CA . VAL A 1 340 ? 31.899 0.649 -5.836 1.00 96.50 340 VAL A CA 1
ATOM 2763 C C . VAL A 1 340 ? 32.328 -0.286 -4.708 1.00 96.50 340 VAL A C 1
ATOM 2765 O O . VAL A 1 340 ? 31.678 -0.317 -3.666 1.00 96.50 340 VAL A O 1
ATOM 2768 N N . LYS A 1 341 ? 33.477 -0.952 -4.860 1.00 96.38 341 LYS A N 1
ATOM 2769 C CA . LYS A 1 341 ? 34.017 -1.863 -3.844 1.00 96.38 341 LYS A CA 1
ATOM 2770 C C . LYS A 1 341 ? 34.282 -1.163 -2.507 1.00 96.38 341 LYS A C 1
ATOM 2772 O O . LYS A 1 341 ? 33.922 -1.690 -1.458 1.00 96.38 341 LYS A O 1
ATOM 2777 N N . ARG A 1 342 ? 34.892 0.027 -2.520 1.00 96.56 342 ARG A N 1
ATOM 2778 C CA . ARG A 1 342 ? 35.140 0.805 -1.294 1.00 96.56 342 ARG A CA 1
ATOM 2779 C C . ARG A 1 342 ? 33.835 1.241 -0.623 1.00 96.56 342 ARG A C 1
ATOM 2781 O O . ARG A 1 342 ? 33.732 1.172 0.597 1.00 96.56 342 ARG A O 1
ATOM 2788 N N . SER A 1 343 ? 32.840 1.662 -1.404 1.00 97.44 343 SER A N 1
ATOM 2789 C CA . SER A 1 343 ? 31.515 2.013 -0.887 1.00 97.44 343 SER A CA 1
ATOM 2790 C C . SER A 1 343 ? 30.839 0.825 -0.190 1.00 97.44 343 SER A C 1
ATOM 2792 O O . SER A 1 343 ? 30.252 0.991 0.877 1.00 97.44 343 SER A O 1
ATOM 2794 N N . GLU A 1 344 ? 30.947 -0.384 -0.746 1.00 96.50 344 GLU A N 1
ATOM 2795 C CA . GLU A 1 344 ? 30.420 -1.606 -0.123 1.00 96.50 344 GLU A CA 1
ATOM 2796 C C . GLU A 1 344 ? 31.118 -1.938 1.199 1.00 96.50 344 GLU A C 1
ATOM 2798 O O . GLU A 1 344 ? 30.437 -2.211 2.186 1.00 96.50 344 GLU A O 1
ATOM 2803 N N . GLN A 1 345 ? 32.450 -1.840 1.246 1.00 97.31 345 GLN A N 1
ATOM 2804 C CA . GLN A 1 345 ? 33.229 -2.051 2.473 1.00 97.31 345 GLN A CA 1
ATOM 2805 C C . GLN A 1 345 ? 32.830 -1.067 3.581 1.00 97.31 345 GLN A C 1
ATOM 2807 O O . GLN A 1 345 ? 32.611 -1.470 4.718 1.00 97.31 345 GLN A O 1
ATOM 2812 N N . LEU A 1 346 ? 32.659 0.216 3.247 1.00 97.50 346 LEU A N 1
ATOM 2813 C CA . LEU A 1 346 ? 32.215 1.234 4.204 1.00 97.50 346 LEU A CA 1
ATOM 2814 C C . LEU A 1 346 ? 30.790 0.975 4.717 1.00 97.50 346 LEU A C 1
ATOM 2816 O O . LEU A 1 346 ? 30.507 1.208 5.890 1.00 97.50 346 LEU A O 1
ATOM 2820 N N . ALA A 1 347 ? 29.894 0.478 3.860 1.00 96.94 347 ALA A N 1
ATOM 2821 C CA . ALA A 1 347 ? 28.545 0.092 4.270 1.00 96.94 347 ALA A CA 1
ATOM 2822 C C . ALA A 1 347 ? 28.550 -1.127 5.212 1.00 96.94 347 ALA A C 1
ATOM 2824 O O . ALA A 1 347 ? 27.721 -1.209 6.115 1.00 96.94 347 ALA A O 1
ATOM 2825 N N . GLU A 1 348 ? 29.479 -2.065 5.019 1.00 96.12 348 GLU A N 1
ATOM 2826 C CA . GLU A 1 348 ? 29.677 -3.213 5.908 1.00 96.12 348 GLU A CA 1
ATOM 2827 C C . GLU A 1 348 ? 30.281 -2.803 7.260 1.00 96.12 348 GLU A C 1
ATOM 2829 O O . GLU A 1 348 ? 29.770 -3.209 8.301 1.00 96.12 348 GLU A O 1
ATOM 2834 N N . GLU A 1 349 ? 31.288 -1.925 7.266 1.00 97.12 349 GLU A N 1
ATOM 2835 C CA . GLU A 1 349 ? 31.828 -1.325 8.495 1.00 97.12 349 GLU A CA 1
ATOM 2836 C C . GLU A 1 349 ? 30.740 -0.585 9.285 1.00 97.12 349 GLU A C 1
ATOM 2838 O O . GLU A 1 349 ? 30.636 -0.746 10.499 1.00 97.12 349 GLU A O 1
ATOM 2843 N N . ALA A 1 350 ? 29.890 0.189 8.605 1.00 96.50 350 ALA A N 1
ATOM 2844 C CA . ALA A 1 350 ? 28.774 0.878 9.244 1.00 96.50 350 ALA A CA 1
ATOM 2845 C C . ALA A 1 350 ? 27.759 -0.083 9.871 1.00 96.50 350 ALA A C 1
ATOM 2847 O O . ALA A 1 350 ? 27.209 0.205 10.932 1.00 96.50 350 ALA A O 1
ATOM 2848 N N . TRP A 1 351 ? 27.508 -1.220 9.223 1.00 95.31 351 TRP A N 1
ATOM 2849 C CA . TRP A 1 351 ? 26.623 -2.245 9.764 1.00 95.31 351 TRP A CA 1
ATOM 2850 C C . TRP A 1 351 ? 27.182 -2.819 11.070 1.00 95.31 351 TRP A C 1
ATOM 2852 O O . TRP A 1 351 ? 26.457 -2.881 12.060 1.00 95.31 351 TRP A O 1
ATOM 2862 N N . LEU A 1 352 ? 28.480 -3.142 11.101 1.00 94.56 352 LEU A N 1
ATOM 2863 C CA . LEU A 1 352 ? 29.164 -3.626 12.307 1.00 94.56 352 LEU A CA 1
ATOM 2864 C C . LEU A 1 352 ? 29.143 -2.590 13.441 1.00 94.56 352 LEU A C 1
ATOM 2866 O O . LEU A 1 352 ? 28.864 -2.940 14.583 1.00 94.56 352 LEU A O 1
ATOM 2870 N N . LEU A 1 353 ? 29.387 -1.314 13.130 1.00 95.56 353 LEU A N 1
ATOM 2871 C CA . LEU A 1 353 ? 29.312 -0.224 14.112 1.00 95.56 353 LEU A CA 1
ATOM 2872 C C . LEU A 1 353 ? 27.896 -0.061 14.673 1.00 95.56 353 LEU A C 1
ATOM 2874 O O . LEU A 1 353 ? 27.717 0.137 15.872 1.00 95.56 353 LEU A O 1
ATOM 2878 N N . SER A 1 354 ? 26.878 -0.190 13.822 1.00 92.75 354 SER A N 1
ATOM 2879 C CA . SER A 1 354 ? 25.485 -0.141 14.261 1.00 92.75 354 SER A CA 1
ATOM 2880 C C . SER A 1 354 ? 25.119 -1.315 15.173 1.00 92.75 354 SER A C 1
ATOM 2882 O O . SER A 1 354 ? 24.339 -1.128 16.107 1.00 92.75 354 SER A O 1
ATOM 2884 N N . ASP A 1 355 ? 25.668 -2.504 14.925 1.00 89.25 355 ASP A N 1
ATOM 2885 C CA . ASP A 1 355 ? 25.485 -3.679 15.787 1.00 89.25 355 ASP A CA 1
ATOM 2886 C C . ASP A 1 355 ? 26.161 -3.490 17.157 1.00 89.25 355 ASP A C 1
ATOM 2888 O O . ASP A 1 355 ? 25.620 -3.876 18.190 1.00 89.25 355 ASP A O 1
ATOM 2892 N N . GLN A 1 356 ? 27.291 -2.777 17.180 1.00 93.31 356 GLN A N 1
ATOM 2893 C CA . GLN A 1 356 ? 28.006 -2.357 18.392 1.00 93.31 356 GLN A CA 1
ATOM 2894 C C . GLN A 1 356 ? 27.379 -1.141 19.099 1.00 93.31 356 GLN A C 1
ATOM 2896 O O . GLN A 1 356 ? 27.911 -0.674 20.104 1.00 93.31 356 GLN A O 1
ATOM 2901 N N . HIS A 1 357 ? 26.240 -0.642 18.607 1.00 92.94 357 HIS A N 1
ATOM 2902 C CA . HIS A 1 357 ? 25.529 0.533 19.123 1.00 92.94 357 HIS A CA 1
ATOM 2903 C C . HIS A 1 357 ? 26.281 1.874 18.952 1.00 92.94 357 HIS A C 1
ATOM 2905 O O . HIS A 1 357 ? 25.927 2.869 19.586 1.00 92.94 357 HIS A O 1
ATOM 2911 N N . GLU A 1 358 ? 27.272 1.946 18.056 1.00 95.31 358 GLU A N 1
ATOM 2912 C CA . GLU A 1 358 ? 27.998 3.170 17.683 1.00 95.31 358 GLU A CA 1
ATOM 2913 C C . GLU A 1 358 ? 27.324 3.882 16.491 1.00 95.31 358 GLU A C 1
ATOM 2915 O O . GLU A 1 358 ? 27.888 4.026 15.402 1.00 95.31 358 GLU A O 1
ATOM 2920 N N . TYR A 1 359 ? 26.075 4.319 16.680 1.00 94.69 359 TYR A N 1
ATOM 2921 C CA . TYR A 1 359 ? 25.219 4.808 15.589 1.00 94.69 359 TYR A CA 1
ATOM 2922 C C . TYR A 1 359 ? 25.764 6.057 14.872 1.00 94.69 359 TYR A C 1
ATOM 2924 O O . TYR A 1 359 ? 25.681 6.136 13.646 1.00 94.69 359 TYR A O 1
ATOM 2932 N N . ASP A 1 360 ? 26.394 6.995 15.588 1.00 94.06 360 ASP A N 1
ATOM 2933 C CA . ASP A 1 360 ? 27.005 8.185 14.973 1.00 94.06 360 ASP A CA 1
ATOM 2934 C C . ASP A 1 360 ? 28.168 7.813 14.039 1.00 94.06 360 ASP A C 1
ATOM 2936 O O . ASP A 1 360 ? 28.273 8.323 12.919 1.00 94.06 360 ASP A O 1
ATOM 2940 N N . ALA A 1 361 ? 29.020 6.878 14.470 1.00 95.75 361 ALA A N 1
ATOM 2941 C CA . ALA A 1 361 ? 30.125 6.373 13.662 1.00 95.75 361 ALA A CA 1
ATOM 2942 C C . ALA A 1 361 ? 29.605 5.595 12.441 1.00 95.75 361 ALA A C 1
ATOM 2944 O O . ALA A 1 361 ? 30.116 5.770 11.330 1.00 95.75 361 ALA A O 1
ATOM 2945 N N . ALA A 1 362 ? 28.541 4.802 12.615 1.00 96.31 362 ALA A N 1
ATOM 2946 C CA . ALA A 1 362 ? 27.862 4.114 11.520 1.00 96.31 362 ALA A CA 1
ATOM 2947 C C . ALA A 1 362 ? 27.311 5.103 10.477 1.00 96.31 362 ALA A C 1
ATOM 2949 O O . ALA A 1 362 ? 27.542 4.927 9.279 1.00 96.31 362 ALA A O 1
ATOM 2950 N N . ILE A 1 363 ? 26.647 6.186 10.903 1.00 95.56 363 ILE A N 1
ATOM 2951 C CA . ILE A 1 363 ? 26.124 7.223 9.997 1.00 95.56 363 ILE A CA 1
ATOM 2952 C C . ILE A 1 363 ? 27.259 7.888 9.213 1.00 95.56 363 ILE A C 1
ATOM 2954 O O . ILE A 1 363 ? 27.149 8.017 7.991 1.00 95.56 363 ILE A O 1
ATOM 2958 N N . GLN A 1 364 ? 28.366 8.249 9.870 1.00 97.06 364 GLN A N 1
ATOM 2959 C CA . GLN A 1 364 ? 29.530 8.836 9.194 1.00 97.06 364 GLN A CA 1
ATOM 2960 C C . GLN A 1 364 ? 30.105 7.898 8.125 1.00 97.06 364 GLN A C 1
ATOM 2962 O O . GLN A 1 364 ? 30.421 8.336 7.016 1.00 97.06 364 GLN A O 1
ATOM 2967 N N . LYS A 1 365 ? 30.202 6.595 8.415 1.00 97.62 365 LYS A N 1
ATOM 2968 C CA . LYS A 1 365 ? 30.661 5.587 7.448 1.00 97.62 365 LYS A CA 1
ATOM 2969 C C . LYS A 1 365 ? 29.705 5.427 6.270 1.00 97.62 365 LYS A C 1
ATOM 2971 O O . LYS A 1 365 ? 30.163 5.315 5.134 1.00 97.62 365 LYS A O 1
ATOM 2976 N N . LEU A 1 366 ? 28.394 5.501 6.497 1.00 96.75 366 LEU A N 1
ATOM 2977 C CA . LEU A 1 366 ? 27.391 5.469 5.424 1.00 96.75 366 LEU A CA 1
ATOM 2978 C C . LEU A 1 366 ? 27.443 6.721 4.550 1.00 96.75 366 LEU A C 1
ATOM 2980 O O . LEU A 1 366 ? 27.273 6.631 3.337 1.00 96.75 366 LEU A O 1
ATOM 2984 N N . GLU A 1 367 ? 27.717 7.886 5.131 1.00 96.75 367 GLU A N 1
ATOM 2985 C CA . GLU A 1 367 ? 27.928 9.119 4.368 1.00 96.75 367 GLU A CA 1
ATOM 2986 C C . GLU A 1 367 ? 29.185 9.047 3.506 1.00 96.75 367 GLU A C 1
ATOM 2988 O O . GLU A 1 367 ? 29.134 9.395 2.325 1.00 96.75 367 GLU A O 1
ATOM 2993 N N . GLN A 1 368 ? 30.279 8.504 4.048 1.00 97.00 368 GLN A N 1
ATOM 2994 C CA . GLN A 1 368 ? 31.483 8.214 3.270 1.00 97.00 368 GLN A CA 1
ATOM 2995 C C . GLN A 1 368 ? 31.185 7.211 2.142 1.00 97.00 368 GLN A C 1
ATOM 2997 O O . GLN A 1 368 ? 31.544 7.470 0.993 1.00 97.00 368 GLN A O 1
ATOM 3002 N N . ALA A 1 369 ? 30.458 6.123 2.424 1.00 97.25 369 ALA A N 1
ATOM 3003 C CA . ALA A 1 369 ? 30.066 5.127 1.424 1.00 97.25 369 ALA A CA 1
ATOM 3004 C C . ALA A 1 369 ? 29.273 5.755 0.268 1.00 97.25 369 ALA A C 1
ATOM 3006 O O . ALA A 1 369 ? 29.564 5.495 -0.902 1.00 97.25 369 ALA A O 1
ATOM 3007 N N . LEU A 1 370 ? 28.297 6.608 0.588 1.00 96.25 370 LEU A N 1
ATOM 3008 C CA . LEU A 1 370 ? 27.458 7.288 -0.399 1.00 96.25 370 LEU A CA 1
ATOM 3009 C C . LEU A 1 370 ? 28.207 8.392 -1.154 1.00 96.25 370 LEU A C 1
ATOM 3011 O O . LEU A 1 370 ? 27.848 8.686 -2.290 1.00 96.25 370 LEU A O 1
ATOM 3015 N N . SER A 1 371 ? 29.255 8.976 -0.568 1.00 95.25 371 SER A N 1
ATOM 3016 C CA . SER A 1 371 ? 30.129 9.927 -1.267 1.00 95.25 371 SER A CA 1
ATOM 3017 C C . SER A 1 371 ? 31.010 9.258 -2.331 1.00 95.25 371 SER A C 1
ATOM 3019 O O . SER A 1 371 ? 31.300 9.872 -3.358 1.00 95.25 371 SER A O 1
ATOM 3021 N N . GLU A 1 372 ? 31.390 7.992 -2.116 1.00 96.00 372 GLU A N 1
ATOM 3022 C CA . GLU A 1 372 ? 32.162 7.183 -3.071 1.00 96.00 372 GLU A CA 1
ATOM 3023 C C . GLU A 1 372 ? 31.271 6.596 -4.178 1.00 96.00 372 GLU A C 1
ATOM 3025 O O . GLU A 1 372 ? 31.657 6.573 -5.350 1.00 96.00 372 GLU A O 1
ATOM 3030 N N . ASN A 1 373 ? 30.066 6.138 -3.822 1.00 96.88 373 ASN A N 1
ATOM 3031 C CA . ASN A 1 373 ? 29.060 5.654 -4.763 1.00 96.88 373 ASN A CA 1
ATOM 3032 C C . ASN A 1 373 ? 27.652 5.982 -4.262 1.00 96.88 373 ASN A C 1
ATOM 3034 O O . ASN A 1 373 ? 27.094 5.289 -3.405 1.00 96.88 373 ASN A O 1
ATOM 3038 N N . VAL A 1 374 ? 27.040 6.994 -4.871 1.00 95.00 374 VAL A N 1
ATOM 3039 C CA . VAL A 1 374 ? 25.681 7.425 -4.531 1.00 95.00 374 VAL A CA 1
ATOM 3040 C C . VAL A 1 374 ? 24.665 6.307 -4.787 1.00 95.00 374 VAL A C 1
ATOM 3042 O O . VAL A 1 374 ? 23.635 6.271 -4.115 1.00 95.00 374 VAL A O 1
ATOM 3045 N N . ASP A 1 375 ? 24.943 5.375 -5.704 1.00 94.94 375 ASP A N 1
ATOM 3046 C CA . ASP A 1 375 ? 24.047 4.273 -6.082 1.00 94.94 375 ASP A CA 1
ATOM 3047 C C . ASP A 1 375 ? 24.093 3.065 -5.138 1.00 94.94 375 ASP A C 1
ATOM 3049 O O . ASP A 1 375 ? 23.389 2.085 -5.377 1.00 94.94 375 ASP A O 1
ATOM 3053 N N . ASN A 1 376 ? 24.900 3.093 -4.073 1.00 96.94 376 ASN A N 1
ATOM 3054 C CA . ASN A 1 376 ? 24.969 1.977 -3.135 1.00 96.94 376 ASN A CA 1
ATOM 3055 C C . ASN A 1 376 ? 23.651 1.835 -2.352 1.00 96.94 376 ASN A C 1
ATOM 3057 O O . ASN A 1 376 ? 23.424 2.492 -1.333 1.00 96.94 376 ASN A O 1
ATOM 3061 N N . GLN A 1 377 ? 22.780 0.951 -2.840 1.00 95.38 377 GLN A N 1
ATOM 3062 C CA . GLN A 1 377 ? 21.455 0.717 -2.276 1.00 95.38 377 GLN A CA 1
ATOM 3063 C C . GLN A 1 377 ? 21.530 0.213 -0.828 1.00 95.38 377 GLN A C 1
ATOM 3065 O O . GLN A 1 377 ? 20.792 0.706 0.023 1.00 95.38 377 GLN A O 1
ATOM 3070 N N . ARG A 1 378 ? 22.489 -0.673 -0.518 1.00 95.25 378 ARG A N 1
ATOM 3071 C CA . ARG A 1 378 ? 22.712 -1.186 0.843 1.00 95.25 378 ARG A CA 1
ATOM 3072 C C . ARG A 1 378 ? 23.037 -0.056 1.818 1.00 95.25 378 ARG A C 1
ATOM 3074 O O . ARG A 1 378 ? 22.455 -0.012 2.895 1.00 95.25 378 ARG A O 1
ATOM 3081 N N . ALA A 1 379 ? 23.907 0.881 1.437 1.00 96.19 379 ALA A N 1
ATOM 3082 C CA . ALA A 1 379 ? 24.243 2.030 2.278 1.00 96.19 379 ALA A CA 1
ATOM 3083 C C . ALA A 1 379 ? 23.037 2.962 2.507 1.00 96.19 379 ALA A C 1
ATOM 3085 O O . ALA A 1 379 ? 22.842 3.465 3.613 1.00 96.19 379 ALA A O 1
ATOM 3086 N N . ARG A 1 380 ? 22.195 3.180 1.487 1.00 95.19 380 ARG A N 1
ATOM 3087 C CA . ARG A 1 380 ? 20.976 4.000 1.622 1.00 95.19 380 ARG A CA 1
ATOM 3088 C C . ARG A 1 380 ? 19.955 3.368 2.558 1.00 95.19 380 ARG A C 1
ATOM 3090 O O . ARG A 1 380 ? 19.407 4.063 3.411 1.00 95.19 380 ARG A O 1
ATOM 3097 N N . ASP A 1 381 ? 19.690 2.080 2.372 1.00 94.56 381 ASP A N 1
ATOM 3098 C CA . ASP A 1 381 ? 18.703 1.356 3.169 1.00 94.56 381 ASP A CA 1
ATOM 3099 C C . ASP A 1 381 ? 19.177 1.233 4.614 1.00 94.56 381 ASP A C 1
ATOM 3101 O O . ASP A 1 381 ? 18.424 1.553 5.534 1.00 94.56 381 ASP A O 1
ATOM 3105 N N . LEU A 1 382 ? 20.460 0.920 4.814 1.00 95.06 382 LEU A N 1
ATOM 3106 C CA . LEU A 1 382 ? 21.059 0.891 6.140 1.00 95.06 382 LEU A CA 1
ATOM 3107 C C . LEU A 1 382 ? 21.009 2.271 6.808 1.00 95.06 382 LEU A C 1
ATOM 3109 O O . LEU A 1 382 ? 20.603 2.355 7.958 1.00 95.06 382 LEU A O 1
ATOM 3113 N N . LYS A 1 383 ? 21.292 3.375 6.099 1.00 95.31 383 LYS A N 1
ATOM 3114 C CA . LYS A 1 383 ? 21.203 4.735 6.676 1.00 95.31 383 LYS A CA 1
ATOM 3115 C C . LYS A 1 383 ? 19.807 5.065 7.205 1.00 95.31 383 LYS A C 1
ATOM 3117 O O . LYS A 1 383 ? 19.697 5.738 8.225 1.00 95.31 383 LYS A O 1
ATOM 3122 N N . LYS A 1 384 ? 18.749 4.594 6.537 1.00 93.19 384 LYS A N 1
ATOM 3123 C CA . LYS A 1 384 ? 17.372 4.744 7.036 1.00 93.19 384 LYS A CA 1
ATOM 3124 C C . LYS A 1 384 ? 17.145 3.909 8.297 1.00 93.19 384 LYS A C 1
ATOM 3126 O O . LYS A 1 384 ? 16.586 4.421 9.257 1.00 93.19 384 LYS A O 1
ATOM 3131 N N . GLN A 1 385 ? 17.625 2.667 8.297 1.00 94.62 385 GLN A N 1
ATOM 3132 C CA . GLN A 1 385 ? 17.458 1.727 9.408 1.00 94.62 385 GLN A CA 1
ATOM 3133 C C . GLN A 1 385 ? 18.252 2.118 10.660 1.00 94.62 385 GLN A C 1
ATOM 3135 O O . GLN A 1 385 ? 17.748 1.938 11.760 1.00 94.62 385 GLN A O 1
ATOM 3140 N N . VAL A 1 386 ? 19.451 2.699 10.526 1.00 94.06 386 VAL A N 1
ATOM 3141 C CA . VAL A 1 386 ? 20.303 3.061 11.678 1.00 94.06 386 VAL A CA 1
ATOM 3142 C C . VAL A 1 386 ? 19.586 4.000 12.661 1.00 94.06 386 VAL A C 1
ATOM 3144 O O . VAL A 1 386 ? 19.744 3.843 13.869 1.00 94.06 386 VAL A O 1
ATOM 3147 N N . SER A 1 387 ? 18.748 4.926 12.179 1.00 91.31 387 SER A N 1
ATOM 3148 C CA . SER A 1 387 ? 17.963 5.803 13.066 1.00 91.31 387 SER A CA 1
ATOM 3149 C C . SER A 1 387 ? 16.903 5.040 13.868 1.00 91.31 387 SER A C 1
ATOM 3151 O O . SER A 1 387 ? 16.675 5.341 15.044 1.00 91.31 387 SER A O 1
ATOM 3153 N N . ASP A 1 388 ? 16.273 4.036 13.256 1.00 93.06 388 ASP A N 1
ATOM 3154 C CA . ASP A 1 388 ? 15.326 3.162 13.947 1.00 93.06 388 ASP A CA 1
ATOM 3155 C C . ASP A 1 388 ? 16.063 2.245 14.931 1.00 93.06 388 ASP A C 1
ATOM 3157 O O . ASP A 1 388 ? 15.612 2.088 16.064 1.00 93.06 388 ASP A O 1
ATOM 3161 N N . PHE A 1 389 ? 17.250 1.743 14.573 1.00 95.31 389 PHE A N 1
ATOM 3162 C CA . PHE A 1 389 ? 18.088 0.932 15.461 1.00 95.31 389 PHE A CA 1
ATOM 3163 C C . PHE A 1 389 ? 18.514 1.697 16.718 1.00 95.31 389 PHE A C 1
ATOM 3165 O O . PHE A 1 389 ? 18.407 1.161 17.827 1.00 95.31 389 PHE A O 1
ATOM 3172 N N . GLU A 1 390 ? 18.917 2.962 16.568 1.00 94.88 390 GLU A N 1
ATOM 3173 C CA . GLU A 1 390 ? 19.239 3.855 17.684 1.00 94.88 390 GLU A CA 1
ATOM 3174 C C . GLU A 1 390 ? 18.029 4.059 18.602 1.00 94.88 390 GLU A C 1
ATOM 3176 O O . GLU A 1 390 ? 18.131 3.935 19.828 1.00 94.88 390 GLU A O 1
ATOM 3181 N N . ARG A 1 391 ? 16.860 4.343 18.016 1.00 93.75 391 ARG A N 1
ATOM 3182 C CA . ARG A 1 391 ? 15.617 4.518 18.773 1.00 93.75 391 ARG A CA 1
ATOM 3183 C C . ARG A 1 391 ? 15.233 3.236 19.503 1.00 93.75 391 ARG A C 1
ATOM 3185 O O . ARG A 1 391 ? 14.926 3.299 20.689 1.00 93.75 391 ARG A O 1
ATOM 3192 N N . GLY A 1 392 ? 15.310 2.088 18.832 1.00 95.69 392 GLY A N 1
ATOM 3193 C CA . GLY A 1 392 ? 15.037 0.779 19.417 1.00 95.69 392 GLY A CA 1
ATOM 3194 C C . GLY A 1 392 ? 15.952 0.475 20.601 1.00 95.69 392 GLY A C 1
ATOM 3195 O O . GLY A 1 392 ? 15.477 0.058 21.653 1.00 95.69 392 GLY A O 1
ATOM 3196 N N . TYR A 1 393 ? 17.244 0.790 20.495 1.00 96.25 393 TYR A N 1
ATOM 3197 C CA . TYR A 1 393 ? 18.180 0.625 21.608 1.00 96.25 393 TYR A CA 1
ATOM 3198 C C . TYR A 1 393 ? 17.895 1.577 22.778 1.00 96.25 393 TYR A C 1
ATOM 3200 O O . TYR A 1 393 ? 17.908 1.153 23.931 1.00 96.25 393 TYR A O 1
ATOM 3208 N N . LYS A 1 394 ? 17.554 2.845 22.513 1.00 95.38 394 LYS A N 1
ATOM 3209 C CA . LYS A 1 394 ? 17.119 3.786 23.563 1.00 95.38 394 LYS A CA 1
ATOM 3210 C C . LYS A 1 394 ? 15.878 3.278 24.303 1.00 95.38 394 LYS A C 1
ATOM 3212 O O . LYS A 1 394 ? 15.844 3.342 25.530 1.00 95.38 394 LYS A O 1
ATOM 3217 N N . ARG A 1 395 ? 14.891 2.734 23.579 1.00 96.31 395 ARG A N 1
ATOM 3218 C CA . ARG A 1 395 ? 13.700 2.098 24.171 1.00 96.31 395 ARG A CA 1
ATOM 3219 C C . ARG A 1 395 ? 14.063 0.892 25.028 1.00 96.31 395 ARG A C 1
ATOM 3221 O O . ARG A 1 395 ? 13.550 0.780 26.134 1.00 96.31 395 ARG A O 1
ATOM 3228 N N . PHE A 1 396 ? 14.981 0.047 24.560 1.00 97.00 396 PHE A N 1
ATOM 3229 C CA . PHE A 1 396 ? 15.487 -1.089 25.329 1.00 97.00 396 PHE A CA 1
ATOM 3230 C C . PHE A 1 396 ? 16.116 -0.644 26.660 1.00 97.00 396 PHE A C 1
ATOM 3232 O O . PHE A 1 396 ? 15.742 -1.163 27.707 1.00 97.00 396 PHE A O 1
ATOM 3239 N N . VAL A 1 397 ? 16.994 0.366 26.647 1.00 96.06 397 VAL A N 1
ATOM 3240 C CA . VAL A 1 397 ? 17.639 0.894 27.867 1.00 96.06 397 VAL A CA 1
ATOM 3241 C C . VAL A 1 397 ? 16.619 1.505 28.836 1.00 96.06 397 VAL A C 1
ATOM 3243 O O . VAL A 1 397 ? 16.692 1.260 30.040 1.00 96.06 397 VAL A O 1
ATOM 3246 N N . MET A 1 398 ? 15.644 2.270 28.330 1.00 94.31 398 MET A N 1
ATOM 3247 C CA . MET A 1 398 ? 14.544 2.790 29.156 1.00 94.31 398 MET A CA 1
ATOM 3248 C C . MET A 1 398 ? 13.760 1.644 29.802 1.00 94.31 398 MET A C 1
ATOM 3250 O O . MET A 1 398 ? 13.537 1.660 31.012 1.00 94.31 398 MET A O 1
ATOM 3254 N N . ALA A 1 399 ? 13.429 0.609 29.028 1.00 95.81 399 ALA A N 1
ATOM 3255 C CA . ALA A 1 399 ? 12.725 -0.554 29.541 1.00 95.81 399 ALA A CA 1
ATOM 3256 C C . ALA A 1 399 ? 13.512 -1.284 30.634 1.00 95.81 399 ALA A C 1
ATOM 3258 O O . ALA A 1 399 ? 12.930 -1.674 31.641 1.00 95.81 399 ALA A O 1
ATOM 3259 N N . GLU A 1 400 ? 14.833 -1.432 30.488 1.00 95.44 400 GLU A N 1
ATOM 3260 C CA . GLU A 1 400 ? 15.674 -2.027 31.534 1.00 95.44 400 GLU A CA 1
ATOM 3261 C C . GLU A 1 400 ? 15.630 -1.231 32.843 1.00 95.44 400 GLU A C 1
ATOM 3263 O O . GLU A 1 400 ? 15.619 -1.834 33.917 1.00 95.44 400 GLU A O 1
ATOM 3268 N N . SER A 1 401 ? 15.566 0.102 32.767 1.00 95.31 401 SER A N 1
ATOM 3269 C CA . SER A 1 401 ? 15.465 0.962 33.953 1.00 95.31 401 SER A CA 1
ATOM 3270 C C . SER A 1 401 ? 14.097 0.888 34.645 1.00 95.31 401 SER A C 1
ATOM 3272 O O . SER A 1 401 ? 14.012 1.038 35.864 1.00 95.31 401 SER A O 1
ATOM 3274 N N . GLU A 1 402 ? 13.036 0.597 33.887 1.00 94.88 402 GLU A N 1
ATOM 3275 C CA . GLU A 1 402 ? 11.663 0.471 34.392 1.00 94.88 402 GLU A CA 1
ATOM 3276 C C . GLU A 1 402 ? 11.289 -0.962 34.789 1.00 94.88 402 GLU A C 1
ATOM 3278 O O . GLU A 1 402 ? 10.288 -1.169 35.469 1.00 94.88 402 GLU A O 1
ATOM 3283 N N . LEU A 1 403 ? 12.101 -1.954 34.420 1.00 93.69 403 LEU A N 1
ATOM 3284 C CA . LEU A 1 403 ? 11.765 -3.375 34.524 1.00 93.69 403 LEU A CA 1
ATOM 3285 C C . LEU A 1 403 ? 11.342 -3.811 35.934 1.00 93.69 403 LEU A C 1
ATOM 3287 O O . LEU A 1 403 ? 10.460 -4.650 36.072 1.00 93.69 403 LEU A O 1
ATOM 3291 N N . GLN A 1 404 ? 11.963 -3.257 36.978 1.00 91.62 404 GLN A N 1
ATOM 3292 C CA . GLN A 1 404 ? 11.664 -3.612 38.372 1.00 91.62 404 GLN A CA 1
ATOM 3293 C C . GLN A 1 404 ? 10.508 -2.803 38.974 1.00 91.62 404 GLN A C 1
ATOM 3295 O O . GLN A 1 404 ? 9.797 -3.307 39.840 1.00 91.62 404 GLN A O 1
ATOM 3300 N N . SER A 1 405 ? 10.349 -1.544 38.559 1.00 89.62 405 SER A N 1
ATOM 3301 C CA . SER A 1 405 ? 9.403 -0.601 39.167 1.00 89.62 405 SER A CA 1
ATOM 3302 C C . SER A 1 405 ? 8.052 -0.570 38.453 1.00 89.62 405 SER A C 1
ATOM 3304 O O . SER A 1 405 ? 7.025 -0.428 39.108 1.00 89.62 405 SER A O 1
ATOM 3306 N N . HIS A 1 406 ? 8.049 -0.730 37.129 1.00 90.00 406 HIS A N 1
ATOM 3307 C CA . HIS A 1 406 ? 6.870 -0.642 36.268 1.00 90.00 406 HIS A CA 1
ATOM 3308 C C . HIS A 1 406 ? 6.955 -1.693 35.145 1.00 90.00 406 HIS A C 1
ATOM 3310 O O . HIS A 1 406 ? 7.094 -1.342 33.968 1.00 90.00 406 HIS A O 1
ATOM 3316 N N . PRO A 1 407 ? 6.865 -2.999 35.462 1.00 91.44 407 PRO A N 1
ATOM 3317 C CA . PRO A 1 407 ? 7.122 -4.061 34.488 1.00 91.44 407 PRO A CA 1
ATOM 3318 C C . PRO A 1 407 ? 6.149 -4.053 33.292 1.00 91.44 407 PRO A C 1
ATOM 3320 O O . PRO A 1 407 ? 6.530 -4.462 32.199 1.00 91.44 407 PRO A O 1
ATOM 3323 N N . ALA A 1 408 ? 4.930 -3.522 33.451 1.00 85.88 408 ALA A N 1
ATOM 3324 C CA . ALA A 1 408 ? 3.984 -3.342 32.345 1.00 85.88 408 ALA A CA 1
ATOM 3325 C C . ALA A 1 408 ? 4.437 -2.261 31.340 1.00 85.88 408 ALA A C 1
ATOM 3327 O O . ALA A 1 408 ? 4.373 -2.470 30.128 1.00 85.88 408 ALA A O 1
ATOM 3328 N N . SER A 1 409 ? 4.944 -1.125 31.836 1.00 88.81 409 SER A N 1
ATOM 3329 C CA . SER A 1 409 ? 5.521 -0.067 30.994 1.00 88.81 409 SER A CA 1
ATOM 3330 C C . SER A 1 409 ? 6.783 -0.570 30.288 1.00 88.81 409 SER A C 1
ATOM 3332 O O . SER A 1 409 ? 6.911 -0.460 29.064 1.00 88.81 409 SER A O 1
ATOM 3334 N N . ALA A 1 410 ? 7.659 -1.253 31.035 1.00 94.19 410 ALA A N 1
ATOM 3335 C CA . ALA A 1 410 ? 8.852 -1.893 30.494 1.00 94.19 410 ALA A CA 1
ATOM 3336 C C . ALA A 1 410 ? 8.519 -2.903 29.383 1.00 94.19 410 ALA A C 1
ATOM 3338 O O . ALA A 1 410 ? 9.175 -2.902 28.343 1.00 94.19 410 ALA A O 1
ATOM 3339 N N . LEU A 1 411 ? 7.469 -3.717 29.542 1.00 91.56 411 LEU A N 1
ATOM 3340 C CA . LEU A 1 411 ? 7.017 -4.661 28.518 1.00 91.56 411 LEU A CA 1
ATOM 3341 C C . LEU A 1 411 ? 6.635 -3.956 27.205 1.00 91.56 411 LEU A C 1
ATOM 3343 O O . LEU A 1 411 ? 7.055 -4.396 26.133 1.00 91.56 411 LEU A O 1
ATOM 3347 N N . SER A 1 412 ? 5.897 -2.843 27.273 1.00 90.94 412 SER A N 1
ATOM 3348 C CA . SER A 1 412 ? 5.549 -2.047 26.087 1.00 90.94 412 SER A CA 1
ATOM 3349 C C . SER A 1 412 ? 6.794 -1.472 25.401 1.00 90.94 412 SER A C 1
ATOM 3351 O O . SER A 1 412 ? 6.930 -1.563 24.179 1.00 90.94 412 SER A O 1
ATOM 3353 N N . LEU A 1 413 ? 7.729 -0.914 26.177 1.00 94.56 413 LEU A N 1
ATOM 3354 C CA . LEU A 1 413 ? 8.988 -0.369 25.657 1.00 94.56 413 LEU A CA 1
ATOM 3355 C C . LEU A 1 413 ? 9.861 -1.457 25.007 1.00 94.56 413 LEU A C 1
ATOM 3357 O O . LEU A 1 413 ? 10.472 -1.211 23.968 1.00 94.56 413 LEU A O 1
ATOM 3361 N N . LEU A 1 414 ? 9.888 -2.669 25.572 1.00 95.75 414 LEU A N 1
ATOM 3362 C CA . LEU A 1 414 ? 10.584 -3.829 25.007 1.00 95.75 414 LEU A CA 1
ATOM 3363 C C . LEU A 1 414 ? 9.977 -4.262 23.669 1.00 95.75 414 LEU A C 1
ATOM 3365 O O . LEU A 1 414 ? 10.713 -4.525 22.720 1.00 95.75 414 LEU A O 1
ATOM 3369 N N . GLN A 1 415 ? 8.648 -4.300 23.553 1.00 93.44 415 GLN A N 1
ATOM 3370 C CA . GLN A 1 415 ? 7.984 -4.630 22.288 1.00 93.44 415 GLN A CA 1
ATOM 3371 C C . GLN A 1 415 ? 8.282 -3.593 21.193 1.00 93.44 415 GLN A C 1
ATOM 3373 O O . GLN A 1 415 ? 8.544 -3.976 20.050 1.00 93.44 415 GLN A O 1
ATOM 3378 N N . GLU A 1 416 ? 8.303 -2.301 21.538 1.00 94.19 416 GLU A N 1
ATOM 3379 C CA . GLU A 1 416 ? 8.709 -1.228 20.619 1.00 94.19 416 GLU A CA 1
ATOM 3380 C C . GLU A 1 416 ? 10.187 -1.378 20.220 1.00 94.19 416 GLU A C 1
ATOM 3382 O O . GLU A 1 416 ? 10.517 -1.323 19.034 1.00 94.19 416 GLU A O 1
ATOM 3387 N N . ALA A 1 417 ? 11.072 -1.646 21.187 1.00 96.31 417 ALA A N 1
ATOM 3388 C CA . ALA A 1 417 ? 12.495 -1.882 20.946 1.00 96.31 417 ALA A CA 1
ATOM 3389 C C . ALA A 1 417 ? 12.740 -3.047 19.977 1.00 96.31 417 ALA A C 1
ATOM 3391 O O . ALA A 1 417 ? 13.547 -2.913 19.058 1.00 96.31 417 ALA A O 1
ATOM 3392 N N . ARG A 1 418 ? 12.001 -4.153 20.139 1.00 95.06 418 ARG A N 1
ATOM 3393 C CA . ARG A 1 418 ? 12.047 -5.327 19.256 1.00 95.06 418 ARG A CA 1
ATOM 3394 C C . ARG A 1 418 ? 11.699 -4.985 17.813 1.00 95.06 418 ARG A C 1
ATOM 3396 O O . ARG A 1 418 ? 12.381 -5.414 16.889 1.00 95.06 418 ARG A O 1
ATOM 3403 N N . HIS A 1 419 ? 10.623 -4.223 17.625 1.00 94.44 419 HIS A N 1
ATOM 3404 C CA . HIS A 1 419 ? 10.159 -3.844 16.294 1.00 94.44 419 HIS A CA 1
ATOM 3405 C C . HIS A 1 419 ? 11.147 -2.909 15.589 1.00 94.44 419 HIS A C 1
ATOM 3407 O O . HIS A 1 419 ? 11.410 -3.069 14.399 1.00 94.44 419 HIS A O 1
ATOM 3413 N N . LEU A 1 420 ? 11.698 -1.948 16.334 1.00 94.31 420 LEU A N 1
ATOM 3414 C CA . LEU A 1 420 ? 12.617 -0.944 15.806 1.00 94.31 420 LEU A CA 1
ATOM 3415 C C . LEU A 1 420 ? 14.024 -1.492 15.558 1.00 94.31 420 LEU A C 1
ATOM 3417 O O . LEU A 1 420 ? 14.683 -1.039 14.628 1.00 94.31 420 LEU A O 1
ATOM 3421 N N . ASN A 1 421 ? 14.492 -2.449 16.365 1.00 95.50 421 ASN A N 1
ATOM 3422 C CA . ASN A 1 421 ? 15.834 -3.011 16.255 1.00 95.50 421 ASN A CA 1
ATOM 3423 C C . ASN A 1 421 ? 15.834 -4.549 16.379 1.00 95.50 421 ASN A C 1
ATOM 3425 O O . ASN A 1 421 ? 15.990 -5.086 17.480 1.00 95.50 421 ASN A O 1
ATOM 3429 N N . PRO A 1 422 ? 15.735 -5.273 15.247 1.00 93.06 422 PRO A N 1
ATOM 3430 C CA . PRO A 1 422 ? 15.721 -6.734 15.238 1.00 93.06 422 PRO A CA 1
ATOM 3431 C C . PRO A 1 422 ? 16.988 -7.396 15.798 1.00 93.06 422 PRO A C 1
ATOM 3433 O O . PRO A 1 422 ? 16.921 -8.549 16.217 1.00 93.06 422 PRO A O 1
ATOM 3436 N N . SER A 1 423 ? 18.142 -6.710 15.848 1.00 91.56 423 SER A N 1
ATOM 3437 C CA . SER A 1 423 ? 19.352 -7.300 16.450 1.00 91.56 423 SER A CA 1
ATOM 3438 C C . SER A 1 423 ? 19.234 -7.458 17.970 1.00 91.56 423 SER A C 1
ATOM 3440 O O . SER A 1 423 ? 19.958 -8.249 18.576 1.00 91.56 423 SER A O 1
ATOM 3442 N N . LEU A 1 424 ? 18.277 -6.764 18.594 1.00 93.75 424 LEU A N 1
ATOM 3443 C CA . LEU A 1 424 ? 17.986 -6.879 20.019 1.00 93.75 424 LEU A CA 1
ATOM 3444 C C . LEU A 1 424 ? 17.018 -8.019 20.357 1.00 93.75 424 LEU A C 1
ATOM 3446 O O . LEU A 1 424 ? 16.792 -8.236 21.543 1.00 93.75 424 LEU A O 1
ATOM 3450 N N . GLU A 1 425 ? 16.472 -8.755 19.379 1.00 93.31 425 GLU A N 1
ATOM 3451 C CA . GLU A 1 425 ? 15.412 -9.764 19.576 1.00 93.31 425 GLU A CA 1
ATOM 3452 C C . GLU A 1 425 ? 15.687 -10.693 20.765 1.00 93.31 425 GLU A C 1
ATOM 3454 O O . GLU A 1 425 ? 14.866 -10.801 21.673 1.00 93.31 425 GLU A O 1
ATOM 3459 N N . GLN A 1 426 ? 16.870 -11.314 20.804 1.00 94.00 426 GLN A N 1
ATOM 3460 C CA . GLN A 1 426 ? 17.217 -12.258 21.865 1.00 94.00 426 GLN A CA 1
ATOM 3461 C C . GLN A 1 426 ? 17.254 -11.580 23.245 1.00 94.00 426 GLN A C 1
ATOM 3463 O O . GLN A 1 426 ? 16.648 -12.077 24.194 1.00 94.00 426 GLN A O 1
ATOM 3468 N N . LYS A 1 427 ? 17.918 -10.420 23.349 1.00 94.44 427 LYS A N 1
ATOM 3469 C CA . LYS A 1 427 ? 18.024 -9.655 24.604 1.00 94.44 427 LYS A CA 1
ATOM 3470 C C . LYS A 1 427 ? 16.654 -9.160 25.069 1.00 94.44 427 LYS A C 1
ATOM 3472 O O . LYS A 1 427 ? 16.343 -9.216 26.255 1.00 94.44 427 LYS A O 1
ATOM 3477 N N . VAL A 1 428 ? 15.827 -8.685 24.139 1.00 95.25 428 VAL A N 1
ATOM 3478 C CA . VAL A 1 428 ? 14.463 -8.234 24.413 1.00 95.25 428 VAL A CA 1
ATOM 3479 C C . VAL A 1 428 ? 13.609 -9.392 24.915 1.00 95.25 428 VAL A C 1
ATOM 3481 O O . VAL A 1 428 ? 12.934 -9.238 25.928 1.00 95.25 428 VAL A O 1
ATOM 3484 N N . GLN A 1 429 ? 13.661 -10.556 24.268 1.00 93.88 429 GLN A N 1
ATOM 3485 C CA . GLN A 1 429 ? 12.842 -11.706 24.642 1.00 93.88 429 GLN A CA 1
ATOM 3486 C C . GLN A 1 429 ? 13.153 -12.204 26.063 1.00 93.88 429 GLN A C 1
ATOM 3488 O O . GLN A 1 429 ? 12.234 -12.515 26.823 1.00 93.88 429 GLN A O 1
ATOM 3493 N N . GLU A 1 430 ? 14.428 -12.214 26.460 1.00 95.06 430 GLU A N 1
ATOM 3494 C CA . GLU A 1 430 ? 14.840 -12.527 27.836 1.00 95.06 430 GLU A CA 1
ATOM 3495 C C . GLU A 1 430 ? 14.234 -11.545 28.855 1.00 95.06 430 GLU A C 1
ATOM 3497 O O . GLU A 1 430 ? 13.749 -11.955 29.916 1.00 95.06 430 GLU A O 1
ATOM 3502 N N . LYS A 1 431 ? 14.211 -10.248 28.525 1.00 95.81 431 LYS A N 1
ATOM 3503 C CA . LYS A 1 431 ? 13.648 -9.194 29.383 1.00 95.81 431 LYS A CA 1
ATOM 3504 C C . LYS A 1 431 ? 12.123 -9.209 29.409 1.00 95.81 431 LYS A C 1
ATOM 3506 O O . LYS A 1 431 ? 11.553 -8.954 30.466 1.00 95.81 431 LYS A O 1
ATOM 3511 N N . ILE A 1 432 ? 11.464 -9.565 28.305 1.00 93.44 432 ILE A N 1
ATOM 3512 C CA . ILE A 1 432 ? 10.009 -9.772 28.245 1.00 93.44 432 ILE A CA 1
ATOM 3513 C C . ILE A 1 432 ? 9.615 -10.885 29.216 1.00 93.44 432 ILE A C 1
ATOM 3515 O O . ILE A 1 432 ? 8.785 -10.655 30.090 1.00 93.44 432 ILE A O 1
ATOM 3519 N N . ALA A 1 433 ? 10.287 -12.039 29.159 1.00 91.62 433 ALA A N 1
ATOM 3520 C CA . ALA A 1 433 ? 10.037 -13.141 30.088 1.00 91.62 433 ALA A CA 1
ATOM 3521 C C . ALA A 1 433 ? 10.325 -12.758 31.555 1.00 91.62 433 ALA A C 1
ATOM 3523 O O . ALA A 1 433 ? 9.726 -13.293 32.490 1.00 91.62 433 ALA A O 1
ATOM 3524 N N . GLN A 1 434 ? 11.263 -11.835 31.796 1.00 93.44 434 GLN A N 1
ATOM 3525 C CA . GLN A 1 434 ? 11.490 -11.275 33.129 1.00 93.44 434 GLN A CA 1
ATOM 3526 C C . GLN A 1 434 ? 10.347 -10.346 33.572 1.00 93.44 434 GLN A C 1
ATOM 3528 O O . GLN A 1 434 ? 9.894 -10.479 34.707 1.00 93.44 434 GLN A O 1
ATOM 3533 N N . CYS A 1 435 ? 9.861 -9.460 32.695 1.00 91.88 435 CYS A N 1
ATOM 3534 C CA . CYS A 1 435 ? 8.713 -8.588 32.967 1.00 91.88 435 CYS A CA 1
ATOM 3535 C C . CYS A 1 435 ? 7.456 -9.409 33.252 1.00 91.88 435 CYS A C 1
ATOM 3537 O O . CYS A 1 435 ? 6.785 -9.158 34.244 1.00 91.88 435 CYS A O 1
ATOM 3539 N N . GLU A 1 436 ? 7.178 -10.434 32.444 1.00 89.69 436 GLU A N 1
ATOM 3540 C CA . GLU A 1 436 ? 6.037 -11.329 32.644 1.00 89.69 436 GLU A CA 1
ATOM 3541 C C . GLU A 1 436 ? 6.099 -12.001 34.016 1.00 89.69 436 GLU A C 1
ATOM 3543 O O . GLU A 1 436 ? 5.132 -11.928 34.768 1.00 89.69 436 GLU A O 1
ATOM 3548 N N . ARG A 1 437 ? 7.250 -12.572 34.405 1.00 90.56 437 ARG A N 1
ATOM 3549 C CA . ARG A 1 437 ? 7.425 -13.162 35.746 1.00 90.56 437 ARG A CA 1
ATOM 3550 C C . ARG A 1 437 ? 7.167 -12.157 36.869 1.00 90.56 437 ARG A C 1
ATOM 3552 O O . ARG A 1 437 ? 6.461 -12.490 37.817 1.00 90.56 437 ARG A O 1
ATOM 3559 N N . LEU A 1 438 ? 7.707 -10.942 36.756 1.00 91.25 438 LEU A N 1
ATOM 3560 C CA . LEU A 1 438 ? 7.482 -9.882 37.743 1.00 91.25 438 LEU A CA 1
ATOM 3561 C C . LEU A 1 438 ? 6.013 -9.461 37.803 1.00 91.25 438 LEU A C 1
ATOM 3563 O O . LEU A 1 438 ? 5.482 -9.275 38.891 1.00 91.25 438 LEU A O 1
ATOM 3567 N N . MET A 1 439 ? 5.332 -9.355 36.662 1.00 90.31 439 MET A N 1
ATOM 3568 C CA . MET A 1 439 ? 3.904 -9.042 36.617 1.00 90.31 439 MET A CA 1
ATOM 3569 C C . MET A 1 439 ? 3.053 -10.179 37.201 1.00 90.31 439 MET A C 1
ATOM 3571 O O . MET A 1 439 ? 2.101 -9.902 37.925 1.00 90.31 439 MET A O 1
ATOM 3575 N N . HIS A 1 440 ? 3.399 -11.446 36.953 1.00 88.19 440 HIS A N 1
ATOM 3576 C CA . HIS A 1 440 ? 2.739 -12.600 37.576 1.00 88.19 440 HIS A CA 1
ATOM 3577 C C . HIS A 1 440 ? 2.831 -12.546 39.100 1.00 88.19 440 HIS A C 1
ATOM 3579 O O . HIS A 1 440 ? 1.839 -12.760 39.795 1.00 88.19 440 HIS A O 1
ATOM 3585 N N . GLU A 1 441 ? 4.001 -12.205 39.630 1.00 88.56 441 GLU A N 1
ATOM 3586 C CA . GLU A 1 441 ? 4.206 -12.044 41.067 1.00 88.56 441 GLU A CA 1
ATOM 3587 C C . GLU A 1 441 ? 3.461 -10.818 41.623 1.00 88.56 441 GLU A C 1
ATOM 3589 O O . GLU A 1 441 ? 2.655 -10.946 42.546 1.00 88.56 441 GLU A O 1
ATOM 3594 N N . GLN A 1 442 ? 3.687 -9.639 41.037 1.00 86.75 442 GLN A N 1
ATOM 3595 C CA . GLN A 1 442 ? 3.220 -8.357 41.570 1.00 86.75 442 GLN A CA 1
ATOM 3596 C C . GLN A 1 442 ? 1.731 -8.088 41.331 1.00 86.75 442 GLN A C 1
ATOM 3598 O O . GLN A 1 442 ? 1.074 -7.546 42.217 1.00 86.75 442 GLN A O 1
ATOM 3603 N N . LEU A 1 443 ? 1.205 -8.434 40.153 1.00 86.38 443 LEU A N 1
ATOM 3604 C CA . LEU A 1 443 ? -0.162 -8.101 39.735 1.00 86.38 443 LEU A CA 1
ATOM 3605 C C . LEU A 1 443 ? -1.110 -9.296 39.819 1.00 86.38 443 LEU A C 1
ATOM 3607 O O . LEU A 1 443 ? -2.274 -9.109 40.146 1.00 86.38 443 LEU A O 1
ATOM 3611 N N . GLY A 1 444 ? -0.632 -10.510 39.535 1.00 89.50 444 GLY A N 1
ATOM 3612 C CA . GLY A 1 444 ? -1.448 -11.727 39.586 1.00 89.50 444 GLY A CA 1
ATOM 3613 C C . GLY A 1 444 ? -1.556 -12.291 41.002 1.00 89.50 444 GLY A C 1
ATOM 3614 O O . GLY A 1 444 ? -2.597 -12.198 41.655 1.00 89.50 444 GLY A O 1
ATOM 3615 N N . ASN A 1 445 ? -0.456 -12.855 41.500 1.00 90.00 445 ASN A N 1
ATOM 3616 C CA . ASN A 1 445 ? -0.423 -13.598 42.761 1.00 90.00 445 ASN A CA 1
ATOM 3617 C C . ASN A 1 445 ? -0.731 -12.724 43.978 1.00 90.00 445 ASN A C 1
ATOM 3619 O O . ASN A 1 445 ? -1.543 -13.120 44.814 1.00 90.00 445 ASN A O 1
ATOM 3623 N N . ASN A 1 446 ? -0.136 -11.533 44.074 1.00 91.81 446 ASN A N 1
ATOM 3624 C CA . ASN A 1 446 ? -0.434 -10.616 45.177 1.00 91.81 446 ASN A CA 1
ATOM 3625 C C . ASN A 1 446 ? -1.899 -10.165 45.162 1.00 91.81 446 ASN A C 1
ATOM 3627 O O . ASN A 1 446 ? -2.529 -10.124 46.216 1.00 91.81 446 ASN A O 1
ATOM 3631 N N . ALA A 1 447 ? -2.472 -9.874 43.989 1.00 93.12 447 ALA A N 1
ATOM 3632 C CA . ALA A 1 447 ? -3.883 -9.510 43.895 1.00 93.12 447 ALA A CA 1
ATOM 3633 C C . ALA A 1 447 ? -4.792 -10.669 44.306 1.00 93.12 447 ALA A C 1
ATOM 3635 O O . ALA A 1 447 ? -5.727 -10.469 45.075 1.00 93.12 447 ALA A O 1
ATOM 3636 N N . LEU A 1 448 ? -4.486 -11.890 43.867 1.00 94.25 448 LEU A N 1
ATOM 3637 C CA . LEU A 1 448 ? -5.217 -13.088 44.266 1.00 94.25 448 LEU A CA 1
ATOM 3638 C C . LEU A 1 448 ? -5.136 -13.322 45.783 1.00 94.25 448 LEU A C 1
ATOM 3640 O O . LEU A 1 448 ? -6.150 -13.616 46.414 1.00 94.25 448 LEU A O 1
ATOM 3644 N N . GLN A 1 449 ? -3.952 -13.169 46.382 1.00 94.88 449 GLN A N 1
ATOM 3645 C CA . GLN A 1 449 ? -3.763 -13.281 47.831 1.00 94.88 449 GLN A CA 1
ATOM 3646 C C . GLN A 1 449 ? -4.534 -12.196 48.590 1.00 94.88 449 GLN A C 1
ATOM 3648 O O . GLN A 1 449 ? -5.254 -12.520 49.532 1.00 94.88 449 GLN A O 1
ATOM 3653 N N . ASN A 1 450 ? -4.451 -10.937 48.153 1.00 94.44 450 ASN A N 1
ATOM 3654 C CA . ASN A 1 450 ? -5.178 -9.818 48.755 1.00 94.44 450 ASN A CA 1
ATOM 3655 C C . ASN A 1 450 ? -6.696 -10.009 48.641 1.00 94.44 450 ASN A C 1
ATOM 3657 O O . ASN A 1 450 ? -7.413 -9.850 49.628 1.00 94.44 450 ASN A O 1
ATOM 3661 N N . ALA A 1 451 ? -7.183 -10.424 47.469 1.00 96.38 451 ALA A N 1
ATOM 3662 C CA . ALA A 1 451 ? -8.591 -10.716 47.233 1.00 96.38 451 ALA A CA 1
ATOM 3663 C C . ALA A 1 451 ? -9.080 -11.875 48.117 1.00 96.38 451 ALA A C 1
ATOM 3665 O O . ALA A 1 451 ? -10.149 -11.777 48.715 1.00 96.38 451 ALA A O 1
ATOM 3666 N N . ARG A 1 452 ? -8.293 -12.949 48.279 1.00 96.69 452 ARG A N 1
ATOM 3667 C CA . ARG A 1 452 ? -8.623 -14.060 49.192 1.00 96.69 452 ARG A CA 1
ATOM 3668 C C . ARG A 1 452 ? -8.626 -13.622 50.657 1.00 96.69 452 ARG A C 1
ATOM 3670 O O . ARG A 1 452 ? -9.569 -13.936 51.375 1.00 96.69 452 ARG A O 1
ATOM 3677 N N . ALA A 1 453 ? -7.635 -12.846 51.091 1.00 96.06 453 ALA A N 1
ATOM 3678 C CA . ALA A 1 453 ? -7.575 -12.328 52.457 1.00 96.06 453 ALA A CA 1
ATOM 3679 C C . ALA A 1 453 ? -8.764 -11.399 52.775 1.00 96.06 453 ALA A C 1
ATOM 3681 O O . ALA A 1 453 ? -9.363 -11.495 53.848 1.00 96.06 453 ALA A O 1
ATOM 3682 N N . ALA A 1 454 ? -9.151 -10.528 51.838 1.00 96.50 454 ALA A N 1
ATOM 3683 C CA . ALA A 1 454 ? -10.345 -9.694 51.968 1.00 96.50 454 ALA A CA 1
ATOM 3684 C C . ALA A 1 454 ? -11.640 -10.532 51.961 1.00 96.50 454 ALA A C 1
ATOM 3686 O O . ALA A 1 454 ? -12.555 -10.249 52.738 1.00 96.50 454 ALA A O 1
ATOM 3687 N N . PHE A 1 455 ? -11.695 -11.603 51.160 1.00 96.19 455 PHE A N 1
ATOM 3688 C CA . PHE A 1 455 ? -12.827 -12.535 51.094 1.00 96.19 455 PHE A CA 1
ATOM 3689 C C . PHE A 1 455 ? -13.048 -13.271 52.418 1.00 96.19 455 PHE A C 1
ATOM 3691 O O . PHE A 1 455 ? -14.185 -13.372 52.891 1.00 96.19 455 PHE A O 1
ATOM 3698 N N . GLU A 1 456 ? -11.967 -13.759 53.029 1.00 95.94 456 GLU A N 1
ATOM 3699 C CA . GLU A 1 456 ? -11.972 -14.415 54.341 1.00 95.94 456 GLU A CA 1
ATOM 3700 C C . GLU A 1 456 ? -12.361 -13.447 55.463 1.00 95.94 456 GLU A C 1
ATOM 3702 O O . GLU A 1 456 ? -13.056 -13.830 56.402 1.00 95.94 456 GLU A O 1
ATOM 3707 N N . ALA A 1 457 ? -11.981 -12.174 55.337 1.00 96.62 457 ALA A N 1
ATOM 3708 C CA . ALA A 1 457 ? -12.345 -11.124 56.282 1.00 96.62 457 ALA A CA 1
ATOM 3709 C C . ALA A 1 457 ? -13.767 -10.556 56.086 1.00 96.62 457 ALA A C 1
ATOM 3711 O O . ALA A 1 457 ? -14.151 -9.639 56.813 1.00 96.62 457 ALA A O 1
ATOM 3712 N N . GLY A 1 458 ? -14.537 -11.054 55.110 1.00 95.94 458 GLY A N 1
ATOM 3713 C CA . GLY A 1 458 ? -15.888 -10.564 54.807 1.00 95.94 458 GLY A CA 1
ATOM 3714 C C . GLY A 1 458 ? -15.927 -9.140 54.240 1.00 95.94 458 GLY A C 1
ATOM 3715 O O . GLY A 1 458 ? -16.956 -8.471 54.322 1.00 9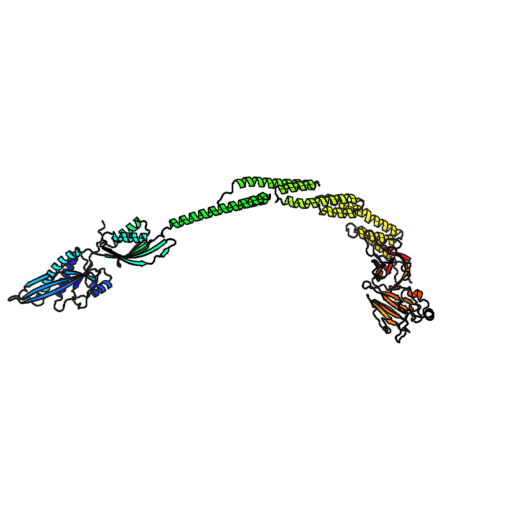5.94 458 GLY A O 1
ATOM 3716 N N . ARG A 1 459 ? -14.813 -8.646 53.685 1.00 97.19 459 ARG A N 1
ATOM 3717 C CA . ARG A 1 459 ? -14.706 -7.313 53.070 1.00 97.19 459 ARG A CA 1
ATOM 3718 C C . ARG A 1 459 ? -15.027 -7.389 51.581 1.00 97.19 459 ARG A C 1
ATOM 3720 O O . ARG A 1 459 ? -14.195 -7.098 50.730 1.00 97.19 459 ARG A O 1
ATOM 3727 N N . ASP A 1 460 ? -16.252 -7.802 51.272 1.00 97.31 460 ASP A N 1
ATOM 3728 C CA . ASP A 1 460 ? -16.671 -8.194 49.922 1.00 97.31 460 ASP A CA 1
ATOM 3729 C C . ASP A 1 460 ? -16.402 -7.114 48.840 1.00 97.31 460 ASP A C 1
ATOM 3731 O O . ASP A 1 460 ? -15.959 -7.447 47.743 1.00 97.31 460 ASP A O 1
ATOM 3735 N N . PHE A 1 461 ? -16.585 -5.818 49.137 1.00 97.50 461 PHE A N 1
ATOM 3736 C CA . PHE A 1 461 ? -16.309 -4.729 48.176 1.00 97.50 461 PHE A CA 1
ATOM 3737 C C . PHE A 1 461 ? -14.816 -4.485 47.910 1.00 97.50 461 PHE A C 1
ATOM 3739 O O . PHE A 1 461 ? -14.457 -4.033 46.826 1.00 97.50 461 PHE A O 1
ATOM 3746 N N . GLU A 1 462 ? -13.941 -4.803 48.866 1.00 97.69 462 GLU A N 1
ATOM 3747 C CA . GLU A 1 462 ? -12.485 -4.777 48.667 1.00 97.69 462 GLU A CA 1
ATOM 3748 C C . GLU A 1 462 ? -12.050 -5.920 47.751 1.00 97.69 462 GLU A C 1
ATOM 3750 O O . GLU A 1 462 ? -11.219 -5.720 46.870 1.00 97.69 462 GLU A O 1
ATOM 3755 N N . VAL A 1 463 ? -12.686 -7.091 47.877 1.00 97.50 463 VAL A N 1
ATOM 3756 C CA . VAL A 1 463 ? -12.462 -8.227 46.970 1.00 97.50 463 VAL A CA 1
ATOM 3757 C C . VAL A 1 463 ? -12.818 -7.851 45.533 1.00 97.50 463 VAL A C 1
ATOM 3759 O O . VAL A 1 463 ? -12.002 -8.053 44.636 1.00 97.50 463 VAL A O 1
ATOM 3762 N N . LEU A 1 464 ? -14.013 -7.286 45.315 1.00 97.62 464 LEU A N 1
ATOM 3763 C CA . LEU A 1 464 ? -14.462 -6.851 43.986 1.00 97.62 464 LEU A CA 1
ATOM 3764 C C . LEU A 1 464 ? -13.535 -5.779 43.403 1.00 97.62 464 LEU A C 1
ATOM 3766 O O . LEU A 1 464 ? -13.115 -5.909 42.258 1.00 97.62 464 LEU A O 1
ATOM 3770 N N . SER A 1 465 ? -13.149 -4.786 44.209 1.00 97.00 465 SER A N 1
ATOM 3771 C CA . SER A 1 465 ? -12.212 -3.732 43.809 1.00 97.00 465 SER A CA 1
ATOM 3772 C C . SER A 1 465 ? -10.874 -4.289 43.325 1.00 97.00 465 SER A C 1
ATOM 3774 O O . SER A 1 465 ? -10.437 -3.968 42.219 1.00 97.00 465 SER A O 1
ATOM 3776 N N . VAL A 1 466 ? -10.249 -5.170 44.117 1.00 96.50 466 VAL A N 1
ATOM 3777 C CA . VAL A 1 466 ? -8.963 -5.791 43.769 1.00 96.50 466 VAL A CA 1
ATOM 3778 C C . VAL A 1 466 ? -9.096 -6.621 42.495 1.00 96.50 466 VAL A C 1
ATOM 3780 O O . VAL A 1 466 ? -8.287 -6.460 41.587 1.00 96.50 466 VAL A O 1
ATOM 3783 N N . ILE A 1 467 ? -10.127 -7.468 42.394 1.00 96.62 467 ILE A N 1
ATOM 3784 C CA . ILE A 1 467 ? -10.360 -8.297 41.204 1.00 96.62 467 ILE A CA 1
ATOM 3785 C C . ILE A 1 467 ? -10.521 -7.424 39.960 1.00 96.62 467 ILE A C 1
ATOM 3787 O O . ILE A 1 467 ? -9.825 -7.640 38.970 1.00 96.62 467 ILE A O 1
ATOM 3791 N N . ASP A 1 468 ? -11.426 -6.450 40.003 1.00 96.75 468 ASP A N 1
ATOM 3792 C CA . ASP A 1 468 ? -11.795 -5.661 38.832 1.00 96.75 468 ASP A CA 1
ATOM 3793 C C . ASP A 1 468 ? -10.639 -4.744 38.394 1.00 96.75 468 ASP A C 1
ATOM 3795 O O . ASP A 1 468 ? -10.349 -4.653 37.199 1.00 96.75 468 ASP A O 1
ATOM 3799 N N . LYS A 1 469 ? -9.894 -4.158 39.345 1.00 95.31 469 LYS A N 1
ATOM 3800 C CA . LYS A 1 469 ? -8.664 -3.404 39.053 1.00 95.31 469 LYS A CA 1
ATOM 3801 C C . LYS A 1 469 ? -7.610 -4.281 38.384 1.00 95.31 469 LYS A C 1
ATOM 3803 O O . LYS A 1 469 ? -7.035 -3.898 37.366 1.00 95.31 469 LYS A O 1
ATOM 3808 N N . THR A 1 470 ? -7.367 -5.471 38.926 1.00 94.06 470 THR A N 1
ATOM 3809 C CA . THR A 1 470 ? -6.389 -6.401 38.361 1.00 94.06 470 THR A CA 1
ATOM 3810 C C . THR A 1 470 ? -6.804 -6.858 36.965 1.00 94.06 470 THR A C 1
ATOM 3812 O O . THR A 1 470 ? -5.970 -6.865 36.064 1.00 94.06 470 THR A O 1
ATOM 3815 N N . GLN A 1 471 ? -8.085 -7.159 36.737 1.00 94.12 471 GLN A N 1
ATOM 3816 C CA . GLN A 1 471 ? -8.606 -7.527 35.415 1.00 94.12 471 GLN A CA 1
ATOM 3817 C C . GLN A 1 471 ? -8.427 -6.410 34.378 1.00 94.12 471 GLN A C 1
ATOM 3819 O O . GLN A 1 471 ? -8.094 -6.704 33.233 1.00 94.12 471 GLN A O 1
ATOM 3824 N N . LEU A 1 472 ? -8.558 -5.135 34.759 1.00 92.50 472 LEU A N 1
ATOM 3825 C CA . LEU A 1 472 ? -8.244 -4.015 33.860 1.00 92.50 472 LEU A CA 1
ATOM 3826 C C . LEU A 1 472 ? -6.761 -3.978 33.462 1.00 92.50 472 LEU A C 1
ATOM 3828 O O . LEU A 1 472 ? -6.440 -3.628 32.328 1.00 92.50 472 LEU A O 1
ATOM 3832 N N . GLN A 1 473 ? -5.863 -4.355 34.374 1.00 89.81 473 GLN A N 1
ATOM 3833 C CA . GLN A 1 473 ? -4.417 -4.339 34.139 1.00 89.81 473 GLN A CA 1
ATOM 3834 C C . GLN A 1 473 ? -3.928 -5.549 33.329 1.00 89.81 473 GLN A C 1
ATOM 3836 O O . GLN A 1 473 ? -3.047 -5.400 32.483 1.00 89.81 473 GLN A O 1
ATOM 3841 N N . ILE A 1 474 ? -4.485 -6.742 33.569 1.00 91.19 474 ILE A N 1
ATOM 3842 C CA . ILE A 1 474 ? -3.986 -7.997 32.975 1.00 91.19 474 ILE A CA 1
ATOM 3843 C C . ILE A 1 474 ? -4.939 -8.640 31.966 1.00 91.19 474 ILE A C 1
ATOM 3845 O O . ILE A 1 474 ? -4.552 -9.618 31.336 1.00 91.19 474 ILE A O 1
ATOM 3849 N N . GLY A 1 475 ? -6.165 -8.139 31.789 1.00 88.69 475 GLY A N 1
ATOM 3850 C CA . GLY A 1 475 ? -7.242 -8.814 31.046 1.00 88.69 475 GLY A CA 1
ATOM 3851 C C . GLY A 1 475 ? -6.891 -9.190 29.603 1.00 88.69 475 GLY A C 1
ATOM 3852 O O . GLY A 1 475 ? -7.291 -10.241 29.112 1.00 88.69 475 GLY A O 1
ATOM 3853 N N . ASN A 1 476 ? -6.062 -8.380 28.943 1.00 87.75 476 ASN A N 1
ATOM 3854 C CA . ASN A 1 476 ? -5.631 -8.618 27.561 1.00 87.75 476 ASN A CA 1
ATOM 3855 C C . ASN A 1 476 ? -4.356 -9.474 27.445 1.00 87.75 476 ASN A C 1
ATOM 3857 O O . ASN A 1 476 ? -3.880 -9.720 26.336 1.00 87.75 476 ASN A O 1
ATOM 3861 N N . LEU A 1 477 ? -3.775 -9.911 28.566 1.00 86.81 477 LEU A N 1
ATOM 3862 C CA . LEU A 1 477 ? -2.526 -10.665 28.600 1.00 86.81 477 LEU A CA 1
ATOM 3863 C C . LEU A 1 477 ? -2.823 -12.160 28.720 1.00 86.81 477 LEU A C 1
ATOM 3865 O O . LEU A 1 477 ? -3.171 -12.661 29.786 1.00 86.81 477 LEU A O 1
ATOM 3869 N N . THR A 1 478 ? -2.640 -12.898 27.624 1.00 87.25 478 THR A N 1
ATOM 3870 C CA . THR A 1 478 ? -2.908 -14.346 27.574 1.00 87.25 478 THR A CA 1
ATOM 3871 C C . THR A 1 478 ? -2.054 -15.162 28.541 1.00 87.25 478 THR A C 1
ATOM 3873 O O . THR A 1 478 ? -2.454 -16.260 28.919 1.00 87.25 478 THR A O 1
ATOM 3876 N N . SER A 1 479 ? -0.890 -14.646 28.947 1.00 87.12 479 SER A N 1
ATOM 3877 C CA . SER A 1 479 ? -0.037 -15.283 29.953 1.00 87.12 479 SER A CA 1
ATOM 3878 C C . SER A 1 479 ? -0.731 -15.415 31.314 1.00 87.12 479 SER A C 1
ATOM 3880 O O . SER A 1 479 ? -0.437 -16.366 32.023 1.00 87.12 479 SER A O 1
ATOM 3882 N N . PHE A 1 480 ? -1.716 -14.563 31.628 1.00 92.44 480 PHE A N 1
ATOM 3883 C CA . PHE A 1 480 ? -2.442 -14.512 32.908 1.00 92.44 480 PHE A CA 1
ATOM 3884 C C . PHE A 1 480 ? -3.763 -15.295 32.926 1.00 92.44 480 PHE A C 1
ATOM 3886 O O . PHE A 1 480 ? -4.603 -15.088 33.802 1.00 92.44 480 PHE A O 1
ATOM 3893 N N . ALA A 1 481 ? -3.999 -16.179 31.954 1.00 91.88 481 ALA A N 1
ATOM 3894 C CA . ALA A 1 481 ? -5.287 -16.863 31.818 1.00 91.88 481 ALA A CA 1
ATOM 3895 C C . ALA A 1 481 ? -5.701 -17.648 33.080 1.00 91.88 481 ALA A C 1
ATOM 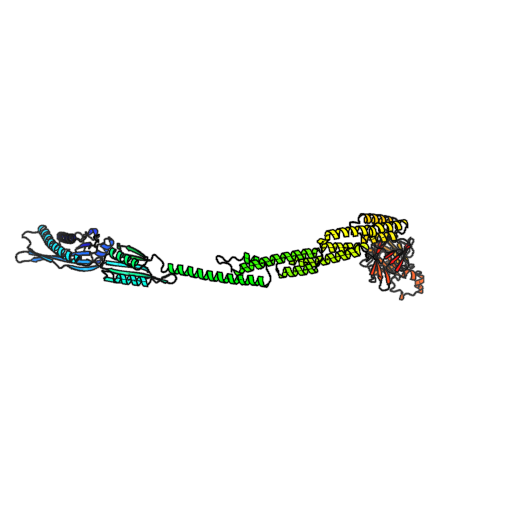3897 O O . ALA A 1 481 ? -6.888 -17.717 33.402 1.00 91.88 481 ALA A O 1
ATOM 3898 N N . GLN A 1 482 ? -4.735 -18.221 33.809 1.00 93.38 482 GLN A N 1
ATOM 3899 C CA . GLN A 1 482 ? -5.014 -18.949 35.044 1.00 93.38 482 GLN A CA 1
ATOM 3900 C C . GLN A 1 482 ? -5.479 -18.001 36.158 1.00 93.38 482 GLN A C 1
ATOM 3902 O O . GLN A 1 482 ? -6.551 -18.205 36.726 1.00 93.38 482 GLN A O 1
ATOM 3907 N N . GLU A 1 483 ? -4.712 -16.951 36.454 1.00 94.19 483 GLU A N 1
ATOM 3908 C CA . GLU A 1 483 ? -5.044 -15.974 37.492 1.00 94.19 483 GLU A CA 1
ATOM 3909 C C . GLU A 1 483 ? -6.365 -15.271 37.186 1.00 94.19 483 GLU A C 1
ATOM 3911 O O . GLU A 1 483 ? -7.186 -15.081 38.082 1.00 94.19 483 GLU A O 1
ATOM 3916 N N . GLN A 1 484 ? -6.618 -14.951 35.913 1.00 94.50 484 GLN A N 1
ATOM 3917 C CA . GLN A 1 484 ? -7.892 -14.385 35.484 1.00 94.50 484 GLN A CA 1
ATOM 3918 C C . GLN A 1 484 ? -9.066 -15.319 35.803 1.00 94.50 484 GLN A C 1
ATOM 3920 O O . GLN A 1 484 ? -10.069 -14.863 36.354 1.00 94.50 484 GLN A O 1
ATOM 3925 N N . ALA A 1 485 ? -8.950 -16.614 35.493 1.00 95.56 485 ALA A N 1
ATOM 3926 C CA . ALA A 1 485 ? -9.997 -17.596 35.771 1.00 95.56 485 ALA A CA 1
ATOM 3927 C C . ALA A 1 485 ? -10.252 -17.759 37.280 1.00 95.56 485 ALA A C 1
ATOM 3929 O O . ALA A 1 485 ? -11.404 -17.852 37.715 1.00 95.56 485 ALA A O 1
ATOM 3930 N N . GLU A 1 486 ? -9.193 -17.748 38.092 1.00 96.44 486 GLU A N 1
ATOM 3931 C CA . GLU A 1 486 ? -9.309 -17.818 39.550 1.00 96.44 486 GLU A CA 1
ATOM 3932 C C . GLU A 1 486 ? -9.965 -16.559 40.141 1.00 96.44 486 GLU A C 1
ATOM 3934 O O . GLU A 1 486 ? -10.875 -16.674 40.967 1.00 96.44 486 GLU A O 1
ATOM 3939 N N . LEU A 1 487 ? -9.570 -15.363 39.688 1.00 96.25 487 LEU A N 1
ATOM 3940 C CA . LEU A 1 487 ? -10.177 -14.094 40.103 1.00 96.25 487 LEU A CA 1
ATOM 3941 C C . LEU A 1 487 ? -11.660 -14.023 39.713 1.00 96.25 487 LEU A C 1
ATOM 3943 O O . LEU A 1 487 ? -12.485 -13.633 40.536 1.00 96.25 487 LEU A O 1
ATOM 3947 N N . LEU A 1 488 ? -12.027 -14.449 38.500 1.00 96.25 488 LEU A N 1
ATOM 3948 C CA . LEU A 1 488 ? -13.427 -14.509 38.060 1.00 96.25 488 LEU A CA 1
ATOM 3949 C C . LEU A 1 488 ? -14.251 -15.480 38.912 1.00 96.25 488 LEU A C 1
ATOM 3951 O O . LEU A 1 488 ? -15.354 -15.141 39.340 1.00 96.25 488 LEU A O 1
ATOM 3955 N N . THR A 1 489 ? -13.692 -16.648 39.233 1.00 97.31 489 THR A N 1
ATOM 3956 C CA . THR A 1 489 ? -14.340 -17.619 40.125 1.00 97.31 489 THR A CA 1
ATOM 3957 C C . THR A 1 489 ? -14.603 -17.011 41.506 1.00 97.31 489 THR A C 1
ATOM 3959 O O . THR A 1 489 ? -15.699 -17.155 42.052 1.00 97.31 489 THR A O 1
ATOM 3962 N N . LEU A 1 490 ? -13.624 -16.297 42.073 1.00 97.12 490 LEU A N 1
ATOM 3963 C CA . LEU A 1 490 ? -13.775 -15.610 43.359 1.00 97.12 490 LEU A CA 1
ATOM 3964 C C . LEU A 1 490 ? -14.824 -14.490 43.285 1.00 97.12 490 LEU A C 1
ATOM 3966 O O . LEU A 1 490 ? -15.643 -14.342 44.195 1.00 97.12 490 LEU A O 1
ATOM 3970 N N . ARG A 1 491 ? -14.854 -13.748 42.173 1.00 97.44 491 ARG A N 1
ATOM 3971 C CA . ARG A 1 491 ? -15.847 -12.702 41.906 1.00 97.44 491 ARG A CA 1
ATOM 3972 C C . ARG A 1 491 ? -17.269 -13.256 41.928 1.00 97.44 491 ARG A C 1
ATOM 3974 O O . ARG A 1 491 ? -18.135 -12.700 42.598 1.00 97.44 491 ARG A O 1
ATOM 3981 N N . GLU A 1 492 ? -17.511 -14.370 41.239 1.00 96.75 492 GLU A N 1
ATOM 3982 C CA . GLU A 1 492 ? -18.818 -15.040 41.222 1.00 96.75 492 GLU A CA 1
ATOM 3983 C C . GLU A 1 492 ? -19.249 -15.515 42.614 1.00 96.75 492 GLU A C 1
ATOM 3985 O O . GLU A 1 492 ? -20.430 -15.443 42.958 1.00 96.75 492 GLU A O 1
ATOM 3990 N N . GLN A 1 493 ? -18.307 -15.997 43.431 1.00 96.88 493 GLN A N 1
ATOM 3991 C CA . GLN A 1 493 ? -18.594 -16.410 44.806 1.00 96.88 493 GLN A CA 1
ATOM 3992 C C . GLN A 1 493 ? -19.032 -15.228 45.680 1.00 96.88 493 GLN A C 1
ATOM 3994 O O . GLN A 1 493 ? -19.992 -15.367 46.439 1.00 96.88 493 GLN A O 1
ATOM 3999 N N . ILE A 1 494 ? -18.381 -14.067 45.550 1.00 96.12 494 ILE A N 1
ATOM 4000 C CA . ILE A 1 494 ? -18.790 -12.836 46.243 1.00 96.12 494 ILE A CA 1
ATOM 4001 C C . ILE A 1 494 ? -20.162 -12.367 45.777 1.00 96.12 494 ILE A C 1
ATOM 4003 O O . ILE A 1 494 ? -21.028 -12.104 46.610 1.00 96.12 494 ILE A O 1
ATOM 4007 N N . LEU A 1 495 ? -20.399 -12.327 44.465 1.00 94.88 495 LEU A N 1
ATOM 4008 C CA . LEU A 1 495 ? -21.697 -11.915 43.934 1.00 94.88 495 LEU A CA 1
ATOM 4009 C C . LEU A 1 495 ? -22.846 -12.807 44.424 1.00 94.88 495 LEU A C 1
ATOM 4011 O O . LEU A 1 495 ? -23.955 -12.318 44.584 1.00 94.88 495 LEU A O 1
ATOM 4015 N N . LYS A 1 496 ? -22.597 -14.095 44.695 1.00 94.81 496 LYS A N 1
ATOM 4016 C CA . LYS A 1 496 ? -23.595 -14.999 45.296 1.00 94.81 496 LYS A CA 1
ATOM 4017 C C . LYS A 1 496 ? -23.852 -14.723 46.782 1.00 94.81 496 LYS A C 1
ATOM 4019 O O . LYS A 1 496 ? -24.925 -15.066 47.273 1.00 94.81 496 LYS A O 1
ATOM 4024 N N . ARG A 1 497 ? -22.875 -14.167 47.508 1.00 95.00 497 ARG A N 1
ATOM 4025 C CA . ARG A 1 497 ? -23.004 -13.793 48.929 1.00 95.00 497 ARG A CA 1
ATOM 4026 C C . ARG A 1 497 ? -23.748 -12.470 49.088 1.00 95.00 497 ARG A C 1
ATOM 4028 O O . ARG A 1 497 ? -24.531 -12.322 50.023 1.00 95.00 497 ARG A O 1
ATOM 4035 N N . GLN A 1 498 ? -23.503 -11.526 48.185 1.00 94.75 498 GLN A N 1
ATOM 4036 C CA . GLN A 1 498 ? -24.157 -10.227 48.203 1.00 94.75 498 GLN A CA 1
ATOM 4037 C C . GLN A 1 498 ? -25.587 -10.340 47.673 1.00 94.75 498 GLN A C 1
ATOM 4039 O O . GLN A 1 498 ? -25.823 -10.817 46.568 1.00 94.75 498 GLN A O 1
ATOM 4044 N N . GLN A 1 499 ? -26.552 -9.888 48.471 1.00 94.31 499 GLN A N 1
ATOM 4045 C CA . GLN A 1 499 ? -27.946 -9.790 48.052 1.00 94.31 499 GLN A CA 1
ATOM 4046 C C . GLN A 1 499 ? -28.222 -8.338 47.660 1.00 94.31 499 GLN A C 1
ATOM 4048 O O . GLN A 1 499 ? -28.298 -7.487 48.551 1.00 94.31 499 GLN A O 1
ATOM 4053 N N . PRO A 1 500 ? -28.302 -8.016 46.356 1.00 97.31 500 PRO A N 1
ATOM 4054 C CA . PRO A 1 500 ? -28.672 -6.673 45.941 1.00 97.31 500 PRO A CA 1
ATOM 4055 C C . PRO A 1 500 ? -30.091 -6.356 46.418 1.00 97.31 500 PRO A C 1
ATOM 4057 O O . PRO A 1 500 ? -30.933 -7.251 46.518 1.00 97.31 500 PRO A O 1
ATOM 4060 N N . VAL A 1 501 ? -30.380 -5.078 46.656 1.00 97.38 501 VAL A N 1
ATOM 4061 C CA . VAL A 1 501 ? -31.751 -4.637 46.937 1.00 97.38 501 VAL A CA 1
ATOM 4062 C C . VAL A 1 501 ? -32.641 -5.000 45.747 1.00 97.38 501 VAL A C 1
ATOM 4064 O O . VAL A 1 501 ? -32.303 -4.697 44.601 1.00 97.38 501 VAL A O 1
ATOM 4067 N N . LEU A 1 502 ? -33.763 -5.675 46.006 1.00 96.06 502 LEU A N 1
ATOM 4068 C CA . LEU A 1 502 ? -34.530 -6.338 44.947 1.00 96.06 502 LEU A CA 1
ATOM 4069 C C . LEU A 1 502 ? -35.673 -5.506 44.377 1.00 96.06 502 LEU A C 1
ATOM 4071 O O . LEU A 1 502 ? -35.971 -5.649 43.197 1.00 96.06 502 LEU A O 1
ATOM 4075 N N . ARG A 1 503 ? -36.349 -4.683 45.182 1.00 95.38 503 ARG A N 1
ATOM 4076 C CA . ARG A 1 503 ? -37.593 -4.015 44.753 1.00 95.38 503 ARG A CA 1
ATOM 4077 C C . ARG A 1 503 ? -37.477 -2.504 44.754 1.00 95.38 503 ARG A C 1
ATOM 4079 O O . ARG A 1 503 ? -37.673 -1.864 43.723 1.00 95.38 503 ARG A O 1
ATOM 4086 N N . ALA A 1 504 ? -37.138 -1.935 45.905 1.00 97.44 504 ALA A N 1
ATOM 4087 C CA . ALA A 1 504 ? -37.070 -0.497 46.074 1.00 97.44 504 ALA A CA 1
ATOM 4088 C C . ALA A 1 504 ? -36.078 -0.098 47.165 1.00 97.44 504 ALA A C 1
ATOM 4090 O O . ALA A 1 504 ? -35.894 -0.811 48.152 1.00 97.44 504 ALA A O 1
ATOM 4091 N N . PHE A 1 505 ? -35.475 1.078 47.014 1.00 97.88 505 PHE A N 1
ATOM 4092 C CA . PHE A 1 505 ? -34.689 1.693 48.077 1.00 97.88 505 PHE A CA 1
ATOM 4093 C C . PHE A 1 505 ? -34.898 3.201 48.136 1.00 97.88 505 PHE A C 1
ATOM 4095 O O . PHE A 1 505 ? -35.198 3.862 47.140 1.00 97.88 505 PHE A O 1
ATOM 4102 N N . ARG A 1 506 ? -34.696 3.750 49.329 1.00 97.62 506 ARG A N 1
ATOM 4103 C CA . ARG A 1 506 ? -34.577 5.178 49.588 1.00 97.62 506 ARG A CA 1
ATOM 4104 C C . ARG A 1 506 ? -33.100 5.538 49.694 1.00 97.62 506 ARG A C 1
ATOM 4106 O O . ARG A 1 506 ? -32.344 4.862 50.394 1.00 97.62 506 ARG A O 1
ATOM 4113 N N . GLY A 1 507 ? -32.690 6.593 49.000 1.00 97.38 507 GLY A N 1
ATOM 4114 C CA . GLY A 1 507 ? -31.367 7.171 49.202 1.00 97.38 507 GLY A CA 1
ATOM 4115 C C . GLY A 1 507 ? -31.281 7.890 50.551 1.00 97.38 507 GLY A C 1
ATOM 4116 O O . GLY A 1 507 ? -32.281 8.365 51.084 1.00 97.38 507 GLY A O 1
ATOM 4117 N N . THR A 1 508 ? -30.086 8.001 51.117 1.00 97.69 508 THR A N 1
ATOM 4118 C CA . THR A 1 508 ? -29.796 8.868 52.273 1.00 97.69 508 THR A CA 1
ATOM 4119 C C . THR A 1 508 ? -28.677 9.851 51.919 1.00 97.69 508 THR A C 1
ATOM 4121 O O . THR A 1 508 ? -28.095 9.765 50.841 1.00 97.69 508 THR A O 1
ATOM 4124 N N . GLY A 1 509 ? -28.370 10.834 52.770 1.00 96.94 509 GLY A N 1
ATOM 4125 C CA . GLY A 1 509 ? -27.330 11.827 52.459 1.00 96.94 509 GLY A CA 1
ATOM 4126 C C . GLY A 1 509 ? -27.682 12.661 51.222 1.00 96.94 509 GLY A C 1
ATOM 4127 O O . GLY A 1 509 ? -28.768 13.234 51.164 1.00 96.94 509 GLY A O 1
ATOM 4128 N N . ALA A 1 510 ? -26.797 12.708 50.221 1.00 97.12 510 ALA A N 1
ATOM 4129 C CA . ALA A 1 510 ? -27.020 13.488 48.999 1.00 97.12 510 ALA A CA 1
ATOM 4130 C C . ALA A 1 510 ? -28.218 13.021 48.147 1.00 97.12 510 ALA A C 1
ATOM 4132 O O . ALA A 1 510 ? -28.693 13.779 47.302 1.00 97.12 510 ALA A O 1
ATOM 4133 N N . LEU A 1 511 ? -28.721 11.801 48.377 1.00 97.19 511 LEU A N 1
ATOM 4134 C CA . LEU A 1 511 ? -29.919 11.256 47.731 1.00 97.19 511 LEU A CA 1
ATOM 4135 C C . LEU A 1 511 ? -31.102 11.079 48.701 1.00 97.19 511 LEU A C 1
ATOM 4137 O O . LEU A 1 511 ? -32.009 10.308 48.399 1.00 97.19 511 LEU A O 1
ATOM 4141 N N . ASN A 1 512 ? -31.130 11.775 49.845 1.00 96.81 512 ASN A N 1
ATOM 4142 C CA . ASN A 1 512 ? -32.192 11.658 50.866 1.00 96.81 512 ASN A CA 1
ATOM 4143 C C . ASN A 1 512 ? -33.630 11.790 50.323 1.00 96.81 512 ASN A C 1
ATOM 4145 O O . ASN A 1 512 ? -34.566 11.212 50.873 1.00 96.81 512 ASN A O 1
ATOM 4149 N N . ASN A 1 513 ? -33.783 12.527 49.229 1.00 96.81 513 ASN A N 1
ATOM 4150 C CA . ASN A 1 513 ? -35.052 12.825 48.586 1.00 96.81 513 ASN A CA 1
ATOM 4151 C C . ASN A 1 513 ? -35.397 11.878 47.427 1.00 96.81 513 ASN A C 1
ATOM 4153 O O . ASN A 1 513 ? -36.429 12.055 46.784 1.00 96.81 513 ASN A O 1
ATOM 4157 N N . PHE A 1 514 ? -34.554 10.888 47.124 1.00 97.81 514 PHE A N 1
ATOM 4158 C CA . PHE A 1 514 ? -34.761 9.966 46.011 1.00 97.81 514 PHE A CA 1
ATOM 4159 C C . PHE A 1 514 ? -35.268 8.603 46.486 1.00 97.81 514 PHE A C 1
ATOM 4161 O O . PHE A 1 514 ? -34.737 8.005 47.424 1.00 97.81 514 PHE A O 1
ATOM 4168 N N . ILE A 1 515 ? -36.280 8.094 45.788 1.00 98.12 515 ILE A N 1
ATOM 4169 C CA . ILE A 1 515 ? -36.843 6.757 45.972 1.00 98.12 515 ILE A CA 1
ATOM 4170 C C . ILE A 1 515 ? -36.731 6.018 44.642 1.00 98.12 515 ILE A C 1
ATOM 4172 O O . ILE A 1 515 ? -37.302 6.450 43.642 1.00 98.12 515 ILE A O 1
ATOM 4176 N N . PHE A 1 516 ? -36.009 4.906 44.627 1.00 97.94 516 PHE A N 1
ATOM 4177 C CA . PHE A 1 516 ? -35.794 4.081 43.444 1.00 97.94 516 PHE A CA 1
ATOM 4178 C C . PHE A 1 516 ? -36.720 2.872 43.492 1.00 97.94 516 PHE A C 1
ATOM 4180 O O . PHE A 1 516 ? -36.803 2.198 44.516 1.00 97.94 516 PHE A O 1
ATOM 4187 N N . LEU A 1 517 ? -37.419 2.613 42.390 1.00 97.88 517 LEU A N 1
ATOM 4188 C CA . LEU A 1 517 ? -38.460 1.594 42.263 1.00 97.88 517 LEU A CA 1
ATOM 4189 C C . LEU A 1 517 ? -38.156 0.725 41.038 1.00 97.88 517 LEU A C 1
ATOM 4191 O O . LEU A 1 517 ? -37.909 1.267 39.959 1.00 97.88 517 LEU A O 1
ATOM 4195 N N . ALA A 1 518 ? -38.175 -0.598 41.188 1.00 96.69 518 ALA A N 1
ATOM 4196 C CA . ALA A 1 518 ? -37.888 -1.537 40.101 1.00 96.69 518 ALA A CA 1
ATOM 4197 C C . ALA A 1 518 ? -39.080 -2.401 39.666 1.00 96.69 518 ALA A C 1
ATOM 4199 O O . ALA A 1 518 ? -39.008 -3.036 38.614 1.00 96.69 518 ALA A O 1
ATOM 4200 N N . ASP A 1 519 ? -40.168 -2.418 40.441 1.00 96.50 519 ASP A N 1
ATOM 4201 C CA . ASP A 1 519 ? -41.366 -3.186 40.108 1.00 96.50 519 ASP A CA 1
ATOM 4202 C C . ASP A 1 519 ? -41.967 -2.737 38.762 1.00 96.50 519 ASP A C 1
ATOM 4204 O O . ASP A 1 519 ? -42.071 -1.545 38.457 1.00 96.50 519 ASP A O 1
ATOM 4208 N N . ASP A 1 520 ? -42.443 -3.702 37.970 1.00 96.38 520 ASP A N 1
ATOM 4209 C CA . ASP A 1 520 ? -43.033 -3.433 36.652 1.00 96.38 520 ASP A CA 1
ATOM 4210 C C . ASP A 1 520 ? -44.344 -2.635 36.725 1.00 96.38 520 ASP A C 1
ATOM 4212 O O . ASP A 1 520 ? -44.790 -2.063 35.729 1.00 96.38 520 ASP A O 1
ATOM 4216 N N . THR A 1 521 ? -45.003 -2.610 37.886 1.00 97.12 521 THR A N 1
ATOM 4217 C CA . THR A 1 521 ? -46.237 -1.852 38.114 1.00 97.12 521 THR A CA 1
ATOM 4218 C C . THR A 1 521 ? -46.159 -1.094 39.430 1.00 97.12 521 THR A C 1
ATOM 4220 O O . THR A 1 521 ? -46.186 -1.698 40.497 1.00 97.12 521 THR A O 1
ATOM 4223 N N . ILE A 1 522 ? -46.152 0.234 39.343 1.00 97.81 522 ILE A N 1
ATOM 4224 C CA . ILE A 1 522 ? -46.121 1.142 40.490 1.00 97.81 522 ILE A CA 1
ATOM 4225 C C . ILE A 1 522 ? -47.480 1.817 40.644 1.00 97.81 522 ILE A C 1
ATOM 4227 O O . ILE A 1 522 ? -47.975 2.451 39.711 1.00 97.81 522 ILE A O 1
ATOM 4231 N N . GLN A 1 523 ? -48.100 1.723 41.817 1.00 97.62 523 GLN A N 1
ATOM 4232 C CA . GLN A 1 523 ? -49.378 2.388 42.075 1.00 97.62 523 GLN A CA 1
ATOM 4233 C C . GLN A 1 523 ? -49.186 3.820 42.568 1.00 97.62 523 GLN A C 1
ATOM 4235 O O . GLN A 1 523 ? -48.370 4.089 43.439 1.00 97.62 523 GLN A O 1
ATOM 4240 N N . LEU A 1 524 ? -49.983 4.747 42.047 1.00 97.44 524 LEU A N 1
ATOM 4241 C CA . LEU A 1 524 ? -50.106 6.106 42.572 1.00 97.44 524 LEU A CA 1
ATOM 4242 C C . LEU A 1 524 ? -51.284 6.105 43.539 1.00 97.44 524 LEU A C 1
ATOM 4244 O O . LEU A 1 524 ? -52.381 5.745 43.121 1.00 97.44 524 LEU A O 1
ATOM 4248 N N . ALA A 1 525 ? -51.110 6.479 44.805 1.00 96.44 525 ALA A N 1
ATOM 4249 C CA . ALA A 1 525 ? -52.200 6.410 45.778 1.00 96.44 525 ALA A CA 1
ATOM 4250 C C . ALA A 1 525 ? -52.047 7.390 46.947 1.00 96.44 525 ALA A C 1
ATOM 4252 O O . ALA A 1 525 ? -50.978 7.930 47.210 1.00 96.44 525 ALA A O 1
ATOM 4253 N N . ARG A 1 526 ? -53.143 7.598 47.688 1.00 94.94 526 ARG A N 1
ATOM 4254 C CA . ARG A 1 526 ? -53.130 8.398 48.924 1.00 94.94 526 ARG A CA 1
ATOM 4255 C C . ARG A 1 526 ? -52.525 7.674 50.129 1.00 94.94 526 ARG A C 1
ATOM 4257 O O . ARG A 1 526 ? -52.073 8.289 51.085 1.00 94.94 526 ARG A O 1
ATOM 4264 N N . ASN A 1 527 ? -52.629 6.358 50.126 1.00 92.38 527 ASN A N 1
ATOM 4265 C CA . ASN A 1 527 ? -52.106 5.461 51.143 1.00 92.38 527 ASN A CA 1
ATOM 4266 C C . ASN A 1 527 ? -51.657 4.179 50.446 1.00 92.38 527 ASN A C 1
ATOM 4268 O O . ASN A 1 527 ? -52.097 3.921 49.326 1.00 92.38 527 ASN A O 1
ATOM 4272 N N . THR A 1 528 ? -50.828 3.380 51.105 1.00 92.38 528 THR A N 1
ATOM 4273 C CA . THR A 1 528 ? -50.393 2.091 50.572 1.00 92.38 528 THR A CA 1
ATOM 4274 C C . THR A 1 528 ? -50.405 1.003 51.640 1.00 92.38 528 THR A C 1
ATOM 4276 O O . THR A 1 528 ? -50.397 1.298 52.833 1.00 92.38 528 THR A O 1
ATOM 4279 N N . GLU A 1 529 ? -50.468 -0.240 51.175 1.00 87.81 529 GLU A N 1
ATOM 4280 C CA . GLU A 1 529 ? -50.158 -1.455 51.938 1.00 87.81 529 GLU A CA 1
ATOM 4281 C C . GLU A 1 529 ? -48.767 -2.014 51.566 1.00 87.81 529 GLU A C 1
ATOM 4283 O O . GLU A 1 529 ? -48.260 -2.876 52.271 1.00 87.81 529 GLU A O 1
ATOM 4288 N N . ASP A 1 530 ? -48.164 -1.522 50.475 1.00 89.19 530 ASP A N 1
ATOM 4289 C CA . ASP A 1 530 ? -46.853 -1.913 49.941 1.00 89.19 530 ASP A CA 1
ATOM 4290 C C . ASP A 1 530 ? -46.118 -0.646 49.461 1.00 89.19 530 ASP A C 1
ATOM 4292 O O . ASP A 1 530 ? -46.468 -0.058 48.427 1.00 89.19 530 ASP A O 1
ATOM 4296 N N . GLU A 1 531 ? -45.158 -0.163 50.252 1.00 87.19 531 GLU A N 1
ATOM 4297 C CA . GLU A 1 531 ? -44.375 1.035 49.918 1.00 87.19 531 GLU A CA 1
ATOM 4298 C C . GLU A 1 531 ? -43.412 0.790 48.751 1.00 87.19 531 GLU A C 1
ATOM 4300 O O . GLU A 1 531 ? -43.190 1.698 47.952 1.00 87.19 531 GLU A O 1
ATOM 4305 N N . ALA A 1 532 ? -42.899 -0.434 48.594 1.00 83.94 532 ALA A N 1
ATOM 4306 C CA . ALA A 1 532 ? -41.968 -0.782 47.524 1.00 83.94 532 ALA A CA 1
ATOM 4307 C C . ALA A 1 532 ? -42.624 -0.764 46.130 1.00 83.94 532 ALA A C 1
ATOM 4309 O O . ALA A 1 532 ? -41.942 -0.547 45.131 1.00 83.94 532 ALA A O 1
ATOM 4310 N N . ALA A 1 533 ? -43.949 -0.932 46.063 1.00 87.50 533 ALA A N 1
ATOM 4311 C CA . ALA A 1 533 ? -44.729 -0.901 44.824 1.00 87.50 533 ALA A CA 1
ATOM 4312 C C . ALA A 1 533 ? -45.579 0.370 44.642 1.00 87.50 533 ALA A C 1
ATOM 4314 O O . ALA A 1 533 ? -46.480 0.389 43.794 1.00 87.50 533 ALA A O 1
ATOM 4315 N N . SER A 1 534 ? -45.372 1.421 45.447 1.00 91.94 534 SER A N 1
ATOM 4316 C CA . SER A 1 534 ? -46.290 2.567 45.455 1.00 91.94 534 SER A CA 1
ATOM 4317 C C . SER A 1 534 ? -45.625 3.928 45.620 1.00 91.94 534 SER A C 1
ATOM 4319 O O . SER A 1 534 ? -44.747 4.137 46.447 1.00 91.94 534 SER A O 1
ATOM 4321 N N . ILE A 1 535 ? -46.157 4.908 44.896 1.00 96.56 535 ILE A N 1
ATOM 4322 C CA . ILE A 1 535 ? -45.941 6.332 45.133 1.00 96.56 535 ILE A CA 1
ATOM 4323 C C . ILE A 1 535 ? -47.109 6.836 45.975 1.00 96.56 535 ILE A C 1
ATOM 4325 O O . ILE A 1 535 ? -48.253 6.913 45.510 1.00 96.56 535 ILE A O 1
ATOM 4329 N N . VAL A 1 536 ? -46.806 7.166 47.227 1.00 96.06 536 VAL A N 1
ATOM 4330 C CA . VAL A 1 536 ? -47.783 7.663 48.195 1.00 96.06 536 VAL A CA 1
ATOM 4331 C C . VAL A 1 536 ? -47.690 9.175 48.293 1.00 96.06 536 VAL A C 1
ATOM 4333 O O . VAL A 1 536 ? -46.617 9.718 48.535 1.00 96.06 536 VAL A O 1
ATOM 4336 N N . LEU A 1 537 ? -48.832 9.835 48.127 1.00 96.75 537 LEU A N 1
ATOM 4337 C CA . LEU A 1 537 ? -48.979 11.284 48.222 1.00 96.75 537 LEU A CA 1
ATOM 4338 C C . LEU A 1 537 ? -50.134 11.596 49.176 1.00 96.75 537 LEU A C 1
ATOM 4340 O O . LEU A 1 537 ? -51.259 11.147 48.951 1.00 96.75 537 LEU A O 1
ATOM 4344 N N . GLY A 1 538 ? -49.921 12.398 50.218 1.00 95.50 538 GLY A N 1
ATOM 4345 C CA . GLY A 1 538 ? -50.941 12.653 51.250 1.00 95.50 538 GLY A CA 1
ATOM 4346 C C . GLY A 1 538 ? -52.080 13.582 50.823 1.00 95.50 538 GLY A C 1
ATOM 4347 O O . GLY A 1 538 ? -52.849 14.058 51.663 1.00 95.50 538 GLY A O 1
ATOM 4348 N N . PHE A 1 539 ? -52.239 13.841 49.525 1.00 95.81 539 PHE A N 1
ATOM 4349 C CA . PHE A 1 539 ? -53.318 14.667 49.008 1.00 95.81 539 PHE A CA 1
ATOM 4350 C C . PHE A 1 539 ? -54.666 13.940 49.113 1.00 95.81 539 PHE A C 1
ATOM 4352 O O . PHE A 1 539 ? -54.933 12.941 48.443 1.00 95.81 539 PHE A O 1
ATOM 4359 N N . LYS A 1 540 ? -55.579 14.466 49.933 1.00 95.12 540 LYS A N 1
ATOM 4360 C CA . LYS A 1 540 ? -56.869 13.841 50.268 1.00 95.12 540 LYS A CA 1
ATOM 4361 C C . LYS A 1 540 ? -57.764 13.564 49.064 1.00 95.12 540 LYS A C 1
ATOM 4363 O O . LYS A 1 540 ? -58.594 12.656 49.156 1.00 95.12 540 LYS A O 1
ATOM 4368 N N . ARG A 1 541 ? -57.596 14.306 47.963 1.00 94.88 541 ARG A N 1
ATOM 4369 C CA . ARG A 1 541 ? -58.345 14.123 46.708 1.00 94.88 541 ARG A CA 1
ATOM 4370 C C . ARG A 1 541 ? -57.829 12.968 45.848 1.00 94.88 541 ARG A C 1
ATOM 4372 O O . ARG A 1 541 ? -58.534 12.559 44.928 1.00 94.88 541 ARG A O 1
ATOM 4379 N N . ILE A 1 542 ? -56.655 12.421 46.144 1.00 96.19 542 ILE A N 1
ATOM 4380 C CA . ILE A 1 542 ? -56.171 11.186 45.528 1.00 96.19 542 ILE A CA 1
ATOM 4381 C C . ILE A 1 542 ? -56.945 10.012 46.135 1.00 96.19 542 ILE A C 1
ATOM 4383 O O . ILE A 1 542 ? -57.230 9.968 47.338 1.00 96.19 542 ILE A O 1
ATOM 4387 N N . SER A 1 543 ? -57.337 9.066 45.289 1.00 96.19 543 SER A N 1
ATOM 4388 C CA . SER A 1 543 ? -58.023 7.853 45.725 1.00 96.19 543 SER A CA 1
ATOM 4389 C C . SER A 1 543 ? -57.060 6.938 46.491 1.00 96.19 543 SER A C 1
ATOM 4391 O O . SER A 1 543 ? -55.837 7.055 46.417 1.00 96.19 543 SER A O 1
ATOM 4393 N N . ARG A 1 544 ? -57.627 6.027 47.281 1.00 94.88 544 ARG A N 1
ATOM 4394 C CA . ARG A 1 544 ? -56.850 5.037 48.039 1.00 94.88 544 ARG A CA 1
ATOM 4395 C C . ARG A 1 544 ? -56.149 4.046 47.099 1.00 94.88 544 ARG A C 1
ATOM 4397 O O . ARG A 1 544 ? -56.478 3.983 45.911 1.00 94.88 544 ARG A O 1
ATOM 4404 N N . PHE A 1 545 ? -55.234 3.259 47.658 1.00 94.75 545 PHE A N 1
ATOM 4405 C CA . PHE A 1 545 ? -54.565 2.141 46.986 1.00 94.75 545 PHE A CA 1
ATOM 4406 C C . PHE A 1 545 ? -55.529 1.299 46.126 1.00 94.75 545 PHE A C 1
ATOM 4408 O O . PHE A 1 545 ? -56.699 1.126 46.486 1.00 94.75 545 PHE A O 1
ATOM 4415 N N . LYS A 1 546 ? -55.054 0.808 44.973 1.00 93.75 546 LYS A N 1
ATOM 4416 C CA . LYS A 1 546 ? -55.803 0.054 43.942 1.00 93.75 546 LYS A CA 1
ATOM 4417 C C . LYS A 1 546 ? -56.965 0.785 43.260 1.00 93.75 546 LYS A C 1
ATOM 4419 O O . LYS A 1 546 ? -57.627 0.186 42.420 1.00 93.75 546 LYS A O 1
ATOM 4424 N N . LYS A 1 547 ? -57.239 2.051 43.598 1.00 95.25 547 LYS A N 1
ATOM 4425 C CA . LYS A 1 547 ? -58.355 2.820 43.013 1.00 95.25 547 LYS A CA 1
ATOM 4426 C C . LYS A 1 547 ? -57.929 4.039 42.214 1.00 95.25 547 LYS A C 1
ATOM 4428 O O . LYS A 1 547 ? -58.746 4.560 41.474 1.00 95.25 547 LYS A O 1
ATOM 4433 N N . GLN A 1 548 ? -56.718 4.556 42.408 1.00 95.44 548 GLN A N 1
ATOM 4434 C CA . GLN A 1 548 ? -56.302 5.797 41.759 1.00 95.44 548 GLN A CA 1
ATOM 4435 C C . GLN A 1 548 ? -55.710 5.535 40.367 1.00 95.44 548 GLN A C 1
ATOM 4437 O O . GLN A 1 548 ? -56.442 5.562 39.383 1.00 95.44 548 GLN A O 1
ATOM 4442 N N . SER A 1 549 ? -54.408 5.278 40.271 1.00 97.19 549 SER A N 1
ATOM 4443 C CA . SER A 1 549 ? -53.729 5.070 38.991 1.00 97.19 549 SER A CA 1
ATOM 4444 C C . SER A 1 549 ? -52.567 4.100 39.172 1.00 97.19 549 SER A C 1
ATOM 4446 O O . SER A 1 549 ? -52.068 3.932 40.284 1.00 97.19 549 SER A O 1
ATOM 4448 N N . ALA A 1 550 ? -52.105 3.498 38.084 1.00 98.00 550 ALA A N 1
ATOM 4449 C CA . ALA A 1 550 ? -50.866 2.731 38.054 1.00 98.00 550 ALA A CA 1
ATOM 4450 C C . ALA A 1 550 ? -49.980 3.185 36.895 1.00 98.00 550 ALA A C 1
ATOM 4452 O O . ALA A 1 550 ? -50.484 3.518 35.820 1.00 98.00 550 ALA A O 1
ATOM 4453 N N . ILE A 1 551 ? -48.671 3.176 37.121 1.00 98.31 551 ILE A N 1
ATOM 4454 C CA . ILE A 1 551 ? -47.648 3.302 36.092 1.00 98.31 551 ILE A CA 1
ATOM 4455 C C . ILE A 1 551 ? -47.123 1.897 35.814 1.00 98.31 551 ILE A C 1
ATOM 4457 O O . ILE A 1 551 ? -46.631 1.228 36.716 1.00 98.31 551 ILE A O 1
ATOM 4461 N N . THR A 1 552 ? -47.262 1.446 34.573 1.00 97.94 552 THR A N 1
ATOM 4462 C CA . THR A 1 552 ? -46.807 0.129 34.119 1.00 97.94 552 THR A CA 1
ATOM 4463 C C . THR A 1 552 ? -45.635 0.287 33.168 1.00 97.94 552 THR A C 1
ATOM 4465 O O . THR A 1 552 ? -45.685 1.089 32.231 1.00 97.94 552 THR A O 1
ATOM 4468 N N . LYS A 1 553 ? -44.590 -0.493 33.405 1.00 96.19 553 LYS A N 1
ATOM 4469 C CA . LYS A 1 553 ? -43.422 -0.630 32.546 1.00 96.19 553 LYS A CA 1
ATOM 4470 C C . LYS A 1 553 ? -43.688 -1.705 31.494 1.00 96.19 553 LYS A C 1
ATOM 4472 O O . LYS A 1 553 ? -44.280 -2.742 31.778 1.00 96.19 553 LYS A O 1
ATOM 4477 N N . SER A 1 554 ? -43.294 -1.447 30.252 1.00 95.88 554 SER A N 1
ATOM 4478 C CA . SER A 1 554 ? -43.430 -2.403 29.151 1.00 95.88 554 SER A CA 1
ATOM 4479 C C . SER A 1 554 ? -42.333 -2.159 28.122 1.00 95.88 554 SER A C 1
ATOM 4481 O O . SER A 1 554 ? -42.431 -1.243 27.305 1.00 95.88 554 SER A O 1
ATOM 4483 N N . GLY A 1 555 ? -41.287 -2.987 28.156 1.00 93.50 555 GLY A N 1
ATOM 4484 C CA . GLY A 1 555 ? -40.062 -2.731 27.397 1.00 93.50 555 GLY A CA 1
ATOM 4485 C C . GLY A 1 555 ? -39.371 -1.466 27.909 1.00 93.50 555 GLY A C 1
ATOM 4486 O O . GLY A 1 555 ? -39.219 -1.303 29.116 1.00 93.50 555 GLY A O 1
ATOM 4487 N N . ASN A 1 556 ? -39.009 -0.555 27.003 1.00 93.75 556 ASN A N 1
ATOM 4488 C CA . ASN A 1 556 ? -38.393 0.737 27.342 1.00 93.75 556 ASN A CA 1
ATOM 4489 C C . ASN A 1 556 ? -39.413 1.852 27.632 1.00 93.75 556 ASN A C 1
ATOM 4491 O O . ASN A 1 556 ? -39.021 2.979 27.915 1.00 93.75 556 ASN A O 1
ATOM 4495 N N . ASP A 1 557 ? -40.709 1.547 27.552 1.00 95.06 557 ASP A N 1
ATOM 4496 C CA . ASP A 1 557 ? -41.781 2.527 27.685 1.00 95.06 557 ASP A CA 1
ATOM 4497 C C . ASP A 1 557 ? -42.516 2.403 29.025 1.00 95.06 557 ASP A C 1
ATOM 4499 O O . ASP A 1 557 ? -42.655 1.313 29.593 1.00 95.06 557 ASP A O 1
ATOM 4503 N N . PHE A 1 558 ? -43.084 3.523 29.472 1.00 97.25 558 PHE A N 1
ATOM 4504 C CA . PHE A 1 558 ? -43.971 3.591 30.631 1.00 97.25 558 PHE A CA 1
ATOM 4505 C C . PHE A 1 558 ? -45.373 4.025 30.219 1.00 97.25 558 PHE A C 1
ATOM 4507 O O . PHE A 1 558 ? -45.550 4.794 29.276 1.00 97.25 558 PHE A O 1
ATOM 4514 N N . TYR A 1 559 ? -46.379 3.547 30.943 1.00 98.06 559 TYR A N 1
ATOM 4515 C CA . TYR A 1 559 ? -47.784 3.834 30.668 1.00 98.06 559 TYR A CA 1
ATOM 4516 C C . TYR A 1 559 ? -48.518 4.147 31.961 1.00 98.06 559 TYR A C 1
ATOM 4518 O O . TYR A 1 559 ? -48.407 3.384 32.916 1.00 98.06 559 TYR A O 1
ATOM 4526 N N . VAL A 1 560 ? -49.331 5.199 31.981 1.00 98.44 560 VAL A N 1
ATOM 4527 C CA . VAL A 1 560 ? -50.269 5.472 33.074 1.00 98.44 560 VAL A CA 1
ATOM 4528 C C . VAL A 1 560 ? -51.643 4.886 32.756 1.00 98.44 560 VAL A C 1
ATOM 4530 O O . VAL A 1 560 ? -52.100 4.924 31.616 1.00 98.44 560 VAL A O 1
ATOM 4533 N N . THR A 1 561 ? -52.295 4.318 33.767 1.00 98.38 561 THR A N 1
ATOM 4534 C CA . THR A 1 561 ? -53.649 3.752 33.692 1.00 98.38 561 THR A CA 1
ATOM 4535 C C . THR A 1 561 ? -54.477 4.251 34.868 1.00 98.38 561 THR A C 1
ATOM 4537 O O . THR A 1 561 ? -54.002 4.208 36.003 1.00 98.38 561 THR A O 1
ATOM 4540 N N . ASP A 1 562 ? -55.708 4.706 34.628 1.00 97.56 562 ASP A N 1
ATOM 4541 C CA . ASP A 1 562 ? -56.654 5.036 35.701 1.00 97.56 562 ASP A CA 1
ATOM 4542 C C . ASP A 1 562 ? -57.353 3.768 36.213 1.00 97.56 562 ASP A C 1
ATOM 4544 O O . ASP A 1 562 ? -57.935 3.013 35.435 1.00 97.56 562 ASP A O 1
ATOM 4548 N N . LEU A 1 563 ? -57.323 3.537 37.527 1.00 97.12 563 LEU A N 1
ATOM 4549 C CA . LEU A 1 563 ? -57.886 2.341 38.170 1.00 97.12 563 LEU A CA 1
ATOM 4550 C C . LEU A 1 563 ? -59.311 2.570 38.709 1.00 97.12 563 LEU A C 1
ATOM 4552 O O . LEU A 1 563 ? -59.746 1.913 39.657 1.00 97.12 563 LEU A O 1
ATOM 4556 N N . GLY A 1 564 ? -60.052 3.513 38.122 1.00 95.38 564 GLY A N 1
ATOM 4557 C CA . GLY A 1 564 ? -61.387 3.895 38.576 1.00 95.38 564 GLY A CA 1
ATOM 4558 C C . GLY A 1 564 ? -61.347 4.958 39.670 1.00 95.38 564 GLY A C 1
ATOM 4559 O O . GLY A 1 564 ? -62.072 4.861 40.668 1.00 95.38 564 GLY A O 1
ATOM 4560 N N . SER A 1 565 ? -60.511 5.979 39.489 1.00 96.06 565 SER A N 1
ATOM 4561 C CA . SER A 1 565 ? -60.318 7.011 40.502 1.00 96.06 565 SER A CA 1
ATOM 4562 C C . SER A 1 565 ? -61.559 7.887 40.679 1.00 96.06 565 SER A C 1
ATOM 4564 O O . SER A 1 565 ? -62.285 8.214 39.735 1.00 96.06 565 SER A O 1
ATOM 4566 N N . ALA A 1 566 ? -61.822 8.311 41.920 1.00 94.75 566 ALA A N 1
ATOM 4567 C CA . ALA A 1 566 ? -62.998 9.128 42.228 1.00 94.75 566 ALA A CA 1
ATOM 4568 C C . ALA A 1 566 ? -62.955 10.489 41.512 1.00 94.75 566 ALA A C 1
ATOM 4570 O O . ALA A 1 566 ? -63.983 10.989 41.055 1.00 94.75 566 ALA A O 1
ATOM 4571 N N . ASN A 1 567 ? -61.752 11.048 41.384 1.00 93.94 567 ASN A N 1
ATOM 4572 C CA . ASN A 1 567 ? -61.491 12.387 40.860 1.00 93.94 567 ASN A CA 1
ATOM 4573 C C . ASN A 1 567 ? -60.800 12.387 39.482 1.00 93.94 567 ASN A C 1
ATOM 4575 O O . ASN A 1 567 ? -60.493 13.452 38.950 1.00 93.94 567 ASN A O 1
ATOM 4579 N N . GLY A 1 568 ? -60.602 11.213 38.880 1.00 93.75 568 GLY A N 1
ATOM 4580 C CA . GLY A 1 568 ? -59.939 11.056 37.588 1.00 93.75 568 GLY A CA 1
ATOM 4581 C C . GLY A 1 568 ? -58.408 11.109 37.663 1.00 93.75 568 GLY A C 1
ATOM 4582 O O . GLY A 1 568 ? -57.809 11.630 38.614 1.00 93.75 568 GLY A O 1
ATOM 4583 N N . THR A 1 569 ? -57.798 10.595 36.599 1.00 96.38 569 THR A N 1
ATOM 4584 C CA . THR A 1 569 ? -56.391 10.778 36.236 1.00 96.38 569 THR A CA 1
ATOM 4585 C C . THR A 1 569 ? -56.351 11.529 34.915 1.00 96.38 569 THR A C 1
ATOM 4587 O O . THR A 1 569 ? -57.154 11.257 34.020 1.00 96.38 569 THR A O 1
ATOM 4590 N N . ARG A 1 570 ? -55.443 12.494 34.774 1.00 96.50 570 ARG A N 1
ATOM 4591 C CA . ARG A 1 570 ? -55.209 13.167 33.492 1.00 96.50 570 ARG A CA 1
ATOM 4592 C C . ARG A 1 570 ? -53.740 13.067 33.117 1.00 96.50 570 ARG A C 1
ATOM 4594 O O . ARG A 1 570 ? -52.887 13.148 33.993 1.00 96.50 570 ARG A O 1
ATOM 4601 N N . TYR A 1 571 ? -53.459 12.947 31.830 1.00 97.00 571 TYR A N 1
ATOM 4602 C CA . TYR A 1 571 ? -52.115 12.990 31.273 1.00 97.00 571 TYR A CA 1
ATOM 4603 C C . TYR A 1 571 ? -52.044 14.088 30.210 1.00 97.00 571 TYR A C 1
ATOM 4605 O O . TYR A 1 571 ? -52.896 14.139 29.324 1.00 97.00 571 TYR A O 1
ATOM 4613 N N . ASN A 1 572 ? -51.095 15.019 30.342 1.00 95.81 572 ASN A N 1
ATOM 4614 C CA . ASN A 1 572 ? -50.959 16.2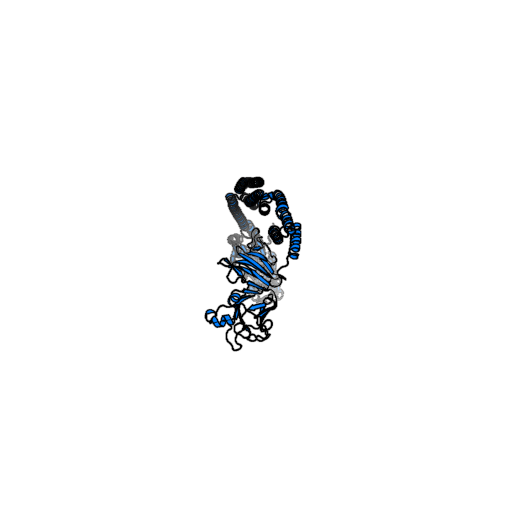01 29.473 1.00 95.81 572 ASN A CA 1
ATOM 4615 C C . ASN A 1 572 ? -52.283 16.961 29.271 1.00 95.81 572 ASN A C 1
ATOM 4617 O O . ASN A 1 572 ? -52.629 17.408 28.182 1.00 95.81 572 ASN A O 1
ATOM 4621 N N . GLY A 1 573 ? -53.066 17.076 30.348 1.00 93.69 573 GLY A N 1
ATOM 4622 C CA . GLY A 1 573 ? -54.364 17.748 30.334 1.00 93.69 573 GLY A CA 1
ATOM 4623 C C . GLY A 1 573 ? -55.519 16.919 29.767 1.00 93.69 573 GLY A C 1
ATOM 4624 O O . GLY A 1 573 ? -56.663 17.322 29.966 1.00 93.69 573 GLY A O 1
ATOM 4625 N N . MET A 1 574 ? -55.286 15.755 29.161 1.00 94.81 574 MET A N 1
ATOM 4626 C CA . MET A 1 574 ? -56.328 14.844 28.667 1.00 94.81 574 MET A CA 1
ATOM 4627 C C . MET A 1 574 ? -56.745 13.846 29.750 1.00 94.81 574 MET A C 1
ATOM 4629 O O . MET A 1 574 ? -55.906 13.381 30.514 1.00 94.81 574 MET A O 1
ATOM 4633 N N . ALA A 1 575 ? -58.038 13.531 29.854 1.00 95.12 575 ALA A N 1
ATOM 4634 C CA . ALA A 1 575 ? -58.501 12.509 30.792 1.00 95.12 575 ALA A CA 1
ATOM 4635 C C . ALA A 1 575 ? -58.011 11.124 30.349 1.00 95.12 575 ALA A C 1
ATOM 4637 O O . ALA A 1 575 ? -58.087 10.793 29.169 1.00 95.12 575 ALA A O 1
ATOM 4638 N N . VAL A 1 576 ? -57.503 10.336 31.295 1.00 96.25 576 VAL A N 1
ATOM 4639 C CA . VAL A 1 576 ? -57.156 8.932 31.070 1.00 96.25 576 VAL A CA 1
ATOM 4640 C C . VAL A 1 576 ? -58.407 8.115 31.355 1.00 96.25 576 VAL A C 1
ATOM 4642 O O . VAL A 1 576 ? -58.895 8.114 32.489 1.00 96.25 576 VAL A O 1
ATOM 4645 N N . ASP A 1 577 ? -58.945 7.461 30.327 1.00 96.38 577 ASP A N 1
ATOM 4646 C CA . ASP A 1 577 ? -60.100 6.582 30.487 1.00 96.38 577 ASP A CA 1
ATOM 4647 C C . ASP A 1 577 ? -59.776 5.438 31.455 1.00 96.38 577 ASP A C 1
ATOM 4649 O O . ASP A 1 577 ? -58.636 4.977 31.565 1.00 96.38 577 ASP A O 1
ATOM 4653 N N . ARG A 1 578 ? -60.798 4.976 32.182 1.00 96.69 578 ARG A N 1
ATOM 4654 C CA . ARG A 1 578 ? -60.646 3.871 33.131 1.00 96.69 578 ARG A CA 1
ATOM 4655 C C . ARG A 1 578 ? -60.078 2.648 32.411 1.00 96.69 578 ARG A C 1
ATOM 4657 O O . ARG A 1 578 ? -60.607 2.248 31.380 1.00 96.69 578 ARG A O 1
ATOM 4664 N N . GLU A 1 579 ? -59.033 2.059 32.988 1.00 96.06 579 GLU A N 1
ATOM 4665 C CA . GLU A 1 579 ? -58.315 0.882 32.475 1.00 96.06 579 GLU A CA 1
ATOM 4666 C C . GLU A 1 579 ? -57.617 1.092 31.113 1.00 96.06 579 GLU A C 1
ATOM 4668 O O . GLU A 1 579 ? -56.944 0.186 30.620 1.00 96.06 579 GLU A O 1
ATOM 4673 N N . ALA A 1 580 ? -57.679 2.297 30.531 1.00 97.31 580 ALA A N 1
ATOM 4674 C CA . ALA A 1 580 ? -56.933 2.635 29.327 1.00 97.31 580 ALA A CA 1
ATOM 4675 C C . ALA A 1 580 ? -55.463 2.918 29.656 1.00 97.31 580 ALA A C 1
ATOM 4677 O O . ALA A 1 580 ? -55.144 3.667 30.581 1.00 97.31 580 ALA A O 1
ATOM 4678 N N . ARG A 1 581 ? -54.559 2.340 28.858 1.00 97.75 581 ARG A N 1
ATOM 4679 C CA . ARG A 1 581 ? -53.114 2.570 28.966 1.00 97.75 581 ARG A CA 1
ATOM 4680 C C . ARG A 1 581 ? -52.716 3.750 28.091 1.00 97.75 581 ARG A C 1
ATOM 4682 O O . ARG A 1 581 ? -52.835 3.680 26.870 1.00 97.75 581 ARG A O 1
ATOM 4689 N N . VAL A 1 582 ? -52.192 4.801 28.708 1.00 98.00 582 VAL A N 1
ATOM 4690 C CA . VAL A 1 582 ? -51.668 5.980 28.008 1.00 98.00 582 VAL A CA 1
ATOM 4691 C C . VAL A 1 582 ? -50.159 6.017 28.175 1.00 98.00 582 VAL A C 1
ATOM 4693 O O . VAL A 1 582 ? -49.664 6.023 29.301 1.00 98.00 582 VAL A O 1
ATOM 4696 N N . LYS A 1 583 ? -49.426 6.010 27.059 1.00 97.56 583 LYS A N 1
ATOM 4697 C CA . LYS A 1 583 ? -47.962 6.070 27.062 1.00 97.56 583 LYS A CA 1
ATOM 4698 C C . LYS A 1 583 ? -47.490 7.398 27.660 1.00 97.56 583 LYS A C 1
ATOM 4700 O O . LYS A 1 583 ? -48.011 8.455 27.310 1.00 97.56 583 LYS A O 1
ATOM 4705 N N . LEU A 1 584 ? -46.515 7.322 28.557 1.00 97.19 584 LEU A N 1
ATOM 4706 C CA . LEU A 1 584 ? -45.829 8.474 29.124 1.00 97.19 584 LEU A CA 1
ATOM 4707 C C . LEU A 1 584 ? -44.697 8.891 28.186 1.00 97.19 584 LEU A C 1
ATOM 4709 O O . LEU A 1 584 ? -43.898 8.068 27.745 1.00 97.19 584 LEU A O 1
ATOM 4713 N N . GLU A 1 585 ? -44.651 10.178 27.890 1.00 94.56 585 GLU A N 1
ATOM 4714 C CA . GLU A 1 585 ? -43.627 10.834 27.089 1.00 94.56 585 GLU A CA 1
ATOM 4715 C C . GLU A 1 585 ? -42.669 11.588 28.014 1.00 94.56 585 GLU A C 1
ATOM 4717 O O . GLU A 1 585 ? -42.993 11.906 29.167 1.00 94.56 585 GLU A O 1
ATOM 4722 N N . HIS A 1 586 ? -41.486 11.901 27.490 1.00 88.75 586 HIS A N 1
ATOM 4723 C CA . HIS A 1 586 ? -40.561 12.808 28.155 1.00 88.75 586 HIS A CA 1
ATOM 4724 C C . HIS A 1 586 ? -41.242 14.164 28.385 1.00 88.75 586 HIS A C 1
ATOM 4726 O O . HIS A 1 586 ? -41.958 14.659 27.519 1.00 88.75 586 HIS A O 1
ATOM 4732 N N . GLU A 1 587 ? -41.056 14.736 29.575 1.00 92.94 587 GLU A N 1
ATOM 4733 C CA . GLU A 1 587 ? -41.677 16.000 30.011 1.00 92.94 587 GLU A CA 1
ATOM 4734 C C . GLU A 1 587 ? -43.210 15.971 30.162 1.00 92.94 587 GLU A C 1
ATOM 4736 O O . GLU A 1 587 ? -43.836 17.002 30.422 1.00 92.94 587 GLU A O 1
ATOM 4741 N N . GLY A 1 588 ? -43.829 14.789 30.076 1.00 96.19 588 GLY A N 1
ATOM 4742 C CA . GLY A 1 588 ? -45.256 14.613 30.317 1.00 96.19 588 GLY A CA 1
ATOM 4743 C C . GLY A 1 588 ? -45.684 14.966 31.747 1.00 96.19 588 GLY A C 1
ATOM 4744 O O . GLY A 1 588 ? -44.889 14.963 32.684 1.00 96.19 588 GLY A O 1
ATOM 4745 N N . VAL A 1 589 ? -46.970 15.247 31.952 1.00 97.00 589 VAL A N 1
ATOM 4746 C CA . VAL A 1 589 ? -47.526 15.596 33.268 1.00 97.00 589 VAL A CA 1
ATOM 4747 C C . VAL A 1 589 ? -48.723 14.715 33.599 1.00 97.00 589 VAL A C 1
ATOM 4749 O O . VAL A 1 589 ? -49.739 14.743 32.901 1.00 97.00 589 VAL A O 1
ATOM 4752 N N . ILE A 1 590 ? -48.628 13.976 34.705 1.00 97.44 590 ILE A N 1
ATOM 4753 C CA . ILE A 1 590 ? -49.715 13.175 35.275 1.00 97.44 590 ILE A CA 1
ATOM 4754 C C . ILE A 1 590 ? -50.395 13.994 36.372 1.00 97.44 590 ILE A C 1
ATOM 4756 O O . ILE A 1 590 ? -49.819 14.217 37.432 1.00 97.44 590 ILE A O 1
ATOM 4760 N N . ALA A 1 591 ? -51.632 14.424 36.151 1.00 96.25 591 ALA A N 1
ATOM 4761 C CA . ALA A 1 591 ? -52.417 15.163 37.134 1.00 96.25 591 ALA A CA 1
ATOM 4762 C C . ALA A 1 591 ? -53.379 14.225 37.884 1.00 96.25 591 ALA A C 1
ATOM 4764 O O . ALA A 1 591 ? -54.174 13.506 37.269 1.00 96.25 591 ALA A O 1
ATOM 4765 N N . LEU A 1 592 ? -53.334 14.259 39.218 1.00 95.75 592 LEU A N 1
ATOM 4766 C CA . LEU A 1 592 ? -54.060 13.357 40.118 1.00 95.75 592 LEU A CA 1
ATOM 4767 C C . LEU A 1 592 ? -55.043 14.131 40.995 1.00 95.75 592 LEU A C 1
ATOM 4769 O O . LEU A 1 592 ? -54.699 15.174 41.540 1.00 95.75 592 LEU A O 1
ATOM 4773 N N . GLY A 1 593 ? -56.259 13.624 41.197 1.00 90.31 593 GLY A N 1
ATOM 4774 C CA . GLY A 1 593 ? -57.196 14.229 42.156 1.00 90.31 593 GLY A CA 1
ATOM 4775 C C . GLY A 1 593 ? -57.874 15.526 41.680 1.00 90.31 593 GLY A C 1
ATOM 4776 O O . GLY A 1 593 ? -58.362 16.290 42.512 1.00 90.31 593 GLY A O 1
ATOM 4777 N N . GLY A 1 594 ? -57.916 15.780 40.366 1.00 87.12 594 GLY A N 1
ATOM 4778 C CA . GLY A 1 594 ? -58.538 16.964 39.752 1.00 87.12 594 GLY A CA 1
ATOM 4779 C C . GLY A 1 594 ? -60.076 16.950 39.738 1.00 87.12 594 GLY A C 1
ATOM 4780 O O . GLY A 1 594 ? -60.720 16.171 40.439 1.00 87.12 594 GLY A O 1
ATOM 4781 N N . SER A 1 595 ? -60.700 17.860 38.979 1.00 81.06 595 SER A N 1
ATOM 4782 C CA . SER A 1 595 ? -62.139 17.764 38.665 1.00 81.06 595 SER A CA 1
ATOM 4783 C C . SER A 1 595 ? -62.337 16.982 37.366 1.00 81.06 595 SER A C 1
ATOM 4785 O O . SER A 1 595 ? -61.647 17.252 36.379 1.00 81.06 595 SER A O 1
ATOM 4787 N N . LYS A 1 596 ? -63.339 16.092 37.319 1.00 74.81 596 LYS A N 1
ATOM 4788 C CA . LYS A 1 596 ? -63.738 15.399 36.079 1.00 74.81 596 LYS A CA 1
ATOM 4789 C C . LYS A 1 596 ? -64.112 16.378 34.958 1.00 74.81 596 LYS A C 1
ATOM 4791 O O . LYS A 1 596 ? -63.884 16.079 33.793 1.00 74.81 596 LYS A O 1
ATOM 4796 N N . THR A 1 597 ? -64.625 17.560 35.309 1.00 76.75 597 THR A N 1
ATOM 4797 C CA . THR A 1 597 ? -65.146 18.564 34.366 1.00 76.75 597 THR A CA 1
ATOM 4798 C C . THR A 1 597 ? -64.098 19.530 33.796 1.00 76.75 597 THR A C 1
ATOM 4800 O O . THR A 1 597 ? -64.475 20.459 33.093 1.00 76.75 597 THR A O 1
ATOM 4803 N N . GLY A 1 598 ? -62.796 19.320 34.045 1.00 66.81 598 GLY A N 1
ATOM 4804 C CA . GLY A 1 598 ? -61.735 20.060 33.337 1.00 66.81 598 GLY A CA 1
ATOM 4805 C C . GLY A 1 598 ? -61.045 21.194 34.105 1.00 66.81 598 GLY A C 1
ATOM 4806 O O . GLY A 1 598 ? -60.597 22.153 33.491 1.00 66.81 598 GLY A O 1
ATOM 4807 N N . GLY A 1 599 ? -60.897 21.078 35.426 1.00 73.62 599 GLY A N 1
ATOM 4808 C CA . GLY A 1 599 ? -59.984 21.931 36.202 1.00 73.62 599 GLY A CA 1
ATOM 4809 C C . GLY A 1 599 ? -58.619 21.261 36.380 1.00 73.62 599 GLY A C 1
ATOM 4810 O O . GLY A 1 599 ? -58.573 20.064 36.682 1.00 73.62 599 GLY A O 1
ATOM 4811 N N . GLY A 1 600 ? -57.522 22.006 36.203 1.00 76.81 600 GLY A N 1
ATOM 4812 C CA . GLY A 1 600 ? -56.166 21.519 36.489 1.00 76.81 600 GLY A CA 1
ATOM 4813 C C . GLY A 1 600 ? -56.047 20.998 37.927 1.00 76.81 600 GLY A C 1
ATOM 4814 O O . GLY A 1 600 ? -56.674 21.544 38.837 1.00 76.81 600 GLY A O 1
ATOM 4815 N N . SER A 1 601 ? -55.291 19.915 38.135 1.00 86.94 601 SER A N 1
ATOM 4816 C CA . SER A 1 601 ? -54.996 19.440 39.489 1.00 86.94 601 SER A CA 1
ATOM 4817 C C . SER A 1 601 ? -53.723 20.078 40.019 1.00 86.94 601 SER A C 1
ATOM 4819 O O . SER A 1 601 ? -52.716 20.143 39.317 1.00 86.94 601 SER A O 1
ATOM 4821 N N . ILE A 1 602 ? -53.764 20.473 41.288 1.00 91.56 602 ILE A N 1
ATOM 4822 C CA . ILE A 1 602 ? -52.608 20.988 42.026 1.00 91.56 602 ILE A CA 1
ATOM 4823 C C . ILE A 1 602 ? -51.594 19.876 42.337 1.00 91.56 602 ILE A C 1
ATOM 4825 O O . ILE A 1 602 ? -50.416 20.145 42.525 1.00 91.56 602 ILE A O 1
ATOM 4829 N N . CYS A 1 603 ? -52.040 18.615 42.354 1.00 95.12 603 CYS A N 1
ATOM 4830 C CA . CYS A 1 603 ? -51.167 17.458 42.482 1.00 95.12 603 CYS A CA 1
ATOM 4831 C C . CYS A 1 603 ? -50.871 16.911 41.087 1.00 95.12 603 CYS A C 1
ATOM 4833 O O . CYS A 1 603 ? -51.672 16.170 40.509 1.00 95.12 603 CYS A O 1
ATOM 4835 N N . SER A 1 604 ? -49.744 17.341 40.534 1.00 96.12 604 SER A N 1
ATOM 4836 C CA . SER A 1 604 ? -49.297 16.963 39.199 1.00 96.12 604 SER A CA 1
ATOM 4837 C C . SER A 1 604 ? -47.859 16.458 39.257 1.00 96.12 604 SER A C 1
ATOM 4839 O O . SER A 1 604 ? -46.981 17.171 39.731 1.00 96.12 604 SER A O 1
ATOM 4841 N N . LEU A 1 605 ? -47.615 15.240 38.779 1.00 97.31 605 LEU A N 1
ATOM 4842 C CA . LEU A 1 605 ? -46.287 14.646 38.643 1.00 97.31 605 LEU A CA 1
ATOM 4843 C C . LEU A 1 605 ? -45.731 14.962 37.254 1.00 97.31 605 LEU A C 1
ATOM 4845 O O . LEU A 1 605 ? -46.329 14.600 36.242 1.00 97.31 605 LEU A O 1
ATOM 4849 N N . GLN A 1 606 ? -44.588 15.630 37.209 1.00 97.25 606 GLN A N 1
ATOM 4850 C CA . GLN A 1 606 ? -43.785 15.821 36.014 1.00 97.25 606 GLN A CA 1
ATOM 4851 C C . GLN A 1 606 ? -42.950 14.566 35.748 1.00 97.25 606 GLN A C 1
ATOM 4853 O O . GLN A 1 606 ? -42.231 14.088 36.626 1.00 97.25 606 GLN A O 1
ATOM 4858 N N . CYS A 1 607 ? -43.056 14.061 34.527 1.00 96.81 607 CYS A N 1
ATOM 4859 C CA . CYS A 1 607 ? -42.279 12.965 33.975 1.00 96.81 607 CYS A CA 1
ATOM 4860 C C . CYS A 1 607 ? -41.008 13.532 33.354 1.00 96.81 607 CYS A C 1
ATOM 4862 O O . CYS A 1 607 ? -41.073 14.360 32.456 1.00 96.81 607 CYS A O 1
ATOM 4864 N N . MET A 1 608 ? -39.848 13.087 33.806 1.00 95.38 608 MET A N 1
ATOM 4865 C CA . MET A 1 608 ? -38.555 13.438 33.235 1.00 95.38 608 MET A CA 1
ATOM 4866 C C . MET A 1 608 ? -37.886 12.139 32.799 1.00 95.38 608 MET A C 1
ATOM 4868 O O . MET A 1 608 ? -37.780 11.193 33.577 1.00 95.38 608 MET A O 1
ATOM 4872 N N . GLY A 1 609 ? -37.442 12.071 31.551 1.00 84.75 609 GLY A N 1
ATOM 4873 C CA . GLY A 1 609 ? -36.619 10.969 31.064 1.00 84.75 609 GLY A CA 1
ATOM 4874 C C . GLY A 1 609 ? -35.561 11.530 30.128 1.00 84.75 609 GLY A C 1
ATOM 4875 O O . GLY A 1 609 ? -35.813 12.527 29.456 1.00 84.75 609 GLY A O 1
ATOM 4876 N N . SER A 1 610 ? -34.366 10.955 30.167 1.00 77.81 610 SER A N 1
ATOM 4877 C CA . SER A 1 610 ? -33.317 11.269 29.201 1.00 77.81 610 SER A CA 1
ATOM 4878 C C . SER A 1 610 ? -33.526 10.381 27.980 1.00 77.81 610 SER A C 1
ATOM 4880 O O . SER A 1 610 ? -33.908 9.225 28.136 1.00 77.81 610 SER A O 1
ATOM 4882 N N . ASN A 1 611 ? -33.225 10.883 26.782 1.00 75.56 611 ASN A N 1
ATOM 4883 C CA . ASN A 1 611 ? -33.227 10.061 25.566 1.00 75.56 611 ASN A CA 1
ATOM 4884 C C . ASN A 1 611 ? -32.281 8.848 25.678 1.00 75.56 611 ASN A C 1
ATOM 4886 O O . ASN A 1 611 ? -32.444 7.866 24.961 1.00 75.56 611 ASN A O 1
ATOM 4890 N N . GLU A 1 612 ? -31.288 8.919 26.567 1.00 76.94 612 GLU A N 1
ATOM 4891 C CA . GLU A 1 612 ? -30.290 7.869 26.782 1.00 76.94 612 GLU A CA 1
ATOM 4892 C C . GLU A 1 612 ? -30.675 6.885 27.895 1.00 76.94 612 GLU A C 1
ATOM 4894 O O . GLU A 1 612 ? -30.072 5.819 28.008 1.00 76.94 612 GLU A O 1
ATOM 4899 N N . SER A 1 613 ? -31.672 7.218 28.719 1.00 80.38 613 SER A N 1
ATOM 4900 C CA . SER A 1 613 ? -32.124 6.410 29.851 1.00 80.38 613 SER A CA 1
ATOM 4901 C C . SER A 1 613 ? -33.483 5.801 29.542 1.00 80.38 613 SER A C 1
ATOM 4903 O O . SER A 1 613 ? -34.434 6.508 29.225 1.00 80.38 613 SER A O 1
ATOM 4905 N N . SER A 1 614 ? -33.609 4.484 29.694 1.00 89.00 614 SER A N 1
ATOM 4906 C CA . SER A 1 614 ? -34.918 3.826 29.607 1.00 89.00 614 SER A CA 1
ATOM 4907 C C . SER A 1 614 ? -35.743 3.986 30.887 1.00 89.00 614 SER A C 1
ATOM 4909 O O . SER A 1 614 ? -36.858 3.479 30.935 1.00 89.00 614 SER A O 1
ATOM 4911 N N . SER A 1 615 ? -35.232 4.700 31.898 1.00 95.62 615 SER A N 1
ATOM 4912 C CA . SER A 1 615 ? -35.873 4.935 33.197 1.00 95.62 615 SER A CA 1
ATOM 4913 C C . SER A 1 615 ? -36.692 6.229 33.239 1.00 95.62 615 SER A C 1
ATOM 4915 O O . SER A 1 615 ? -36.423 7.184 32.511 1.00 95.62 615 SER A O 1
ATOM 4917 N N . LEU A 1 616 ? -37.663 6.288 34.153 1.00 96.31 616 LEU A N 1
ATOM 4918 C CA . LEU A 1 616 ? -38.553 7.435 34.340 1.00 96.31 616 LEU A CA 1
ATOM 4919 C C . LEU A 1 616 ? -38.325 8.083 35.705 1.00 96.31 616 LEU A C 1
ATOM 4921 O O . LEU A 1 616 ? -38.458 7.433 36.739 1.00 96.31 616 LEU A O 1
ATOM 4925 N N . VAL A 1 617 ? -38.041 9.382 35.716 1.00 97.06 617 VAL A N 1
ATOM 4926 C CA . VAL A 1 617 ? -37.935 10.184 36.938 1.00 97.06 617 VAL A CA 1
ATOM 4927 C C . VAL A 1 617 ? -39.203 11.013 37.105 1.00 97.06 617 VAL A C 1
ATOM 4929 O O . VAL A 1 617 ? -39.628 11.717 36.194 1.00 97.06 617 VAL A O 1
ATOM 4932 N N . LEU A 1 618 ? -39.824 10.933 38.275 1.00 97.69 618 LEU A N 1
ATOM 4933 C CA . LEU A 1 618 ? -41.056 11.629 38.619 1.00 97.69 618 LEU A CA 1
ATOM 4934 C C . LEU A 1 618 ? -40.794 12.623 39.746 1.00 97.69 618 LEU A C 1
ATOM 4936 O O . LEU A 1 618 ? -40.207 12.275 40.772 1.00 97.69 618 LEU A O 1
ATOM 4940 N N . ARG A 1 619 ? -41.279 13.852 39.576 1.00 97.00 619 ARG A N 1
ATOM 4941 C CA . ARG A 1 619 ? -41.283 14.895 40.613 1.00 97.00 619 ARG A CA 1
ATOM 4942 C C . ARG A 1 619 ? -42.609 15.623 40.617 1.00 97.00 619 ARG A C 1
ATOM 4944 O O . ARG A 1 619 ? -43.240 15.745 39.573 1.00 97.00 619 ARG A O 1
ATOM 4951 N N . LEU A 1 620 ? -43.034 16.152 41.757 1.00 96.88 620 LEU A N 1
ATOM 4952 C CA . LEU A 1 620 ? -44.197 17.035 41.760 1.00 96.88 620 LEU A CA 1
ATOM 4953 C C . LEU A 1 620 ? -43.864 18.373 41.089 1.00 96.88 620 LEU A C 1
ATOM 4955 O O . LEU A 1 620 ? -42.873 19.030 41.411 1.00 96.88 620 LEU A O 1
ATOM 4959 N N . LYS A 1 621 ? -44.724 18.781 40.156 1.00 95.31 621 LYS A N 1
ATOM 4960 C CA . LYS A 1 621 ? -44.631 20.051 39.443 1.00 95.31 621 LYS A CA 1
ATOM 4961 C C . LYS A 1 621 ? -44.980 21.192 40.396 1.00 95.31 621 LYS A C 1
ATOM 4963 O O . LYS A 1 621 ? -46.069 21.207 40.963 1.00 95.31 621 LYS A O 1
ATOM 4968 N N . ARG A 1 622 ? -44.065 22.152 40.557 1.00 92.94 622 ARG A N 1
ATOM 4969 C CA . ARG A 1 622 ? -44.254 23.309 41.454 1.00 92.94 622 ARG A CA 1
ATOM 4970 C C . ARG A 1 622 ? -44.999 24.475 40.796 1.00 92.94 622 ARG A C 1
ATOM 4972 O O . ARG A 1 622 ? -45.499 25.357 41.495 1.00 92.94 622 ARG A O 1
ATOM 4979 N N . ASP A 1 623 ? -45.108 24.474 39.469 1.00 84.88 623 ASP A N 1
ATOM 4980 C CA . ASP A 1 623 ? -45.756 25.554 38.724 1.00 84.88 623 ASP A CA 1
ATOM 4981 C C . ASP A 1 623 ? -47.244 25.635 39.082 1.00 84.88 623 ASP A C 1
ATOM 4983 O O . ASP A 1 623 ? -48.013 24.704 38.842 1.00 84.88 623 ASP A O 1
ATOM 4987 N N . GLY A 1 624 ? -47.654 26.768 39.651 1.00 76.19 624 GLY A N 1
ATOM 4988 C CA . GLY A 1 624 ? -49.037 27.018 40.056 1.00 76.19 624 GLY A CA 1
ATOM 4989 C C . GLY A 1 624 ? -49.280 26.978 41.564 1.00 76.19 624 GLY A C 1
ATOM 4990 O O . GLY A 1 624 ? -50.276 27.546 42.004 1.00 76.19 624 GLY A O 1
ATOM 4991 N N . LEU A 1 625 ? -48.364 26.414 42.365 1.00 83.31 625 LEU A N 1
ATOM 4992 C CA . LEU A 1 625 ? -48.479 26.433 43.833 1.00 83.31 625 LEU A CA 1
ATOM 4993 C C . LEU A 1 625 ? -48.481 27.852 44.409 1.00 83.31 625 LEU A C 1
ATOM 4995 O O . LEU A 1 625 ? -49.208 28.125 45.356 1.00 83.31 625 LEU A O 1
ATOM 4999 N N . ALA A 1 626 ? -47.712 28.764 43.806 1.00 77.94 626 ALA A N 1
ATOM 5000 C CA . ALA A 1 626 ? -47.583 30.152 44.260 1.00 77.94 626 ALA A CA 1
ATOM 5001 C C . ALA A 1 626 ? -48.907 30.945 44.252 1.00 77.94 626 ALA A C 1
ATOM 5003 O O . ALA A 1 626 ? -48.972 32.031 44.820 1.00 77.94 626 ALA A O 1
ATOM 5004 N N . PHE A 1 627 ? -49.949 30.421 43.600 1.00 77.38 627 PHE A N 1
ATOM 5005 C CA . PHE A 1 627 ? -51.254 31.070 43.465 1.00 77.38 627 PHE A CA 1
ATOM 5006 C C . PHE A 1 627 ? -52.351 30.411 44.313 1.00 77.38 627 PHE A C 1
ATOM 5008 O O . PHE A 1 627 ? -53.523 30.762 44.172 1.00 77.38 627 PHE A O 1
ATOM 5015 N N . ILE A 1 628 ? -52.000 29.442 45.162 1.00 80.06 628 ILE A N 1
ATOM 5016 C CA . ILE A 1 628 ? -52.949 28.691 45.983 1.00 80.06 628 ILE A CA 1
ATOM 5017 C C . ILE A 1 628 ? -52.935 29.233 47.419 1.00 80.06 628 ILE A C 1
ATOM 5019 O O . ILE A 1 628 ? -51.873 29.433 48.000 1.00 80.06 628 ILE A O 1
ATOM 5023 N N . ASP A 1 629 ? -54.120 29.445 48.002 1.00 77.31 629 ASP A N 1
ATOM 5024 C CA . ASP A 1 629 ? -54.268 29.797 49.420 1.00 77.31 629 ASP A CA 1
ATOM 5025 C C . ASP A 1 629 ? -53.877 28.602 50.312 1.00 77.31 629 ASP A C 1
ATOM 5027 O O . ASP A 1 629 ? -54.531 27.547 50.318 1.00 77.31 629 ASP A O 1
ATOM 5031 N N . ASP A 1 630 ? -52.784 28.784 51.051 1.00 71.25 630 ASP A N 1
ATOM 5032 C CA . ASP A 1 630 ? -52.107 27.780 51.876 1.00 71.25 630 ASP A CA 1
ATOM 5033 C C . ASP A 1 630 ? -53.035 27.175 52.952 1.00 71.25 630 ASP A C 1
ATOM 5035 O O . ASP A 1 630 ? -53.033 25.969 53.217 1.00 71.25 630 ASP A O 1
ATOM 5039 N N . THR A 1 631 ? -53.965 27.973 53.491 1.00 76.62 631 THR A N 1
ATOM 5040 C CA . THR A 1 631 ? -54.812 27.559 54.623 1.00 76.62 631 THR A CA 1
ATOM 5041 C C . THR A 1 631 ? -55.757 26.395 54.303 1.00 76.62 631 THR A C 1
ATOM 5043 O O . THR A 1 631 ? -55.903 25.463 55.099 1.00 76.62 631 THR A O 1
ATOM 5046 N N . SER A 1 632 ? -56.388 26.400 53.126 1.00 81.56 632 SER A N 1
ATOM 5047 C CA . SER A 1 632 ? -57.282 25.313 52.685 1.00 81.56 632 SER A CA 1
ATOM 5048 C C . SER A 1 632 ? -56.519 24.093 52.154 1.00 81.56 632 SER A C 1
ATOM 5050 O O . SER A 1 632 ? -57.007 22.952 52.176 1.00 81.56 632 SER A O 1
ATOM 5052 N N . THR A 1 633 ? -55.291 24.333 51.702 1.00 87.00 633 THR A N 1
ATOM 5053 C CA . THR A 1 633 ? -54.483 23.349 50.994 1.00 87.00 633 THR A CA 1
ATOM 5054 C C . THR A 1 633 ? -53.739 22.456 51.971 1.00 87.00 633 THR A C 1
ATOM 5056 O O . THR A 1 633 ? -53.806 21.239 51.806 1.00 87.00 633 THR A O 1
ATOM 5059 N N . GLY A 1 634 ? -53.197 22.999 53.066 1.00 87.69 634 GLY A N 1
ATOM 5060 C CA . GLY A 1 634 ? -52.608 22.199 54.148 1.00 87.69 634 GLY A CA 1
ATOM 5061 C C . GLY A 1 634 ? -53.603 21.217 54.784 1.00 87.69 634 GLY A C 1
ATOM 5062 O O . GLY A 1 634 ? -53.266 20.068 55.069 1.00 87.69 634 GLY A O 1
ATOM 5063 N N . GLN A 1 635 ? -54.886 21.590 54.909 1.00 90.75 635 GLN A N 1
ATOM 5064 C CA . GLN A 1 635 ? -55.922 20.651 55.371 1.00 90.75 635 GLN A CA 1
ATOM 5065 C C . GLN A 1 635 ? -56.186 19.523 54.368 1.00 90.75 635 GLN A C 1
ATOM 5067 O O . GLN A 1 635 ? -56.523 18.400 54.764 1.00 90.75 635 GLN A O 1
ATOM 5072 N N . SER A 1 636 ? -56.073 19.818 53.075 1.00 92.06 636 SER A N 1
ATOM 5073 C CA . SER A 1 636 ? -56.323 18.873 51.988 1.00 92.06 636 SER A CA 1
ATOM 5074 C C . SER A 1 636 ? -55.097 18.029 51.644 1.00 92.06 636 SER A C 1
ATOM 5076 O O . SER A 1 636 ? -55.267 16.938 51.107 1.00 92.06 636 SER A O 1
ATOM 5078 N N . TRP A 1 637 ? -53.889 18.485 51.968 1.00 95.00 637 TRP A N 1
ATOM 5079 C CA . TRP A 1 637 ? -52.621 17.826 51.668 1.00 95.00 637 TRP A CA 1
ATOM 5080 C C . TRP A 1 637 ? -51.627 17.991 52.833 1.00 95.00 637 TRP A C 1
ATOM 5082 O O . TRP A 1 637 ? -50.700 18.789 52.750 1.00 95.00 637 TRP A O 1
ATOM 5092 N N . PRO A 1 638 ? -51.793 17.228 53.928 1.00 93.50 638 PRO A N 1
ATOM 5093 C CA . PRO A 1 638 ? -50.981 17.418 55.133 1.00 93.50 638 PRO A CA 1
ATOM 5094 C C . PRO A 1 638 ? -49.479 17.145 54.953 1.00 93.50 638 PRO A C 1
ATOM 5096 O O . PRO A 1 638 ? -48.680 17.703 55.690 1.00 93.50 638 PRO A O 1
ATOM 5099 N N . SER A 1 639 ? -49.098 16.292 53.997 1.00 95.25 639 SER A N 1
ATOM 5100 C CA . SER A 1 639 ? -47.702 15.943 53.678 1.00 95.25 639 SER A CA 1
ATOM 5101 C C . SER A 1 639 ? -47.146 16.719 52.480 1.00 95.25 639 SER A C 1
ATOM 5103 O O . SER A 1 639 ? -46.242 16.229 51.813 1.00 95.25 639 SER A O 1
ATOM 5105 N N . MET A 1 640 ? -47.721 17.882 52.147 1.00 94.19 640 MET A N 1
ATOM 5106 C CA . MET A 1 640 ? -47.361 18.626 50.937 1.00 94.19 640 MET A CA 1
ATOM 5107 C C . MET A 1 640 ? -45.853 18.860 50.831 1.00 94.19 640 MET A C 1
ATOM 5109 O O . MET A 1 640 ? -45.257 18.446 49.840 1.00 94.19 640 MET A O 1
ATOM 5113 N N . ASP A 1 641 ? -45.247 19.474 51.847 1.00 93.44 641 ASP A N 1
ATOM 5114 C CA . ASP A 1 641 ? -43.825 19.829 51.821 1.00 93.44 641 ASP A CA 1
ATOM 5115 C C . ASP A 1 641 ? -42.941 18.590 51.631 1.00 93.44 641 ASP A C 1
ATOM 5117 O O . ASP A 1 641 ? -42.108 18.554 50.728 1.00 93.44 641 ASP A O 1
ATOM 5121 N N . GLU A 1 642 ? -43.209 17.530 52.400 1.00 95.00 642 GLU A N 1
ATOM 5122 C CA . GLU A 1 642 ? -42.496 16.252 52.303 1.00 95.00 642 GLU A CA 1
ATOM 5123 C C . GLU A 1 642 ? -42.645 15.616 50.909 1.00 95.00 642 GLU A C 1
ATOM 5125 O O . GLU A 1 642 ? -41.687 15.099 50.338 1.00 95.00 642 GLU A O 1
ATOM 5130 N N . ASP A 1 643 ? -43.844 15.661 50.326 1.00 96.25 643 ASP A N 1
ATOM 5131 C CA . ASP A 1 643 ? -44.101 15.093 49.005 1.00 96.25 643 ASP A CA 1
ATOM 5132 C C . ASP A 1 643 ? -43.414 15.899 47.888 1.00 96.25 643 ASP A C 1
ATOM 5134 O O . ASP A 1 643 ? -42.959 15.308 46.908 1.00 96.25 643 ASP A O 1
ATOM 5138 N N . PHE A 1 644 ? -43.303 17.227 48.024 1.00 95.56 644 PHE A N 1
ATOM 5139 C CA . PHE A 1 644 ? -42.621 18.109 47.060 1.00 95.56 644 PHE A CA 1
ATOM 5140 C C . PHE A 1 644 ? -41.095 18.027 47.106 1.00 95.56 644 PHE A C 1
ATOM 5142 O O . PHE A 1 644 ? -40.429 18.510 46.178 1.00 95.56 644 PHE A O 1
ATOM 5149 N N . GLU A 1 645 ? -40.539 17.461 48.170 1.00 95.88 645 GLU A N 1
ATOM 5150 C CA . GLU A 1 645 ? -39.117 17.151 48.269 1.00 95.88 645 GLU A CA 1
ATOM 5151 C C . GLU A 1 645 ? -38.783 15.823 47.586 1.00 95.88 645 GLU A C 1
ATOM 5153 O O . GLU A 1 645 ? -37.702 15.698 47.012 1.00 95.88 645 GLU A O 1
ATOM 5158 N N . LYS A 1 646 ? -39.720 14.868 47.553 1.00 97.44 646 LYS A N 1
ATOM 5159 C CA . LYS A 1 646 ? -39.506 13.536 46.976 1.00 97.44 646 LYS A CA 1
ATOM 5160 C C . LYS A 1 646 ? -39.325 13.557 45.456 1.00 97.44 646 LYS A C 1
ATOM 5162 O O . LYS A 1 646 ? -39.989 14.267 44.700 1.00 97.44 646 LYS A O 1
ATOM 5167 N N . THR A 1 647 ? -38.432 12.686 45.005 1.00 97.44 647 THR A N 1
ATOM 5168 C CA . THR A 1 647 ? -38.202 12.315 43.612 1.00 97.44 647 THR A CA 1
ATOM 5169 C C . THR A 1 647 ? -38.279 10.800 43.503 1.00 97.44 647 THR A C 1
ATOM 5171 O O . THR A 1 647 ? -37.540 10.095 44.184 1.00 97.44 647 THR A O 1
ATOM 5174 N N . TRP A 1 648 ? -39.134 10.286 42.626 1.00 98.19 648 TRP A N 1
ATOM 5175 C CA . TRP A 1 648 ? -39.228 8.848 42.375 1.00 98.19 648 TRP A CA 1
ATOM 5176 C C . TRP A 1 648 ? -38.510 8.500 41.078 1.00 98.19 648 TRP A C 1
ATOM 5178 O O . TRP A 1 648 ? -38.655 9.204 40.084 1.00 98.19 648 TRP A O 1
ATOM 5188 N N . VAL A 1 649 ? -37.743 7.419 41.076 1.00 97.62 649 VAL A N 1
ATOM 5189 C CA . VAL A 1 649 ? -36.984 6.940 39.921 1.00 97.62 649 VAL A CA 1
ATOM 5190 C C . VAL A 1 649 ? -37.430 5.516 39.630 1.00 97.62 649 VAL A C 1
ATOM 5192 O O . VAL A 1 649 ? -37.090 4.586 40.357 1.00 97.62 649 VAL A O 1
ATOM 5195 N N . LEU A 1 650 ? -38.212 5.345 38.572 1.00 97.56 650 LEU A N 1
ATOM 5196 C CA . LEU A 1 650 ? -38.643 4.042 38.086 1.00 97.56 650 LEU A CA 1
ATOM 5197 C C . LEU A 1 650 ? -37.551 3.509 37.165 1.00 97.56 650 LEU A C 1
ATOM 5199 O O . LEU A 1 650 ? -37.395 3.979 36.033 1.00 97.56 650 LEU A O 1
ATOM 5203 N N . VAL A 1 651 ? -36.773 2.559 37.675 1.00 96.44 651 VAL A N 1
ATOM 5204 C CA . VAL A 1 651 ? -35.583 2.054 36.998 1.00 96.44 651 VAL A CA 1
ATOM 5205 C C . VAL A 1 651 ? -35.968 1.047 35.924 1.00 96.44 651 VAL A C 1
ATOM 5207 O O . VAL A 1 651 ? -36.643 0.038 36.139 1.00 96.44 651 VAL A O 1
ATOM 5210 N N . ASN A 1 652 ? -35.498 1.319 34.722 1.00 93.44 652 ASN A N 1
ATOM 5211 C CA . ASN A 1 652 ? -35.642 0.454 33.578 1.00 93.44 652 ASN A CA 1
ATOM 5212 C C . ASN A 1 652 ? -34.364 0.549 32.754 1.00 93.44 652 ASN A C 1
ATOM 5214 O O . ASN A 1 652 ? -33.956 1.644 32.381 1.00 93.44 652 ASN A O 1
ATOM 5218 N N . GLY A 1 653 ? -33.692 -0.591 32.586 1.00 91.06 653 GLY A N 1
ATOM 5219 C CA . GLY A 1 653 ? -32.326 -0.648 32.081 1.00 91.06 653 GLY A CA 1
ATOM 5220 C C . GLY A 1 653 ? -31.355 0.032 33.043 1.00 91.06 653 GLY A C 1
ATOM 5221 O O . GLY A 1 653 ? -30.904 -0.579 34.016 1.00 91.06 653 GLY A O 1
ATOM 5222 N N . HIS A 1 654 ? -31.064 1.302 32.770 1.00 94.75 654 HIS A N 1
ATOM 5223 C CA . HIS A 1 654 ? -30.054 2.088 33.464 1.00 94.75 654 HIS A CA 1
ATOM 5224 C C . HIS A 1 654 ? -30.485 3.535 33.724 1.00 94.75 654 HIS A C 1
ATOM 5226 O O . HIS A 1 654 ? -31.256 4.114 32.962 1.00 94.75 654 HIS A O 1
ATOM 5232 N N . VAL A 1 655 ? -29.942 4.129 34.787 1.00 96.31 655 VAL A N 1
ATOM 5233 C CA . VAL A 1 655 ? -30.076 5.537 35.172 1.00 96.31 655 VAL A CA 1
ATOM 5234 C C . VAL A 1 655 ? -28.669 6.124 35.292 1.00 96.31 655 VAL A C 1
ATOM 5236 O O . VAL A 1 655 ? -27.919 5.708 36.180 1.00 96.31 655 VAL A O 1
ATOM 5239 N N . PRO A 1 656 ? -28.280 7.077 34.432 1.00 96.38 656 PRO A N 1
ATOM 5240 C CA . PRO A 1 656 ? -27.001 7.754 34.583 1.00 96.38 656 PRO A CA 1
ATOM 5241 C C . PRO A 1 656 ? -27.006 8.622 35.848 1.00 96.38 656 PRO A C 1
ATOM 5243 O O . PRO A 1 656 ? -28.018 9.242 36.185 1.00 96.38 656 PRO A O 1
ATOM 5246 N N . ILE A 1 657 ? -25.879 8.660 36.549 1.00 97.00 657 ILE A N 1
ATOM 5247 C CA . ILE A 1 657 ? -25.653 9.503 37.721 1.00 97.00 657 ILE A CA 1
ATOM 5248 C C . ILE A 1 657 ? -24.389 10.317 37.465 1.00 97.00 657 ILE A C 1
ATOM 5250 O O . ILE A 1 657 ? -23.311 9.770 37.219 1.00 97.00 657 ILE A O 1
ATOM 5254 N N . GLY A 1 658 ? -24.536 11.633 37.517 1.00 96.12 658 GLY A N 1
ATOM 5255 C CA . GLY A 1 658 ? -23.436 12.569 37.349 1.00 96.12 658 GLY A CA 1
ATOM 5256 C C . GLY A 1 658 ? -23.347 13.579 38.478 1.00 96.12 658 GLY A C 1
ATOM 5257 O O . GLY A 1 658 ? -24.163 13.586 39.404 1.00 96.12 658 GLY A O 1
ATOM 5258 N N . VAL A 1 659 ? -22.360 14.463 38.379 1.00 96.25 659 VAL A N 1
ATOM 5259 C CA . VAL A 1 659 ? -22.230 15.633 39.252 1.00 96.25 659 VAL A CA 1
ATOM 5260 C C . VAL A 1 659 ? -22.433 16.885 38.408 1.00 96.25 659 VAL A C 1
ATOM 5262 O O . VAL A 1 659 ? -21.786 17.084 37.378 1.00 96.25 659 VAL A O 1
ATOM 5265 N N . ASN A 1 660 ? -23.394 17.719 38.802 1.00 95.31 660 ASN A N 1
ATOM 5266 C CA . ASN A 1 660 ? -23.659 18.975 38.111 1.00 95.31 660 ASN A CA 1
ATOM 5267 C C . ASN A 1 660 ? -22.589 20.032 38.451 1.00 95.31 660 ASN A C 1
ATOM 5269 O O . ASN A 1 660 ? -21.773 19.874 39.358 1.00 95.31 660 ASN A O 1
ATOM 5273 N N . LYS A 1 661 ? -22.640 21.179 37.769 1.00 94.44 661 LYS A N 1
ATOM 5274 C CA . LYS A 1 661 ? -21.698 22.296 37.990 1.00 94.44 661 LYS A CA 1
ATOM 5275 C C . LYS A 1 661 ? -21.718 22.880 39.410 1.00 94.44 661 LYS A C 1
ATOM 5277 O O . LYS A 1 661 ? -20.794 23.599 39.773 1.00 94.44 661 LYS A O 1
ATOM 5282 N N . ASN A 1 662 ? -22.755 22.590 40.195 1.00 95.00 662 ASN A N 1
ATOM 5283 C CA . ASN A 1 662 ? -22.901 23.045 41.576 1.00 95.00 662 ASN A CA 1
ATOM 5284 C C . ASN A 1 662 ? -22.386 22.012 42.593 1.00 95.00 662 ASN A C 1
ATOM 5286 O O . ASN A 1 662 ? -22.555 22.221 43.793 1.00 95.00 662 ASN A O 1
ATOM 5290 N N . GLY A 1 663 ? -21.807 20.894 42.143 1.00 93.38 663 GLY A N 1
ATOM 5291 C CA . GLY A 1 663 ? -21.359 19.824 43.031 1.00 93.38 663 GLY A CA 1
ATOM 5292 C C . GLY A 1 663 ? -22.512 19.043 43.669 1.00 93.38 663 GLY A C 1
ATOM 5293 O O . GLY A 1 663 ? -22.374 18.570 44.791 1.00 93.38 663 GLY A O 1
ATOM 5294 N N . GLN A 1 664 ? -23.664 18.941 42.999 1.00 95.44 664 GLN A N 1
ATOM 5295 C CA . GLN A 1 664 ? -24.801 18.121 43.432 1.00 95.44 664 GLN A CA 1
ATOM 5296 C C . GLN A 1 664 ? -24.987 16.928 42.493 1.00 95.44 664 GLN A C 1
ATOM 5298 O O . GLN A 1 664 ? -24.688 17.023 41.300 1.00 95.44 664 GLN A O 1
ATOM 5303 N N . LEU A 1 665 ? -25.525 15.825 43.019 1.00 96.38 665 LEU A N 1
ATOM 5304 C CA . LEU A 1 665 ? -25.841 14.648 42.211 1.00 96.38 665 LEU A CA 1
ATOM 5305 C C . LEU A 1 665 ? -26.989 14.943 41.242 1.00 96.38 665 LEU A C 1
ATOM 5307 O O . LEU A 1 665 ? -28.062 15.405 41.636 1.00 96.38 665 LEU A O 1
ATOM 5311 N N . ASP A 1 666 ? -26.765 14.623 39.975 1.00 95.94 666 ASP A N 1
ATOM 5312 C CA . ASP A 1 666 ? -27.752 14.682 38.904 1.00 95.94 666 ASP A CA 1
ATOM 5313 C C . ASP A 1 666 ? -28.138 13.256 38.499 1.00 95.94 666 ASP A C 1
ATOM 5315 O O . ASP A 1 666 ? -27.437 12.576 37.747 1.00 95.94 666 ASP A O 1
ATOM 5319 N N . VAL A 1 667 ? -29.255 12.787 39.055 1.00 96.12 667 VAL A N 1
ATOM 5320 C CA . VAL A 1 667 ? -29.817 11.462 38.775 1.00 96.12 667 VAL A CA 1
ATOM 5321 C C . VAL A 1 667 ? -30.702 11.553 37.536 1.00 96.12 667 VAL A C 1
ATOM 5323 O O . VAL A 1 667 ? -31.740 12.217 37.554 1.00 96.12 667 VAL A O 1
ATOM 5326 N N . GLY A 1 668 ? -30.306 10.856 36.474 1.00 92.94 668 GLY A N 1
ATOM 5327 C CA . GLY A 1 668 ? -30.964 10.863 35.168 1.00 92.94 668 GLY A CA 1
ATOM 5328 C C . GLY A 1 668 ? -30.294 11.760 34.123 1.00 92.94 668 GLY A C 1
ATOM 5329 O O . GLY A 1 668 ? -30.691 11.694 32.961 1.00 92.94 668 GLY A O 1
ATOM 5330 N N . GLY A 1 669 ? -29.258 12.525 34.495 1.00 91.56 669 GLY A N 1
ATOM 5331 C CA . GLY A 1 669 ? -28.436 13.304 33.558 1.00 91.56 669 GLY A CA 1
ATOM 5332 C C . GLY A 1 669 ? -29.148 14.512 32.938 1.00 91.56 669 GLY A C 1
ATOM 5333 O O . GLY A 1 669 ? -28.887 14.859 31.789 1.00 91.56 669 GLY A O 1
ATOM 5334 N N . PHE A 1 670 ? -30.082 15.144 33.654 1.00 89.62 670 PHE A N 1
ATOM 5335 C CA . PHE A 1 670 ? -30.921 16.219 33.105 1.00 89.62 670 PHE A CA 1
ATOM 5336 C C . PHE A 1 670 ? -30.237 17.588 33.083 1.00 89.62 670 PHE A C 1
ATOM 5338 O O . PHE A 1 670 ? -30.704 18.507 32.413 1.00 89.62 670 PHE A O 1
ATOM 5345 N N . GLN A 1 671 ? -29.156 17.758 33.842 1.00 90.31 671 GLN A N 1
ATOM 5346 C CA . GLN A 1 671 ? -28.508 19.052 34.060 1.00 90.31 671 GLN A CA 1
ATOM 5347 C C . GLN A 1 671 ? -27.183 19.185 33.303 1.00 90.31 671 GLN A C 1
ATOM 5349 O O . GLN A 1 671 ? -26.350 20.016 33.671 1.00 90.31 671 GLN A O 1
ATOM 5354 N N . ASN A 1 672 ? -26.993 18.392 32.240 1.00 87.06 672 ASN A N 1
ATOM 5355 C CA . ASN A 1 672 ? -25.730 18.288 31.499 1.00 87.06 672 ASN A CA 1
ATOM 5356 C C . ASN A 1 672 ? -24.540 18.031 32.442 1.00 87.06 672 ASN A C 1
ATOM 5358 O O . ASN A 1 672 ? -23.496 18.680 32.334 1.00 87.06 672 ASN A O 1
ATOM 5362 N N . SER A 1 673 ? -24.746 17.155 33.425 1.00 93.62 673 SER A N 1
ATOM 5363 C CA . SER A 1 673 ? -23.707 16.719 34.353 1.00 93.62 673 SER A CA 1
ATOM 5364 C C . SER A 1 673 ? -22.698 15.801 33.665 1.00 93.62 673 SER A C 1
ATOM 5366 O O . SER A 1 673 ? -23.008 15.134 32.677 1.00 93.62 673 SER A O 1
ATOM 5368 N N . GLU A 1 674 ? -21.476 15.767 34.194 1.00 92.19 674 GLU A N 1
ATOM 5369 C CA . GLU A 1 674 ? -20.503 14.746 33.815 1.00 92.19 674 GLU A CA 1
ATOM 5370 C C . GLU A 1 674 ? -20.965 13.403 34.381 1.00 92.19 674 GLU A C 1
ATOM 5372 O O . GLU A 1 674 ? -21.206 13.288 35.584 1.00 92.19 674 GLU A O 1
ATOM 5377 N N . LEU A 1 675 ? -21.145 12.408 33.512 1.00 95.25 675 LEU A N 1
ATOM 5378 C CA . LEU A 1 675 ? -21.621 11.087 33.907 1.00 95.25 675 LEU A CA 1
ATOM 5379 C C . LEU A 1 675 ? -20.477 10.298 34.546 1.00 95.25 675 LEU A C 1
ATOM 5381 O O . LEU A 1 675 ? -19.522 9.939 33.863 1.00 95.25 675 LEU A O 1
ATOM 5385 N N . LEU A 1 676 ? -20.599 10.006 35.841 1.00 96.81 676 LEU A N 1
ATOM 5386 C CA . LEU A 1 676 ? -19.551 9.348 36.632 1.00 96.81 676 LEU A CA 1
ATOM 5387 C C . LEU A 1 676 ? -19.933 7.931 37.062 1.00 96.81 676 LEU A C 1
ATOM 5389 O O . LEU A 1 676 ? -19.067 7.095 37.309 1.00 96.81 676 LEU A O 1
ATOM 5393 N N . ALA A 1 677 ? -21.228 7.632 37.132 1.00 97.81 677 ALA A N 1
ATOM 5394 C CA . ALA A 1 677 ? -21.720 6.296 37.419 1.00 97.81 677 ALA A CA 1
ATOM 5395 C C . ALA A 1 677 ? -23.044 6.023 36.701 1.00 97.81 677 ALA A C 1
ATOM 5397 O O . ALA A 1 677 ? -23.715 6.919 36.189 1.00 97.81 677 ALA A O 1
ATOM 5398 N N . GLN A 1 678 ? -23.441 4.759 36.686 1.00 97.44 678 GLN A N 1
ATOM 5399 C CA . GLN A 1 678 ? -24.687 4.302 36.103 1.00 97.44 678 GLN A CA 1
ATOM 5400 C C . GLN A 1 678 ? -25.339 3.277 37.028 1.00 97.44 678 GLN A C 1
ATOM 5402 O O . GLN A 1 678 ? -24.791 2.203 37.273 1.00 97.44 678 GLN A O 1
ATOM 5407 N N . LEU A 1 679 ? -26.524 3.605 37.538 1.00 97.50 679 LEU A N 1
ATOM 5408 C CA . LEU A 1 679 ? -27.375 2.668 38.263 1.00 97.50 679 LEU A CA 1
ATOM 5409 C C . LEU A 1 679 ? -28.099 1.776 37.252 1.00 97.50 679 LEU A C 1
ATOM 5411 O O . LEU A 1 679 ? -28.539 2.255 36.214 1.00 97.50 679 LEU A O 1
ATOM 5415 N N . SER A 1 680 ? -28.265 0.496 37.547 1.00 97.06 680 SER A N 1
ATOM 5416 C CA . SER A 1 680 ? -29.002 -0.446 36.705 1.00 97.06 680 SER A CA 1
ATOM 5417 C C . SER A 1 680 ? -29.800 -1.430 37.548 1.00 97.06 680 SER A C 1
ATOM 5419 O O . SER A 1 680 ? -29.548 -1.584 38.746 1.00 97.06 680 SER A O 1
ATOM 5421 N N . TYR A 1 681 ? -30.781 -2.078 36.923 1.00 95.75 681 TYR A N 1
ATOM 5422 C CA . TYR A 1 681 ? -31.580 -3.114 37.567 1.00 95.75 681 TYR A CA 1
ATOM 5423 C C . TYR A 1 681 ? -31.555 -4.420 36.767 1.00 95.75 681 TYR A C 1
ATOM 5425 O O . TYR A 1 681 ? -32.015 -4.463 35.625 1.00 95.75 681 TYR A O 1
ATOM 5433 N N . GLN A 1 682 ? -31.033 -5.485 37.379 1.00 94.69 682 GLN A N 1
ATOM 5434 C CA . GLN A 1 682 ? -30.923 -6.828 36.801 1.00 94.69 682 GLN A CA 1
ATOM 5435 C C . GLN A 1 682 ? -31.180 -7.881 37.890 1.00 94.69 682 GLN A C 1
ATOM 5437 O O . GLN A 1 682 ? -30.245 -8.447 38.446 1.00 94.69 682 GLN A O 1
ATOM 5442 N N . ASN A 1 683 ? -32.454 -8.119 38.230 1.00 94.69 683 ASN A N 1
ATOM 5443 C CA . ASN A 1 683 ? -32.850 -8.917 39.407 1.00 94.69 683 ASN A CA 1
ATOM 5444 C C . ASN A 1 683 ? -32.228 -8.393 40.717 1.00 94.69 683 ASN A C 1
ATOM 5446 O O . ASN A 1 683 ? -31.833 -9.163 41.589 1.00 94.69 683 ASN A O 1
ATOM 5450 N N . GLY A 1 684 ? -32.110 -7.070 40.817 1.00 96.69 684 GLY A N 1
ATOM 5451 C CA . GLY A 1 684 ? -31.422 -6.371 41.891 1.00 96.69 684 GLY A CA 1
ATOM 5452 C C . GLY A 1 684 ? -30.807 -5.069 41.391 1.00 96.69 684 GLY A C 1
ATOM 5453 O O . GLY A 1 684 ? -30.553 -4.923 40.193 1.00 96.69 684 GLY A O 1
ATOM 5454 N N . PHE A 1 685 ? -30.584 -4.112 42.288 1.00 97.94 685 PHE A N 1
ATOM 5455 C CA . PHE A 1 685 ? -29.898 -2.866 41.950 1.00 97.94 685 PHE A CA 1
ATOM 5456 C C . PHE A 1 685 ? -28.378 -3.051 41.896 1.00 97.94 685 PHE A C 1
ATOM 5458 O O . PHE A 1 685 ? -27.774 -3.613 42.809 1.00 97.94 685 PHE A O 1
ATOM 5465 N N . TYR A 1 686 ? -27.761 -2.521 40.842 1.00 98.25 686 TYR A N 1
ATOM 5466 C CA . TYR A 1 686 ? -26.313 -2.495 40.629 1.00 98.25 686 TYR A CA 1
ATOM 5467 C C . TYR A 1 686 ? -25.865 -1.091 40.244 1.00 98.25 686 TYR A C 1
ATOM 5469 O O . TYR A 1 686 ? -26.621 -0.348 39.618 1.00 98.25 686 TYR A O 1
ATOM 5477 N N . ILE A 1 687 ? -24.621 -0.744 40.549 1.00 98.12 687 ILE A N 1
ATOM 5478 C CA . ILE A 1 687 ? -23.993 0.496 40.096 1.00 98.12 687 ILE A CA 1
ATOM 5479 C C . ILE A 1 687 ? -22.701 0.184 39.345 1.00 98.12 687 ILE A C 1
ATOM 5481 O O . ILE A 1 687 ? -21.938 -0.696 39.739 1.00 98.12 687 ILE A O 1
ATOM 5485 N N . THR A 1 688 ? -22.479 0.891 38.243 1.00 98.12 688 THR A N 1
ATOM 5486 C CA . THR A 1 688 ? -21.305 0.746 37.378 1.00 98.12 688 THR A CA 1
ATOM 5487 C C . THR A 1 688 ? -20.579 2.086 37.303 1.00 98.12 688 THR A C 1
ATOM 5489 O O . THR A 1 688 ? -21.242 3.097 37.064 1.00 98.12 688 THR A O 1
ATOM 5492 N N . PRO A 1 689 ? -19.255 2.137 37.505 1.00 98.00 689 PRO A N 1
ATOM 5493 C CA . PRO A 1 689 ? -18.480 3.358 37.308 1.00 98.00 689 PRO A CA 1
ATOM 5494 C C . PRO A 1 689 ? -18.387 3.714 35.818 1.00 98.00 689 PRO A C 1
ATOM 5496 O O . PRO A 1 689 ? -18.315 2.835 34.960 1.00 98.00 689 PRO A O 1
ATOM 5499 N N . MET A 1 690 ? -18.347 5.007 35.509 1.00 96.38 690 MET A N 1
ATOM 5500 C CA . MET A 1 690 ? -18.117 5.532 34.161 1.00 96.38 690 MET A CA 1
ATOM 5501 C C . MET A 1 690 ? -16.739 6.205 34.115 1.00 96.38 690 MET A C 1
ATOM 5503 O O . MET A 1 690 ? -16.309 6.799 35.097 1.00 96.38 690 MET A O 1
ATOM 5507 N N . GLY A 1 691 ? -16.032 6.109 32.984 1.00 92.25 691 GLY A N 1
ATOM 5508 C CA . GLY A 1 691 ? -14.733 6.784 32.816 1.00 92.25 691 GLY A CA 1
ATOM 5509 C C . GLY A 1 691 ? -13.565 6.167 33.600 1.00 92.25 691 GLY A C 1
ATOM 5510 O O . GLY A 1 691 ? -12.610 6.866 33.924 1.00 92.25 691 GLY A O 1
ATOM 5511 N N . VAL A 1 692 ? -13.627 4.868 33.906 1.00 94.56 692 VAL A N 1
ATOM 5512 C CA . VAL A 1 692 ? -12.580 4.163 34.662 1.00 94.56 692 VAL A CA 1
ATOM 5513 C C . VAL A 1 692 ? -11.237 4.184 33.923 1.00 94.56 692 VAL A C 1
ATOM 5515 O O . VAL A 1 692 ? -11.163 3.897 32.727 1.00 94.56 692 VAL A O 1
ATOM 5518 N N . THR A 1 693 ? -10.164 4.470 34.660 1.00 91.44 693 THR A N 1
ATOM 5519 C CA . THR A 1 693 ? -8.771 4.327 34.205 1.00 91.44 693 THR A CA 1
ATOM 5520 C C . THR A 1 693 ? -8.082 3.186 34.961 1.00 91.44 693 THR A C 1
ATOM 5522 O O . THR A 1 693 ? -8.636 2.658 35.923 1.00 91.44 693 THR A O 1
ATOM 5525 N N . MET A 1 694 ? -6.865 2.793 34.558 1.00 85.25 694 MET A N 1
ATOM 5526 C CA . MET A 1 694 ? -6.128 1.718 35.250 1.00 85.25 694 MET A CA 1
ATOM 5527 C C . MET A 1 694 ? -5.874 2.020 36.737 1.00 85.25 694 MET A C 1
ATOM 5529 O O . MET A 1 694 ? -5.787 1.093 37.544 1.00 85.25 694 MET A O 1
ATOM 5533 N N . ASP A 1 695 ? -5.787 3.302 37.100 1.00 87.06 695 ASP A N 1
ATOM 5534 C CA . ASP A 1 695 ? -5.375 3.716 38.440 1.00 87.06 695 ASP A CA 1
ATOM 5535 C C . ASP A 1 695 ? -6.483 4.400 39.239 1.00 87.06 695 ASP A C 1
ATOM 5537 O O . ASP A 1 695 ? -6.458 4.331 40.467 1.00 87.06 695 ASP A O 1
ATOM 5541 N N . ALA A 1 696 ? -7.480 4.990 38.576 1.00 92.06 696 ALA A N 1
ATOM 5542 C CA . ALA A 1 696 ? -8.491 5.818 39.224 1.00 92.06 696 ALA A CA 1
ATOM 5543 C C . ALA A 1 696 ? -9.919 5.530 38.741 1.00 92.06 696 ALA A C 1
ATOM 5545 O O . ALA A 1 696 ? -10.165 5.238 37.565 1.00 92.06 696 ALA A O 1
ATOM 5546 N N . THR A 1 697 ? -10.851 5.677 39.679 1.00 95.94 697 THR A N 1
ATOM 5547 C CA . THR A 1 697 ? -12.304 5.638 39.508 1.00 95.94 697 THR A CA 1
ATOM 5548 C C . THR A 1 697 ? -12.921 6.670 40.448 1.00 95.94 697 THR A C 1
ATOM 5550 O O . THR A 1 697 ? -12.404 6.908 41.536 1.00 95.94 697 THR A O 1
ATOM 5553 N N . GLU A 1 698 ? -14.024 7.286 40.035 1.00 96.88 698 GLU A N 1
ATOM 5554 C CA . GLU A 1 698 ? -14.757 8.257 40.858 1.00 96.88 698 GLU A CA 1
ATOM 5555 C C . GLU A 1 698 ? -15.836 7.583 41.722 1.00 96.88 698 GLU A C 1
ATOM 5557 O O . GLU A 1 698 ? -16.515 8.253 42.496 1.00 96.88 698 GLU A O 1
ATOM 5562 N N . LEU A 1 699 ? -16.034 6.267 41.593 1.00 98.00 699 LEU A N 1
ATOM 5563 C CA . LEU A 1 699 ? -17.037 5.517 42.346 1.00 98.00 699 LEU A CA 1
ATOM 5564 C C . LEU A 1 699 ? -16.392 4.769 43.513 1.00 98.00 699 LEU A C 1
ATOM 5566 O O . LEU A 1 699 ? -15.508 3.940 43.309 1.00 98.00 699 LEU A O 1
ATOM 5570 N N . THR A 1 700 ? -16.916 4.970 44.719 1.00 98.25 700 THR A N 1
ATOM 5571 C CA . THR A 1 700 ? -16.546 4.199 45.910 1.00 98.25 700 THR A CA 1
ATOM 5572 C C . THR A 1 700 ? -17.768 3.555 46.556 1.00 98.25 700 THR A C 1
ATOM 5574 O O . THR A 1 700 ? -18.870 4.103 46.525 1.00 98.25 700 THR A O 1
ATOM 5577 N N . ILE A 1 701 ? -17.591 2.389 47.177 1.00 98.06 701 ILE A N 1
ATOM 5578 C CA . ILE A 1 701 ? -18.583 1.786 48.075 1.00 98.06 701 ILE A CA 1
ATOM 5579 C C . ILE A 1 701 ? -17.902 1.461 49.394 1.00 98.06 701 ILE A C 1
ATOM 5581 O O . ILE A 1 701 ? -16.877 0.787 49.431 1.00 98.06 701 ILE A O 1
ATOM 5585 N N . ASN A 1 702 ? -18.464 1.972 50.486 1.00 97.12 702 ASN A N 1
ATOM 5586 C CA . ASN A 1 702 ? -17.902 1.909 51.832 1.00 97.12 702 ASN A CA 1
ATOM 5587 C C . ASN A 1 702 ? -16.453 2.432 51.892 1.00 97.12 702 ASN A C 1
ATOM 5589 O O . ASN A 1 702 ? -15.633 1.917 52.646 1.00 97.12 702 ASN A O 1
ATOM 5593 N N . GLY A 1 703 ? -16.146 3.456 51.084 1.00 96.94 703 GLY A N 1
ATOM 5594 C CA . GLY A 1 703 ? -14.812 4.054 50.977 1.00 96.94 703 GLY A CA 1
ATOM 5595 C C . GLY A 1 703 ? -13.811 3.260 50.132 1.00 96.94 703 GLY A C 1
ATOM 5596 O O . GLY A 1 703 ? -12.637 3.611 50.121 1.00 96.94 703 GLY A O 1
ATOM 5597 N N . VAL A 1 704 ? -14.251 2.204 49.441 1.00 97.88 704 VAL A N 1
ATOM 5598 C CA . VAL A 1 704 ? -13.413 1.393 48.550 1.00 97.88 704 VAL A CA 1
ATOM 5599 C C . VAL A 1 704 ? -13.733 1.720 47.096 1.00 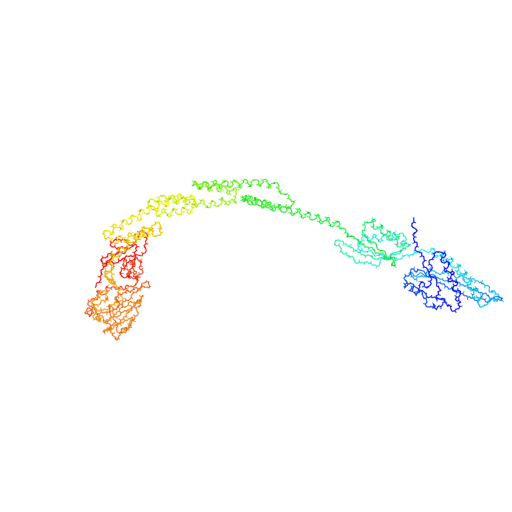97.88 704 VAL A C 1
ATOM 5601 O O . VAL A 1 704 ? -14.885 1.579 46.683 1.00 97.88 704 VAL A O 1
ATOM 5604 N N . ASP A 1 705 ? -12.715 2.080 46.322 1.00 97.88 705 ASP A N 1
ATOM 5605 C CA . ASP A 1 705 ? -12.776 2.335 44.877 1.00 97.88 705 ASP A CA 1
ATOM 5606 C C . ASP A 1 705 ? -13.368 1.153 44.097 1.00 97.88 705 ASP A C 1
ATOM 5608 O O . ASP A 1 705 ? -12.991 0.005 44.319 1.00 97.88 705 ASP A O 1
ATOM 5612 N N . GLN A 1 706 ? -14.281 1.411 43.164 1.00 98.06 706 GLN A N 1
ATOM 5613 C CA . GLN A 1 706 ? -14.936 0.382 42.351 1.00 98.06 706 GLN A CA 1
ATOM 5614 C C . GLN A 1 706 ? -14.619 0.573 40.868 1.00 98.06 706 GLN A C 1
ATOM 5616 O O . GLN A 1 706 ? -14.830 1.648 40.309 1.00 98.06 706 GLN A O 1
ATOM 5621 N N . TYR A 1 707 ? -14.141 -0.492 40.223 1.00 97.69 707 TYR A N 1
ATOM 5622 C CA . TYR A 1 707 ? -13.643 -0.470 38.841 1.00 97.69 707 TYR A CA 1
ATOM 5623 C C . TYR A 1 707 ? -14.588 -1.153 37.835 1.00 97.69 707 TYR A C 1
ATOM 5625 O O . TYR A 1 707 ? -14.357 -1.087 36.630 1.00 97.69 707 TYR A O 1
ATOM 5633 N N . SER A 1 708 ? -15.660 -1.794 38.309 1.00 97.62 708 SER A N 1
ATOM 5634 C CA . SER A 1 708 ? -16.676 -2.453 37.479 1.00 97.62 708 SER A CA 1
ATOM 5635 C C . SER A 1 708 ? -18.047 -2.440 38.166 1.00 97.62 708 SER A C 1
ATOM 5637 O O . SER A 1 708 ? -18.228 -1.827 39.219 1.00 97.62 708 SER A O 1
ATOM 5639 N N . THR A 1 709 ? -19.032 -3.098 37.557 1.00 97.81 709 THR A N 1
ATOM 5640 C CA . THR A 1 709 ? -20.399 -3.216 38.069 1.00 97.81 709 THR A CA 1
ATOM 5641 C C . THR A 1 709 ? -20.447 -4.002 39.379 1.00 97.81 709 THR A C 1
ATOM 5643 O O . THR A 1 709 ? -20.012 -5.158 39.447 1.00 97.81 709 THR A O 1
ATOM 5646 N N . VAL A 1 710 ? -21.056 -3.409 40.404 1.00 97.75 710 VAL A N 1
ATOM 5647 C CA . VAL A 1 710 ? -21.184 -3.989 41.747 1.00 97.75 710 VAL A CA 1
ATOM 5648 C C . VAL A 1 710 ? -22.616 -3.866 42.282 1.00 97.75 710 VAL A C 1
ATOM 5650 O O . VAL A 1 710 ? -23.312 -2.901 41.950 1.00 97.75 710 VAL A O 1
ATOM 5653 N N . PRO A 1 711 ? -23.107 -4.846 43.064 1.00 97.94 711 PRO A N 1
ATOM 5654 C CA . PRO A 1 711 ? -24.463 -4.814 43.599 1.00 97.94 711 PRO A CA 1
ATOM 5655 C C . PRO A 1 711 ? -24.597 -3.755 44.695 1.00 97.94 711 PRO A C 1
ATOM 5657 O O . PRO A 1 711 ? -23.692 -3.536 45.501 1.00 97.94 711 PRO A O 1
ATOM 5660 N N . LEU A 1 712 ? -25.768 -3.131 44.755 1.00 97.81 712 LEU A N 1
ATOM 5661 C CA . LEU A 1 712 ? -26.143 -2.216 45.822 1.00 97.81 712 LEU A CA 1
ATOM 5662 C C . LEU A 1 712 ? -26.872 -2.982 46.923 1.00 97.81 712 LEU A C 1
ATOM 5664 O O . LEU A 1 712 ? -27.965 -3.503 46.703 1.00 97.81 712 LEU A O 1
ATOM 5668 N N . VAL A 1 713 ? -26.263 -3.041 48.105 1.00 97.31 713 VAL A N 1
ATOM 5669 C CA . VAL A 1 713 ? -26.790 -3.748 49.283 1.00 97.31 713 VAL A CA 1
ATOM 5670 C C . VAL A 1 713 ? -27.337 -2.762 50.322 1.00 97.31 713 VAL A C 1
ATOM 5672 O O . VAL A 1 713 ? -26.960 -1.587 50.332 1.00 97.31 713 VAL A O 1
ATOM 5675 N N . GLU A 1 714 ? -28.221 -3.227 51.209 1.00 96.56 714 GLU A N 1
ATOM 5676 C CA . GLU A 1 714 ? -28.767 -2.411 52.303 1.00 96.56 714 GLU A CA 1
ATOM 5677 C C . GLU A 1 714 ? -27.631 -1.830 53.169 1.00 96.56 714 GLU A C 1
ATOM 5679 O O . GLU A 1 714 ? -26.681 -2.527 53.527 1.00 96.56 714 GLU A O 1
ATOM 5684 N N . ASN A 1 715 ? -27.729 -0.544 53.516 1.00 95.31 715 ASN A N 1
ATOM 5685 C CA . ASN A 1 715 ? -26.742 0.231 54.276 1.00 95.31 715 ASN A CA 1
ATOM 5686 C C . ASN A 1 715 ? -25.387 0.466 53.583 1.00 95.31 715 ASN A C 1
ATOM 5688 O O . ASN A 1 715 ? -24.468 0.978 54.225 1.00 95.31 715 ASN A O 1
ATOM 5692 N N . ALA A 1 716 ? -25.242 0.149 52.292 1.00 96.69 716 ALA A N 1
ATOM 5693 C CA . ALA A 1 716 ? -24.057 0.550 51.538 1.00 96.69 716 ALA A CA 1
ATOM 5694 C C . ALA A 1 716 ? -23.937 2.082 51.500 1.00 96.69 716 ALA A C 1
ATOM 5696 O O . ALA A 1 716 ? -24.917 2.776 51.222 1.00 96.69 716 ALA A O 1
ATOM 5697 N N . ASN A 1 717 ? -22.736 2.600 51.761 1.00 97.94 717 ASN A N 1
ATOM 5698 C CA . ASN A 1 717 ? -22.400 4.011 51.599 1.00 97.94 717 ASN A CA 1
ATOM 5699 C C . ASN A 1 717 ? -21.672 4.196 50.265 1.00 97.94 717 ASN A C 1
ATOM 5701 O O . ASN A 1 717 ? -20.528 3.772 50.121 1.00 97.94 717 ASN A O 1
ATOM 5705 N N . VAL A 1 718 ? -22.338 4.795 49.290 1.00 98.38 718 VAL A N 1
ATOM 5706 C CA . VAL A 1 718 ? -21.824 5.001 47.938 1.00 98.38 718 VAL A CA 1
ATOM 5707 C C . VAL A 1 718 ? -21.257 6.413 47.830 1.00 98.38 718 VAL A C 1
ATOM 5709 O O . VAL A 1 718 ? -21.937 7.385 48.156 1.00 98.38 718 VAL A O 1
ATOM 5712 N N . GLY A 1 719 ? -20.017 6.533 47.368 1.00 97.94 719 GLY A N 1
ATOM 5713 C CA . GLY A 1 719 ? -19.392 7.801 47.010 1.00 97.94 719 GLY A CA 1
ATOM 5714 C C . GLY A 1 719 ? -19.284 7.943 45.496 1.00 97.94 719 GLY A C 1
ATOM 5715 O O . GLY A 1 719 ? -18.839 7.017 44.829 1.00 97.94 719 GLY A O 1
ATOM 5716 N N . ILE A 1 720 ? -19.683 9.092 44.958 1.00 97.56 720 ILE A N 1
ATOM 5717 C CA . ILE A 1 720 ? -19.422 9.488 43.571 1.00 97.56 720 ILE A CA 1
ATOM 5718 C C . ILE A 1 720 ? -18.681 10.820 43.629 1.00 97.56 720 ILE A C 1
ATOM 5720 O O . ILE A 1 720 ? -19.240 11.836 44.056 1.00 97.56 720 ILE A O 1
ATOM 5724 N N . SER A 1 721 ? -17.412 10.803 43.232 1.00 94.88 721 SER A N 1
ATOM 5725 C CA . SER A 1 721 ? -16.463 11.878 43.490 1.00 94.88 721 SER A CA 1
ATOM 5726 C C . SER A 1 721 ? -16.431 12.232 44.987 1.00 94.88 721 SER A C 1
ATOM 5728 O O . SER A 1 721 ? -16.314 11.349 45.836 1.00 94.88 721 SER A O 1
ATOM 5730 N N . ALA A 1 722 ? -16.578 13.507 45.353 1.00 94.44 722 ALA A N 1
ATOM 5731 C CA . ALA A 1 722 ? -16.604 13.949 46.750 1.00 94.44 722 ALA A CA 1
ATOM 5732 C C . ALA A 1 722 ? -17.969 13.784 47.462 1.00 94.44 722 ALA A C 1
ATOM 5734 O O . ALA A 1 722 ? -18.097 14.170 48.626 1.00 94.44 722 ALA A O 1
ATOM 5735 N N . ILE A 1 723 ? -19.003 13.266 46.788 1.00 97.31 723 ILE A N 1
ATOM 5736 C CA . ILE A 1 723 ? -20.377 13.233 47.309 1.00 97.31 723 ILE A CA 1
ATOM 5737 C C . ILE A 1 723 ? -20.745 11.821 47.753 1.00 97.31 723 ILE A C 1
ATOM 5739 O O . ILE A 1 723 ? -20.602 10.877 46.982 1.00 97.31 723 ILE A O 1
ATOM 5743 N N . THR A 1 724 ? -21.287 11.678 48.964 1.00 97.75 724 THR A N 1
ATOM 5744 C CA . THR A 1 724 ? -21.699 10.381 49.518 1.00 97.75 724 THR A CA 1
ATOM 5745 C C . THR A 1 724 ? -23.205 10.289 49.770 1.00 97.75 724 THR A C 1
ATOM 5747 O O . THR A 1 724 ? -23.880 11.268 50.115 1.00 97.75 724 THR A O 1
ATOM 5750 N N . PHE A 1 725 ? -23.748 9.088 49.594 1.00 98.06 725 PHE A N 1
ATOM 5751 C CA . PHE A 1 725 ? -25.132 8.746 49.899 1.00 98.06 725 PHE A CA 1
ATOM 5752 C C . PHE A 1 725 ? -25.235 7.299 50.385 1.00 98.06 725 PHE A C 1
ATOM 5754 O O . PHE A 1 725 ? -24.470 6.436 49.968 1.00 98.06 725 PHE A O 1
ATOM 5761 N N . GLY A 1 726 ? -26.195 7.019 51.262 1.00 97.62 726 GLY A N 1
ATOM 5762 C CA . GLY A 1 726 ? -26.479 5.658 51.713 1.00 97.62 726 GLY A CA 1
ATOM 5763 C C . GLY A 1 726 ? -27.707 5.058 51.034 1.00 97.62 726 GLY A C 1
ATOM 5764 O O . GLY A 1 726 ? -28.477 5.756 50.370 1.00 97.62 726 GLY A O 1
ATOM 5765 N N . ILE A 1 727 ? -27.896 3.757 51.236 1.00 97.56 727 ILE A N 1
ATOM 5766 C CA . ILE A 1 727 ? -29.007 2.981 50.676 1.00 97.56 727 ILE A CA 1
ATOM 5767 C C . ILE A 1 727 ? -29.825 2.368 51.805 1.00 97.56 727 ILE A C 1
ATOM 5769 O O . ILE A 1 727 ? -29.291 1.630 52.630 1.00 97.56 727 ILE A O 1
ATOM 5773 N N . GLN A 1 728 ? -31.126 2.639 51.819 1.00 97.88 728 GLN A N 1
ATOM 5774 C CA . GLN A 1 728 ? -32.073 2.044 52.755 1.00 97.88 728 GLN A CA 1
ATOM 5775 C C . GLN A 1 728 ? -33.150 1.284 51.978 1.00 97.88 728 GLN A C 1
ATOM 5777 O O . GLN A 1 728 ? -33.926 1.895 51.245 1.00 97.88 728 GLN A O 1
ATOM 5782 N N . GLU A 1 729 ? -33.200 -0.041 52.116 1.00 96.88 729 GLU A N 1
ATOM 5783 C CA . GLU A 1 729 ? -34.213 -0.861 51.444 1.00 96.88 729 GLU A CA 1
ATOM 5784 C C . GLU A 1 729 ? -35.624 -0.512 51.947 1.00 96.88 729 GLU A C 1
ATOM 5786 O O . GLU A 1 729 ? -35.846 -0.307 53.143 1.00 96.88 729 GLU A O 1
ATOM 5791 N N . ILE A 1 730 ? -36.579 -0.435 51.019 1.00 95.50 730 ILE A N 1
ATOM 5792 C CA . ILE A 1 730 ? -38.005 -0.281 51.320 1.00 95.50 730 ILE A CA 1
ATOM 5793 C C . ILE A 1 730 ? -38.627 -1.675 51.226 1.00 95.50 730 ILE A C 1
ATOM 5795 O O . ILE A 1 730 ? -38.547 -2.309 50.172 1.00 95.50 730 ILE A O 1
ATOM 5799 N N . LYS A 1 731 ? -39.196 -2.152 52.337 1.00 87.88 731 LYS A N 1
ATOM 5800 C CA . LYS A 1 731 ? -39.705 -3.524 52.490 1.00 87.88 731 LYS A CA 1
ATOM 5801 C C . LYS A 1 731 ? -41.191 -3.647 52.197 1.00 87.88 731 LYS A C 1
ATOM 5803 O O . LYS A 1 731 ? -41.935 -2.698 52.535 1.00 87.88 731 LYS A O 1
#

pLDDT: mean 91.04, std 7.6, range [34.91, 98.44]